Protein AF-0000000076066165 (afdb_homodimer)

Sequence (530 aa):
MFHPQRKTMDLLPLVCLCLLTWSAGTAADHSPPVIKLVVMEGSDAILPCSLGTSSIKEELFDWKRDRQEVFLYDKRDEYNNGRPGQDPQFKGRVFHFPEAVQSGNASIVIRNTQVSDSGTYTCDFPRHQPQRRSRIELLIDPILRNRYPGVKGAAPKPFITTRKTDDGLLLQCEVEGASPQPKVVLKDSAGNILPAKEPQVTERGGSYDVILQAPVTKTDTFTCVVTQEELNHQISADIYALNGEILPSSIFIFKYLLYVNIYSDMFHPQRKTMDLLPLVCLCLLTWSAGTAADHSPPVIKLVVMEGSDAILPCSLGTSSIKEELFDWKRDRQEVFLYDKRDEYNNGRPGQDPQFKGRVFHFPEAVQSGNASIVIRNTQVSDSGTYTCDFPRHQPQRRSRIELLIDPILRNRYPGVKGAAPKPFITTRKTDDGLLLQCEVEGASPQPKVVLKDSAGNILPAKEPQVTERGGSYDVILQAPVTKTDTFTCVVTQEELNHQISADIYALNGEILPSSIFIFKYLLYVNIYSD

Structure (mmCIF, N/CA/C/O backbone):
data_AF-0000000076066165-model_v1
#
loop_
_entity.id
_entity.type
_entity.pdbx_description
1 polymer 'Ig-like domain-containing protein'
#
loop_
_atom_site.group_PDB
_atom_site.id
_atom_site.type_symbol
_atom_site.label_atom_id
_atom_site.label_alt_id
_atom_site.label_comp_id
_atom_site.label_asym_id
_atom_site.label_entity_id
_atom_site.label_seq_id
_atom_site.pdbx_PDB_ins_code
_atom_site.Cartn_x
_atom_site.Cartn_y
_atom_site.Cartn_z
_atom_site.occupancy
_atom_site.B_iso_or_equiv
_atom_site.auth_seq_id
_atom_site.auth_comp_id
_atom_site.auth_asym_id
_atom_site.auth_atom_id
_atom_site.pdbx_PDB_model_num
ATOM 1 N N . MET A 1 1 ? -19 -57.406 6.078 1 30.08 1 MET A N 1
ATOM 2 C CA . MET A 1 1 ? -18.766 -57.375 4.641 1 30.08 1 MET A CA 1
ATOM 3 C C . MET A 1 1 ? -18.25 -56 4.211 1 30.08 1 MET A C 1
ATOM 5 O O . MET A 1 1 ? -18.969 -55 4.34 1 30.08 1 MET A O 1
ATOM 9 N N . PHE A 1 2 ? -16.875 -55.719 4.43 1 39.62 2 PHE A N 1
ATOM 10 C CA . PHE A 1 2 ? -16.031 -54.531 4.43 1 39.62 2 PHE A CA 1
ATOM 11 C C . PHE A 1 2 ? -15.906 -53.969 3.023 1 39.62 2 PHE A C 1
ATOM 13 O O . PHE A 1 2 ? -15.383 -54.625 2.125 1 39.62 2 PHE A O 1
ATOM 20 N N . HIS A 1 3 ? -16.953 -53.188 2.586 1 39.56 3 HIS A N 1
ATOM 21 C CA . HIS A 1 3 ? -16.938 -52.688 1.217 1 39.56 3 HIS A CA 1
ATOM 22 C C . HIS A 1 3 ? -15.773 -51.688 1.001 1 39.56 3 HIS A C 1
ATOM 24 O O . HIS A 1 3 ? -15.648 -50.719 1.724 1 39.56 3 HIS A O 1
ATOM 30 N N . PRO A 1 4 ? -14.617 -52.125 0.418 1 42.75 4 PRO A N 1
ATOM 31 C CA . PRO A 1 4 ? -13.445 -51.281 0.208 1 42.75 4 PRO A CA 1
ATOM 32 C C . PRO A 1 4 ? -13.75 -50.062 -0.645 1 42.75 4 PRO A C 1
ATOM 34 O O . PRO A 1 4 ? -14.484 -50.156 -1.63 1 42.75 4 PRO A O 1
ATOM 37 N N . GLN A 1 5 ? -13.875 -48.875 0.023 1 38.38 5 GLN A N 1
ATOM 38 C CA . GLN A 1 5 ? -14.094 -47.625 -0.654 1 38.38 5 GLN A CA 1
ATOM 39 C C . GLN A 1 5 ? -13.023 -47.375 -1.715 1 38.38 5 GLN A C 1
ATOM 41 O O . GLN A 1 5 ? -11.828 -47.438 -1.431 1 38.38 5 GLN A O 1
ATOM 46 N N . ARG A 1 6 ? -13.281 -47.594 -3.016 1 29.77 6 ARG A N 1
ATOM 47 C CA . ARG A 1 6 ? -12.398 -47.344 -4.148 1 29.77 6 ARG A CA 1
ATOM 48 C C . ARG A 1 6 ? -11.977 -45.875 -4.191 1 29.77 6 ARG A C 1
ATOM 50 O O . ARG A 1 6 ? -12.82 -44.969 -4.25 1 29.77 6 ARG A O 1
ATOM 57 N N . LYS A 1 7 ? -10.867 -45.531 -3.545 1 40.16 7 LYS A N 1
ATOM 58 C CA . LYS A 1 7 ? -10.195 -44.25 -3.668 1 40.16 7 LYS A CA 1
ATOM 59 C C . LYS A 1 7 ? -10.078 -43.844 -5.129 1 40.16 7 LYS A C 1
ATOM 61 O O . LYS A 1 7 ? -9.516 -44.562 -5.949 1 40.16 7 LYS A O 1
ATOM 66 N N . THR A 1 8 ? -11.047 -43.062 -5.648 1 37.41 8 THR A N 1
ATOM 67 C CA . THR A 1 8 ? -10.977 -42.469 -6.973 1 37.41 8 THR A CA 1
ATOM 68 C C . THR A 1 8 ? -9.586 -41.875 -7.215 1 37.41 8 THR A C 1
ATOM 70 O O . THR A 1 8 ? -9.078 -41.094 -6.387 1 37.41 8 THR A O 1
ATOM 73 N N . MET A 1 9 ? -8.625 -42.562 -7.789 1 35.06 9 MET A N 1
ATOM 74 C CA . MET A 1 9 ? -7.34 -42.094 -8.289 1 35.06 9 MET A CA 1
ATOM 75 C C . MET A 1 9 ? -7.516 -40.812 -9.109 1 35.06 9 MET A C 1
ATOM 77 O O . MET A 1 9 ? -8.289 -40.781 -10.062 1 35.06 9 MET A O 1
ATOM 81 N N . ASP A 1 10 ? -7.469 -39.656 -8.477 1 39.84 10 ASP A N 1
ATOM 82 C CA . ASP A 1 10 ? -7.34 -38.406 -9.203 1 39.84 10 ASP A CA 1
ATOM 83 C C . ASP A 1 10 ? -6.395 -38.562 -10.391 1 39.84 10 ASP A C 1
ATOM 85 O O . ASP A 1 10 ? -5.25 -38.969 -10.234 1 39.84 10 ASP A O 1
ATOM 89 N N . LEU A 1 11 ? -6.828 -38.75 -11.586 1 35.06 11 LEU A N 1
ATOM 90 C CA . LEU A 1 11 ? -6.141 -38.719 -12.875 1 35.06 11 LEU A CA 1
ATOM 91 C C . LEU A 1 11 ? -5.262 -37.469 -12.984 1 35.06 11 LEU A C 1
ATOM 93 O O . LEU A 1 11 ? -5.766 -36.344 -12.992 1 35.06 11 LEU A O 1
ATOM 97 N N . LEU A 1 12 ? -4.035 -37.5 -12.562 1 38.59 12 LEU A N 1
ATOM 98 C CA . LEU A 1 12 ? -3.037 -36.5 -12.875 1 38.59 12 LEU A CA 1
ATOM 99 C C . LEU A 1 12 ? -3.018 -36.188 -14.367 1 38.59 12 LEU A C 1
ATOM 101 O O . LEU A 1 12 ? -2.955 -37.094 -15.188 1 38.59 12 LEU A O 1
ATOM 105 N N . PRO A 1 13 ? -3.51 -35 -14.844 1 42.25 13 PRO A N 1
ATOM 106 C CA . PRO A 1 13 ? -3.381 -34.719 -16.266 1 42.25 13 PRO A CA 1
ATOM 107 C C . PRO A 1 13 ? -1.995 -35.031 -16.828 1 42.25 13 PRO A C 1
ATOM 109 O O . PRO A 1 13 ? -0.984 -34.625 -16.25 1 42.25 13 PRO A O 1
ATOM 112 N N . LEU A 1 14 ? -1.786 -36.094 -17.531 1 36.62 14 LEU A N 1
ATOM 113 C CA . LEU A 1 14 ? -0.644 -36.438 -18.375 1 36.62 14 LEU A CA 1
ATOM 114 C C . LEU A 1 14 ? -0.292 -35.281 -19.297 1 36.62 14 LEU A C 1
ATOM 116 O O . LEU A 1 14 ? -1.093 -34.906 -20.156 1 36.62 14 LEU A O 1
ATOM 120 N N . VAL A 1 15 ? 0.54 -34.312 -18.875 1 42.53 15 VAL A N 1
ATOM 121 C CA . VAL A 1 15 ? 1.121 -33.344 -19.781 1 42.53 15 VAL A CA 1
ATOM 122 C C . VAL A 1 15 ? 1.688 -34.031 -21.016 1 42.53 15 VAL A C 1
ATOM 124 O O . VAL A 1 15 ? 2.545 -34.938 -20.891 1 42.53 15 VAL A O 1
ATOM 127 N N . CYS A 1 16 ? 0.896 -34.031 -22.047 1 39.56 16 CYS A N 1
ATOM 128 C CA . CYS A 1 16 ? 1.319 -34.469 -23.375 1 39.56 16 CYS A CA 1
ATOM 129 C C . CYS A 1 16 ? 2.6 -33.75 -23.812 1 39.56 16 CYS A C 1
ATOM 131 O O . CYS A 1 16 ? 2.611 -32.531 -23.984 1 39.56 16 CYS A O 1
ATOM 133 N N . LEU A 1 17 ? 3.744 -34.344 -23.531 1 41.88 17 LEU A N 1
ATOM 134 C CA . LEU A 1 17 ? 5.02 -34 -24.172 1 41.88 17 LEU A CA 1
ATOM 135 C C . LEU A 1 17 ? 4.902 -34.031 -25.688 1 41.88 17 LEU A C 1
ATOM 137 O O . LEU A 1 17 ? 4.77 -35.125 -26.281 1 41.88 17 LEU A O 1
ATOM 141 N N . CYS A 1 18 ? 4.27 -33.031 -26.266 1 38.75 18 CYS A N 1
ATOM 142 C CA . CYS A 1 18 ? 4.438 -32.969 -27.719 1 38.75 18 CYS A CA 1
ATOM 143 C C . CYS A 1 18 ? 5.906 -32.812 -28.094 1 38.75 18 CYS A C 1
ATOM 145 O O . CYS A 1 18 ? 6.496 -31.75 -27.891 1 38.75 18 CYS A O 1
ATOM 147 N N . LEU A 1 19 ? 6.578 -33.938 -28.078 1 40.38 19 LEU A N 1
ATOM 148 C CA . LEU A 1 19 ? 7.879 -33.969 -28.734 1 40.38 19 LEU A CA 1
ATOM 149 C C . LEU A 1 19 ? 7.762 -33.625 -30.203 1 40.38 19 LEU A C 1
ATOM 151 O O . LEU A 1 19 ? 7.348 -34.438 -31.031 1 40.38 19 LEU A O 1
ATOM 155 N N . LEU A 1 20 ? 7.523 -32.375 -30.531 1 38.16 20 LEU A N 1
ATOM 156 C CA . LEU A 1 20 ? 7.691 -32.031 -31.938 1 38.16 20 LEU A CA 1
ATOM 157 C C . LEU A 1 20 ? 9.133 -32.25 -32.375 1 38.16 20 LEU A C 1
ATOM 159 O O . LEU A 1 20 ? 10.016 -31.469 -32.031 1 38.16 20 LEU A O 1
ATOM 163 N N . THR A 1 21 ? 9.492 -33.469 -32.625 1 39.16 21 THR A N 1
ATOM 164 C CA . THR A 1 21 ? 10.734 -33.75 -33.344 1 39.16 21 THR A CA 1
ATOM 165 C C . THR A 1 21 ? 10.664 -33.219 -34.781 1 39.16 21 THR A C 1
ATOM 167 O O . THR A 1 21 ? 9.867 -33.688 -35.562 1 39.16 21 THR A O 1
ATOM 170 N N . TRP A 1 22 ? 10.898 -31.875 -35.094 1 38.75 22 TRP A N 1
ATOM 171 C CA . TRP A 1 22 ? 11.172 -31.484 -36.469 1 38.75 22 TRP A CA 1
ATOM 172 C C . TRP A 1 22 ? 12.438 -32.156 -37 1 38.75 22 TRP A C 1
ATOM 174 O O . TRP A 1 22 ? 13.531 -31.953 -36.469 1 38.75 22 TRP A O 1
ATOM 184 N N . SER A 1 23 ? 12.336 -33.25 -37.719 1 36.28 23 SER A N 1
ATOM 185 C CA . SER A 1 23 ? 13.391 -33.938 -38.469 1 36.28 23 SER A CA 1
ATOM 186 C C . SER A 1 23 ? 13.914 -33.094 -39.625 1 36.28 23 SER A C 1
ATOM 188 O O . SER A 1 23 ? 13.289 -33.031 -40.688 1 36.28 23 SER A O 1
ATOM 190 N N . ALA A 1 24 ? 14.5 -31.891 -39.656 1 37.19 24 ALA A N 1
ATOM 191 C CA . ALA A 1 24 ? 15.156 -31.328 -40.844 1 37.19 24 ALA A CA 1
ATOM 192 C C . ALA A 1 24 ? 16.375 -32.125 -41.25 1 37.19 24 ALA A C 1
ATOM 194 O O . ALA A 1 24 ? 17.125 -32.625 -40.375 1 37.19 24 ALA A O 1
ATOM 195 N N . GLY A 1 25 ? 16.609 -32.688 -42.594 1 34.97 25 GLY A N 1
ATOM 196 C CA . GLY A 1 25 ? 17.578 -33.469 -43.312 1 34.97 25 GLY A CA 1
ATOM 197 C C . GLY A 1 25 ? 18.984 -32.906 -43.281 1 34.97 25 GLY A C 1
ATOM 198 O O . GLY A 1 25 ? 19.938 -33.562 -43.656 1 34.97 25 GLY A O 1
ATOM 199 N N . THR A 1 26 ? 19.297 -31.5 -43.438 1 39.31 26 THR A N 1
ATOM 200 C CA . THR A 1 26 ? 20.594 -31.188 -44.031 1 39.31 26 THR A CA 1
ATOM 201 C C . THR A 1 26 ? 21.734 -31.75 -43.188 1 39.31 26 THR A C 1
ATOM 203 O O . THR A 1 26 ? 21.547 -32.031 -42 1 39.31 26 THR A O 1
ATOM 206 N N . ALA A 1 27 ? 23.141 -32 -43.781 1 37.59 27 ALA A N 1
ATOM 207 C CA . ALA A 1 27 ? 24.453 -32.344 -43.25 1 37.59 27 ALA A CA 1
ATOM 208 C C . ALA A 1 27 ? 24.719 -31.578 -41.938 1 37.59 27 ALA A C 1
ATOM 210 O O . ALA A 1 27 ? 25.219 -30.453 -41.969 1 37.59 27 ALA A O 1
ATOM 211 N N . ALA A 1 28 ? 23.75 -31.172 -41.188 1 40.5 28 ALA A N 1
ATOM 212 C CA . ALA A 1 28 ? 23.75 -30.219 -40.094 1 40.5 28 ALA A CA 1
ATOM 213 C C . ALA A 1 28 ? 24.875 -30.516 -39.094 1 40.5 28 ALA A C 1
ATOM 215 O O . ALA A 1 28 ? 25.281 -31.672 -38.969 1 40.5 28 ALA A O 1
ATOM 216 N N . ASP A 1 29 ? 25.656 -29.625 -38.781 1 42.62 29 ASP A N 1
ATOM 217 C CA . ASP A 1 29 ? 26.484 -29.656 -37.594 1 42.62 29 ASP A CA 1
ATOM 218 C C . ASP A 1 29 ? 25.922 -30.641 -36.562 1 42.62 29 ASP A C 1
ATOM 220 O O . ASP A 1 29 ? 24.719 -30.656 -36.312 1 42.62 29 ASP A O 1
ATOM 224 N N . HIS A 1 30 ? 26.344 -31.922 -36.438 1 43.97 30 HIS A N 1
ATOM 225 C CA . HIS A 1 30 ? 26.016 -33.031 -35.562 1 43.97 30 HIS A CA 1
ATOM 226 C C . HIS A 1 30 ? 25.656 -32.562 -34.156 1 43.97 30 HIS A C 1
ATOM 228 O O . HIS A 1 30 ? 26.078 -33.156 -33.156 1 43.97 30 HIS A O 1
ATOM 234 N N . SER A 1 31 ? 25.516 -31.328 -33.875 1 54.41 31 SER A N 1
ATOM 235 C CA . SER A 1 31 ? 25.141 -31.031 -32.5 1 54.41 31 SER A CA 1
ATOM 236 C C . SER A 1 31 ? 23.875 -31.797 -32.094 1 54.41 31 SER A C 1
ATOM 238 O O . SER A 1 31 ? 22.969 -31.953 -32.906 1 54.41 31 SER A O 1
ATOM 240 N N . PRO A 1 32 ? 24.047 -32.781 -31.188 1 60.28 32 PRO A N 1
ATOM 241 C CA . PRO A 1 32 ? 22.891 -33.531 -30.719 1 60.28 32 PRO A CA 1
ATOM 242 C C . PRO A 1 32 ? 21.609 -32.719 -30.641 1 60.28 32 PRO A C 1
ATOM 244 O O . PRO A 1 32 ? 21.672 -31.5 -30.422 1 60.28 32 PRO A O 1
ATOM 247 N N . PRO A 1 33 ? 20.562 -33.188 -31.234 1 74.69 33 PRO A N 1
ATOM 248 C CA . PRO A 1 33 ? 19.266 -32.5 -31.234 1 74.69 33 PRO A CA 1
ATOM 249 C C . PRO A 1 33 ? 18.891 -31.938 -29.875 1 74.69 33 PRO A C 1
ATOM 251 O O . PRO A 1 33 ? 19.188 -32.562 -28.844 1 74.69 33 PRO A O 1
ATOM 254 N N . VAL A 1 34 ? 18.625 -30.656 -29.844 1 85.56 34 VAL A N 1
ATOM 255 C CA . VAL A 1 34 ? 18.188 -29.984 -28.625 1 85.56 34 VAL A CA 1
ATOM 256 C C . VAL A 1 34 ? 16.688 -30.172 -28.438 1 85.56 34 VAL A C 1
ATOM 258 O O . VAL A 1 34 ? 15.906 -29.922 -29.375 1 85.56 34 VAL A O 1
ATOM 261 N N . ILE A 1 35 ? 16.281 -30.875 -27.391 1 91.25 35 ILE A N 1
ATOM 262 C CA . ILE A 1 35 ? 14.867 -31.031 -27.047 1 91.25 35 ILE A CA 1
ATOM 263 C C . ILE A 1 35 ? 14.312 -29.719 -26.5 1 91.25 35 ILE A C 1
ATOM 265 O O . ILE A 1 35 ? 14.93 -29.078 -25.641 1 91.25 35 ILE A O 1
ATOM 269 N N . LYS A 1 36 ? 13.258 -29.281 -27.109 1 94.75 36 LYS A N 1
ATOM 270 C CA . LYS A 1 36 ? 12.57 -28.094 -26.594 1 94.75 36 LYS A CA 1
ATOM 271 C C . LYS A 1 36 ? 11.383 -28.484 -25.719 1 94.75 36 LYS A C 1
ATOM 273 O O . LYS A 1 36 ? 10.516 -29.25 -26.141 1 94.75 36 LYS A O 1
ATOM 278 N N . LEU A 1 37 ? 11.414 -28.031 -24.531 1 97 37 LEU A N 1
ATOM 279 C CA . LEU A 1 37 ? 10.359 -28.344 -23.562 1 97 37 LEU A CA 1
ATOM 280 C C . LEU A 1 37 ? 9.711 -27.078 -23.047 1 97 37 LEU A C 1
ATOM 282 O O . LEU A 1 37 ? 10.406 -26.125 -22.656 1 97 37 LEU A O 1
ATOM 286 N N . VAL A 1 38 ? 8.383 -26.984 -23.062 1 96.94 38 VAL A N 1
ATOM 287 C CA . VAL A 1 38 ? 7.621 -25.875 -22.484 1 96.94 38 VAL A CA 1
ATOM 288 C C . VAL A 1 38 ? 6.773 -26.406 -21.312 1 96.94 38 VAL A C 1
ATOM 290 O O . VAL A 1 38 ? 6.02 -27.359 -21.484 1 96.94 38 VAL A O 1
ATOM 293 N N . VAL A 1 39 ? 6.934 -25.828 -20.156 1 97.44 39 VAL A N 1
ATOM 294 C CA . VAL A 1 39 ? 6.219 -26.25 -18.953 1 97.44 39 VAL A CA 1
ATOM 295 C C . VAL A 1 39 ? 5.566 -25.031 -18.297 1 97.44 39 VAL A C 1
ATOM 297 O O . VAL A 1 39 ? 6.152 -23.953 -18.266 1 97.44 39 VAL A O 1
ATOM 300 N N . MET A 1 40 ? 4.352 -25.203 -17.766 1 96.75 40 MET A N 1
ATOM 301 C CA . MET A 1 40 ? 3.662 -24.125 -17.047 1 96.75 40 MET A CA 1
ATOM 302 C C . MET A 1 40 ? 4.309 -23.875 -15.688 1 96.75 40 MET A C 1
ATOM 304 O O . MET A 1 40 ? 4.66 -24.828 -14.977 1 96.75 40 MET A O 1
ATOM 308 N N . GLU A 1 41 ? 4.41 -22.578 -15.398 1 97.12 41 GLU A N 1
ATOM 309 C CA . GLU A 1 41 ? 4.941 -22.234 -14.086 1 97.12 41 GLU A CA 1
ATOM 310 C C . GLU A 1 41 ? 4.195 -22.969 -12.977 1 97.12 41 GLU A C 1
ATOM 312 O O . GLU A 1 41 ? 2.969 -23.078 -13.016 1 97.12 41 GLU A O 1
ATOM 317 N N . GLY A 1 42 ? 5.047 -23.422 -11.992 1 95.88 42 GLY A N 1
ATOM 318 C CA . GLY A 1 42 ? 4.469 -24.109 -10.844 1 95.88 42 GLY A CA 1
ATOM 319 C C . GLY A 1 42 ? 4.359 -25.609 -11.039 1 95.88 42 GLY A C 1
ATOM 320 O O . GLY A 1 42 ? 4.207 -26.359 -10.07 1 95.88 42 GLY A O 1
ATOM 321 N N . SER A 1 43 ? 4.398 -26.062 -12.242 1 96.38 43 SER A N 1
ATOM 322 C CA . SER A 1 43 ? 4.309 -27.484 -12.547 1 96.38 43 SER A CA 1
ATOM 323 C C . SER A 1 43 ? 5.668 -28.172 -12.438 1 96.38 43 SER A C 1
ATOM 325 O O . SER A 1 43 ? 6.699 -27.5 -12.352 1 96.38 43 SER A O 1
ATOM 327 N N . ASP A 1 44 ? 5.59 -29.484 -12.398 1 97.38 44 ASP A N 1
ATOM 328 C CA . ASP A 1 44 ? 6.816 -30.266 -12.438 1 97.38 44 ASP A CA 1
ATOM 329 C C . ASP A 1 44 ? 7.359 -30.359 -13.859 1 97.38 44 ASP A C 1
ATOM 331 O O . ASP A 1 44 ? 6.594 -30.531 -14.812 1 97.38 44 ASP A O 1
ATOM 335 N N . ALA A 1 45 ? 8.648 -30.203 -13.961 1 98.12 45 ALA A N 1
ATOM 336 C CA . ALA A 1 45 ? 9.289 -30.391 -15.258 1 98.12 45 ALA A CA 1
ATOM 337 C C . ALA A 1 45 ? 10.203 -31.609 -15.25 1 98.12 45 ALA A C 1
ATOM 339 O O . ALA A 1 45 ? 11.164 -31.672 -14.484 1 98.12 45 ALA A O 1
ATOM 340 N N . ILE A 1 46 ? 9.898 -32.531 -16.047 1 97.94 46 ILE A N 1
ATOM 341 C CA . ILE A 1 46 ? 10.766 -33.688 -16.188 1 97.94 46 ILE A CA 1
ATOM 342 C C . ILE A 1 46 ? 11.688 -33.5 -17.391 1 97.94 46 ILE A C 1
ATOM 344 O O . ILE A 1 46 ? 11.227 -33.312 -18.516 1 97.94 46 ILE A O 1
ATOM 348 N N . LEU A 1 47 ? 12.93 -33.469 -17.125 1 97.88 47 LEU A N 1
ATOM 349 C CA . LEU A 1 47 ? 13.93 -33.344 -18.188 1 97.88 47 LEU A CA 1
ATOM 350 C C . LEU A 1 47 ? 14.484 -34.719 -18.562 1 97.88 47 LEU A C 1
ATOM 352 O O . LEU A 1 47 ? 15.219 -35.312 -17.781 1 97.88 47 LEU A O 1
ATOM 356 N N . PRO A 1 48 ? 14.156 -35.156 -19.719 1 96.56 48 PRO A N 1
ATOM 357 C CA . PRO A 1 48 ? 14.523 -36.531 -20.078 1 96.56 48 PRO A CA 1
ATOM 358 C C . PRO A 1 48 ? 16 -36.656 -20.469 1 96.56 48 PRO A C 1
ATOM 360 O O . PRO A 1 48 ? 16.547 -35.781 -21.109 1 96.56 48 PRO A O 1
ATOM 363 N N . CYS A 1 49 ? 16.562 -37.656 -20.016 1 96.12 49 CYS A N 1
ATOM 364 C CA . CYS A 1 49 ? 17.938 -38.062 -20.344 1 96.12 49 CYS A CA 1
ATOM 365 C C . CYS A 1 49 ? 18.141 -39.562 -20.094 1 96.12 49 CYS A C 1
ATOM 367 O O . CYS A 1 49 ? 17.641 -40.094 -19.109 1 96.12 49 CYS A O 1
ATOM 369 N N . SER A 1 50 ? 18.797 -40.188 -21.062 1 94 50 SER A N 1
ATOM 370 C CA . SER A 1 50 ? 19.016 -41.625 -20.906 1 94 50 SER A CA 1
ATOM 371 C C . SER A 1 50 ? 20.297 -42.062 -21.609 1 94 50 SER A C 1
ATOM 373 O O . SER A 1 50 ? 20.734 -41.438 -22.578 1 94 50 SER A O 1
ATOM 375 N N . LEU A 1 51 ? 21 -43 -21.031 1 90.56 51 LEU A N 1
ATOM 376 C CA . LEU A 1 51 ? 22.141 -43.656 -21.672 1 90.56 51 LEU A CA 1
ATOM 377 C C . LEU A 1 51 ? 21.75 -44.969 -22.297 1 90.56 51 LEU A C 1
ATOM 379 O O . LEU A 1 51 ? 22.562 -45.875 -22.406 1 90.56 51 LEU A O 1
ATOM 383 N N . GLY A 1 52 ? 20.5 -45.031 -22.781 1 88.69 52 GLY A N 1
ATOM 384 C CA . GLY A 1 52 ? 20 -46.281 -23.375 1 88.69 52 GLY A CA 1
ATOM 385 C C . GLY A 1 52 ? 19.203 -47.125 -22.406 1 88.69 52 GLY A C 1
ATOM 386 O O . GLY A 1 52 ? 18.391 -46.594 -21.641 1 88.69 52 GLY A O 1
ATOM 387 N N . THR A 1 53 ? 19.406 -48.469 -22.516 1 88.5 53 THR A N 1
ATOM 388 C CA . THR A 1 53 ? 18.609 -49.375 -21.688 1 88.5 53 THR A CA 1
ATOM 389 C C . THR A 1 53 ? 19.469 -50.031 -20.625 1 88.5 53 THR A C 1
ATOM 391 O O . THR A 1 53 ? 18.969 -50.75 -19.766 1 88.5 53 THR A O 1
ATOM 394 N N . SER A 1 54 ? 20.719 -49.719 -20.625 1 89.25 54 SER A N 1
ATOM 395 C CA . SER A 1 54 ? 21.609 -50.344 -19.656 1 89.25 54 SER A CA 1
ATOM 396 C C . SER A 1 54 ? 21.578 -49.594 -18.328 1 89.25 54 SER A C 1
ATOM 398 O O . SER A 1 54 ? 21.297 -48.406 -18.281 1 89.25 54 SER A O 1
ATOM 400 N N . SER A 1 55 ? 21.906 -50.375 -17.312 1 92.12 55 SER A N 1
ATOM 401 C CA . SER A 1 55 ? 21.938 -49.812 -15.977 1 92.12 55 SER A CA 1
ATOM 402 C C . SER A 1 55 ? 23 -48.719 -15.875 1 92.12 55 SER A C 1
ATOM 404 O O . SER A 1 55 ? 24.125 -48.875 -16.375 1 92.12 55 SER A O 1
ATOM 406 N N . ILE A 1 56 ? 22.562 -47.625 -15.211 1 92 56 ILE A N 1
ATOM 407 C CA . ILE A 1 56 ? 23.531 -46.562 -15.016 1 92 56 ILE A CA 1
ATOM 408 C C . ILE A 1 56 ? 23.812 -46.375 -13.523 1 92 56 ILE A C 1
ATOM 410 O O . ILE A 1 56 ? 24.219 -45.281 -13.094 1 92 56 ILE A O 1
ATOM 414 N N . LYS A 1 57 ? 23.562 -47.375 -12.781 1 88.88 57 LYS A N 1
ATOM 415 C CA . LYS A 1 57 ? 23.766 -47.344 -11.336 1 88.88 57 LYS A CA 1
ATOM 416 C C . LYS A 1 57 ? 25.219 -47 -10.992 1 88.88 57 LYS A C 1
ATOM 418 O O . LYS A 1 57 ? 25.484 -46.344 -9.984 1 88.88 57 LYS A O 1
ATOM 423 N N . GLU A 1 58 ? 26.062 -47.5 -11.883 1 87.44 58 GLU A N 1
ATOM 424 C CA . GLU A 1 58 ? 27.484 -47.312 -11.617 1 87.44 58 GLU A CA 1
ATOM 425 C C . GLU A 1 58 ? 28.031 -46.094 -12.383 1 87.44 58 GLU A C 1
ATOM 427 O O . GLU A 1 58 ? 29.203 -45.781 -12.273 1 87.44 58 GLU A O 1
ATOM 432 N N . GLU A 1 59 ? 27.156 -45.469 -13.125 1 89.94 59 GLU A N 1
ATOM 433 C CA . GLU A 1 59 ? 27.594 -44.312 -13.914 1 89.94 59 GLU A CA 1
ATOM 434 C C . GLU A 1 59 ? 27.484 -43.031 -13.117 1 89.94 59 GLU A C 1
ATOM 436 O O . GLU A 1 59 ? 26.781 -42.969 -12.102 1 89.94 59 GLU A O 1
ATOM 441 N N . LEU A 1 60 ? 28.281 -42.094 -13.516 1 91.88 60 LEU A N 1
ATOM 442 C CA . LEU A 1 60 ? 28.125 -40.719 -13.086 1 91.88 60 LEU A CA 1
ATOM 443 C C . LEU A 1 60 ? 27.391 -39.875 -14.148 1 91.88 60 LEU A C 1
ATOM 445 O O . LEU A 1 60 ? 27.703 -39.969 -15.336 1 91.88 60 LEU A O 1
ATOM 449 N N . PHE A 1 61 ? 26.344 -39.312 -13.664 1 93.44 61 PHE A N 1
ATOM 450 C CA . PHE A 1 61 ? 25.75 -38.344 -14.578 1 93.44 61 PHE A CA 1
ATOM 451 C C . PHE A 1 61 ? 25.438 -37.031 -13.859 1 93.44 61 PHE A C 1
ATOM 453 O O . PHE A 1 61 ? 25.25 -37.031 -12.641 1 93.44 61 PHE A O 1
ATOM 460 N N . ASP A 1 62 ? 25.406 -35.969 -14.633 1 93.62 62 ASP A N 1
ATOM 461 C CA . ASP A 1 62 ? 25.109 -34.688 -14.023 1 93.62 62 ASP A CA 1
ATOM 462 C C . ASP A 1 62 ? 24.25 -33.812 -14.953 1 93.62 62 ASP A C 1
ATOM 464 O O . ASP A 1 62 ? 24.141 -34.094 -16.141 1 93.62 62 ASP A O 1
ATOM 468 N N . TRP A 1 63 ? 23.594 -32.969 -14.352 1 96.06 63 TRP A N 1
ATOM 469 C CA . TRP A 1 63 ? 22.797 -31.938 -15.031 1 96.06 63 TRP A CA 1
ATOM 470 C C . TRP A 1 63 ? 23.344 -30.547 -14.727 1 96.06 63 TRP A C 1
ATOM 472 O O . TRP A 1 63 ? 23.609 -30.219 -13.57 1 96.06 63 TRP A O 1
ATOM 482 N N . LYS A 1 64 ? 23.531 -29.781 -15.797 1 96.44 64 LYS A N 1
ATOM 483 C CA . LYS A 1 64 ? 23.984 -28.406 -15.633 1 96.44 64 LYS A CA 1
ATOM 484 C C . LYS A 1 64 ? 23.156 -27.438 -16.484 1 96.44 64 LYS A C 1
ATOM 486 O O . LYS A 1 64 ? 22.625 -27.828 -17.531 1 96.44 64 LYS A O 1
ATOM 491 N N . ARG A 1 65 ? 22.984 -26.312 -16.047 1 96.88 65 ARG A N 1
ATOM 492 C CA . ARG A 1 65 ? 22.5 -25.172 -16.812 1 96.88 65 ARG A CA 1
ATOM 493 C C . ARG A 1 65 ? 23.547 -24.062 -16.891 1 96.88 65 ARG A C 1
ATOM 495 O O . ARG A 1 65 ? 23.797 -23.359 -15.906 1 96.88 65 ARG A O 1
ATOM 502 N N . ASP A 1 66 ? 24.062 -24.016 -18.062 1 88.94 66 ASP A N 1
ATOM 503 C CA . ASP A 1 66 ? 25.25 -23.156 -18.203 1 88.94 66 ASP A CA 1
ATOM 504 C C . ASP A 1 66 ? 26.297 -23.5 -17.156 1 88.94 66 ASP A C 1
ATOM 506 O O . ASP A 1 66 ? 26.875 -24.594 -17.172 1 88.94 66 ASP A O 1
ATOM 510 N N . ARG A 1 67 ? 26.609 -22.688 -16.125 1 89.56 67 ARG A N 1
ATOM 511 C CA . ARG A 1 67 ? 27.672 -22.922 -15.141 1 89.56 67 ARG A CA 1
ATOM 512 C C . ARG A 1 67 ? 27.078 -23.359 -13.797 1 89.56 67 ARG A C 1
ATOM 514 O O . ARG A 1 67 ? 27.828 -23.688 -12.867 1 89.56 67 ARG A O 1
ATOM 521 N N . GLN A 1 68 ? 25.812 -23.516 -13.852 1 95.25 68 GLN A N 1
ATOM 522 C CA . GLN A 1 68 ? 25.156 -23.859 -12.602 1 95.25 68 GLN A CA 1
ATOM 523 C C . GLN A 1 68 ? 25 -25.375 -12.469 1 95.25 68 GLN A C 1
ATOM 525 O O . GLN A 1 68 ? 24.641 -26.062 -13.43 1 95.25 68 GLN A O 1
ATOM 530 N N . GLU A 1 69 ? 25.266 -25.844 -11.281 1 94.38 69 GLU A N 1
ATOM 531 C CA . GLU A 1 69 ? 25.094 -27.25 -10.977 1 94.38 69 GLU A CA 1
ATOM 532 C C . GLU A 1 69 ? 23.641 -27.562 -10.617 1 94.38 69 GLU A C 1
ATOM 534 O O . GLU A 1 69 ? 23.172 -27.188 -9.547 1 94.38 69 GLU A O 1
ATOM 539 N N . VAL A 1 70 ? 23.062 -28.266 -11.43 1 95.81 70 VAL A N 1
ATOM 540 C CA . VAL A 1 70 ? 21.641 -28.562 -11.242 1 95.81 70 VAL A CA 1
ATOM 541 C C . VAL A 1 70 ? 21.469 -29.844 -10.438 1 95.81 70 VAL A C 1
ATOM 543 O O . VAL A 1 70 ? 20.734 -29.875 -9.445 1 95.81 70 VAL A O 1
ATOM 546 N N . PHE A 1 71 ? 22.125 -30.844 -10.859 1 94.19 71 PHE A N 1
ATOM 547 C CA . PHE A 1 71 ? 22.016 -32.156 -10.227 1 94.19 71 PHE A CA 1
ATOM 548 C C . PHE A 1 71 ? 23.234 -33.031 -10.555 1 94.19 71 PHE A C 1
ATOM 550 O O . PHE A 1 71 ? 23.797 -32.906 -11.648 1 94.19 71 PHE A O 1
ATOM 557 N N . LEU A 1 72 ? 23.609 -33.781 -9.594 1 93.25 72 LEU A N 1
ATOM 558 C CA . LEU A 1 72 ? 24.719 -34.719 -9.789 1 93.25 72 LEU A CA 1
ATOM 559 C C . LEU A 1 72 ? 24.406 -36.062 -9.133 1 93.25 72 LEU A C 1
ATOM 561 O O . LEU A 1 72 ? 23.984 -36.125 -7.973 1 93.25 72 LEU A O 1
ATOM 565 N N . TYR A 1 73 ? 24.438 -37.094 -9.93 1 91.81 73 TYR A N 1
ATOM 566 C CA . TYR A 1 73 ? 24.344 -38.469 -9.422 1 91.81 73 TYR A CA 1
ATOM 567 C C . TYR A 1 73 ? 25.688 -39.188 -9.508 1 91.81 73 TYR A C 1
ATOM 569 O O . TYR A 1 73 ? 26.328 -39.188 -10.562 1 91.81 73 TYR A O 1
ATOM 577 N N . ASP A 1 74 ? 26 -39.594 -8.359 1 86.31 74 ASP A N 1
ATOM 578 C CA . ASP A 1 74 ? 27.156 -40.5 -8.281 1 86.31 74 ASP A CA 1
ATOM 579 C C . ASP A 1 74 ? 26.906 -41.656 -7.336 1 86.31 74 ASP A C 1
ATOM 581 O O . ASP A 1 74 ? 26.281 -41.469 -6.277 1 86.31 74 ASP A O 1
ATOM 585 N N . LYS A 1 75 ? 26.922 -42.906 -7.863 1 73.31 75 LYS A N 1
ATOM 586 C CA . LYS A 1 75 ? 26.578 -44.125 -7.113 1 73.31 75 LYS A CA 1
ATOM 587 C C . LYS A 1 75 ? 26.391 -43.812 -5.629 1 73.31 75 LYS A C 1
ATOM 589 O O . LYS A 1 75 ? 25.438 -44.25 -5.008 1 73.31 75 LYS A O 1
ATOM 594 N N . ARG A 1 76 ? 27.375 -43.469 -4.727 1 60.62 76 ARG A N 1
ATOM 595 C CA . ARG A 1 76 ? 27.281 -43.406 -3.271 1 60.62 76 ARG A CA 1
ATOM 596 C C . ARG A 1 76 ? 26.938 -42 -2.805 1 60.62 76 ARG A C 1
ATOM 598 O O . ARG A 1 76 ? 26.688 -41.781 -1.617 1 60.62 76 ARG A O 1
ATOM 605 N N . ASP A 1 77 ? 26.828 -40.969 -3.689 1 64.06 77 ASP A N 1
ATOM 606 C CA . ASP A 1 77 ? 26.75 -39.625 -3.156 1 64.06 77 ASP A CA 1
ATOM 607 C C . ASP A 1 77 ? 25.828 -38.75 -3.998 1 64.06 77 ASP A C 1
ATOM 609 O O . ASP A 1 77 ? 26.125 -38.438 -5.156 1 64.06 77 ASP A O 1
ATOM 613 N N . GLU A 1 78 ? 24.562 -38.969 -3.867 1 60.5 78 GLU A N 1
ATOM 614 C CA . GLU A 1 78 ? 23.688 -38.125 -4.695 1 60.5 78 GLU A CA 1
ATOM 615 C C . GLU A 1 78 ? 23.422 -36.781 -4.031 1 60.5 78 GLU A C 1
ATOM 617 O O . GLU A 1 78 ? 23.5 -36.656 -2.807 1 60.5 78 GLU A O 1
ATOM 622 N N . TYR A 1 79 ? 23.188 -35.719 -4.805 1 60.59 79 TYR A N 1
ATOM 623 C CA . TYR A 1 79 ? 22.719 -34.438 -4.258 1 60.59 79 TYR A CA 1
ATOM 624 C C . TYR A 1 79 ? 21.375 -34.625 -3.568 1 60.59 79 TYR A C 1
ATOM 626 O O . TYR A 1 79 ? 20.625 -35.531 -3.875 1 60.59 79 TYR A O 1
ATOM 634 N N . ASN A 1 80 ? 21.062 -33.844 -2.594 1 58.91 80 ASN A N 1
ATOM 635 C CA . ASN A 1 80 ? 19.922 -33.875 -1.694 1 58.91 80 ASN A CA 1
ATOM 636 C C . ASN A 1 80 ? 20.078 -34.938 -0.607 1 58.91 80 ASN A C 1
ATOM 638 O O . ASN A 1 80 ? 19.156 -35.156 0.169 1 58.91 80 ASN A O 1
ATOM 642 N N . ASN A 1 81 ? 21.219 -35.594 -0.9 1 59.25 81 ASN A N 1
ATOM 643 C CA . ASN A 1 81 ? 21.609 -36.5 0.181 1 59.25 81 ASN A CA 1
ATOM 644 C C . ASN A 1 81 ? 22.938 -36.062 0.813 1 59.25 81 ASN A C 1
ATOM 646 O O . ASN A 1 81 ? 23.844 -36.875 0.978 1 59.25 81 ASN A O 1
ATOM 650 N N . GLY A 1 82 ? 22.984 -34.875 1.064 1 62.12 82 GLY A N 1
ATOM 651 C CA . GLY A 1 82 ? 24.094 -34.438 1.879 1 62.12 82 GLY A CA 1
ATOM 652 C C . GLY A 1 82 ? 25.266 -33.906 1.058 1 62.12 82 GLY A C 1
ATOM 653 O O . GLY A 1 82 ? 26.172 -33.281 1.595 1 62.12 82 GLY A O 1
ATOM 654 N N . ARG A 1 83 ? 25.328 -34.219 -0.272 1 67.75 83 ARG A N 1
ATOM 655 C CA . ARG A 1 83 ? 26.469 -33.75 -1.056 1 67.75 83 ARG A CA 1
ATOM 656 C C . ARG A 1 83 ? 26.391 -32.25 -1.303 1 67.75 83 ARG A C 1
ATOM 658 O O . ARG A 1 83 ? 25.359 -31.75 -1.721 1 67.75 83 ARG A O 1
ATOM 665 N N . PRO A 1 84 ? 27.484 -31.594 -1.003 1 75.94 84 PRO A N 1
ATOM 666 C CA . PRO A 1 84 ? 27.5 -30.156 -1.236 1 75.94 84 PRO A CA 1
ATOM 667 C C . PRO A 1 84 ? 27.75 -29.797 -2.699 1 75.94 84 PRO A C 1
ATOM 669 O O . PRO A 1 84 ? 28.109 -30.656 -3.5 1 75.94 84 PRO A O 1
ATOM 672 N N . GLY A 1 85 ? 27.375 -28.562 -3.135 1 84 85 GLY A N 1
ATOM 673 C CA . GLY A 1 85 ? 27.812 -28.047 -4.426 1 84 85 GLY A CA 1
ATOM 674 C C . GLY A 1 85 ? 26.656 -27.672 -5.328 1 84 85 GLY A C 1
ATOM 675 O O . GLY A 1 85 ? 26.844 -26.953 -6.316 1 84 85 GLY A O 1
ATOM 676 N N . GLN A 1 86 ? 25.562 -28.172 -4.949 1 90.19 86 GLN A N 1
ATOM 677 C CA . GLN A 1 86 ? 24.406 -27.781 -5.75 1 90.19 86 GLN A CA 1
ATOM 678 C C . GLN A 1 86 ? 24.094 -26.297 -5.602 1 90.19 86 GLN A C 1
ATOM 680 O O . GLN A 1 86 ? 24.172 -25.75 -4.504 1 90.19 86 GLN A O 1
ATOM 685 N N . ASP A 1 87 ? 23.797 -25.75 -6.754 1 93.12 87 ASP A N 1
ATOM 686 C CA . ASP A 1 87 ? 23.406 -24.344 -6.68 1 93.12 87 ASP A CA 1
ATOM 687 C C . ASP A 1 87 ? 22.141 -24.172 -5.855 1 93.12 87 ASP A C 1
ATOM 689 O O . ASP A 1 87 ? 21.203 -24.969 -5.961 1 93.12 87 ASP A O 1
ATOM 693 N N . PRO A 1 88 ? 22.062 -23.109 -5.062 1 92.56 88 PRO A N 1
ATOM 694 C CA . PRO A 1 88 ? 21 -22.906 -4.07 1 92.56 88 PRO A CA 1
ATOM 695 C C . PRO A 1 88 ? 19.609 -22.922 -4.695 1 92.56 88 PRO A C 1
ATOM 697 O O . PRO A 1 88 ? 18.656 -23.375 -4.066 1 92.56 88 PRO A O 1
ATOM 700 N N . GLN A 1 89 ? 19.453 -22.453 -5.859 1 93 89 GLN A N 1
ATOM 701 C CA . GLN A 1 89 ? 18.125 -22.312 -6.449 1 93 89 GLN A CA 1
ATOM 702 C C . GLN A 1 89 ? 17.531 -23.672 -6.789 1 93 89 GLN A C 1
ATOM 704 O O . GLN A 1 89 ? 16.328 -23.781 -7.039 1 93 89 GLN A O 1
ATOM 709 N N . PHE A 1 90 ? 18.344 -24.688 -6.746 1 94.5 90 PHE A N 1
ATOM 710 C CA . PHE A 1 90 ? 17.859 -26 -7.129 1 94.5 90 PHE A CA 1
ATOM 711 C C . PHE A 1 90 ? 17.75 -26.906 -5.91 1 94.5 90 PHE A C 1
ATOM 713 O O . PHE A 1 90 ? 17.172 -28 -5.984 1 94.5 90 PHE A O 1
ATOM 720 N N . LYS A 1 91 ? 18.328 -26.5 -4.832 1 91.5 91 LYS A N 1
ATOM 721 C CA . LYS A 1 91 ? 18.359 -27.328 -3.637 1 91.5 91 LYS A CA 1
ATOM 722 C C . LYS A 1 91 ? 16.938 -27.656 -3.158 1 91.5 91 LYS A C 1
ATOM 724 O O . LYS A 1 91 ? 16.094 -26.766 -3.072 1 91.5 91 LYS A O 1
ATOM 729 N N . GLY A 1 92 ? 16.75 -28.984 -2.941 1 90.94 92 GLY A N 1
ATOM 730 C CA . GLY A 1 92 ? 15.5 -29.422 -2.334 1 90.94 92 GLY A CA 1
ATOM 731 C C . GLY A 1 92 ? 14.359 -29.547 -3.328 1 90.94 92 GLY A C 1
ATOM 732 O O . GLY A 1 92 ? 13.242 -29.906 -2.957 1 90.94 92 GLY A O 1
ATOM 733 N N . ARG A 1 93 ? 14.68 -29.266 -4.609 1 94.94 93 ARG A N 1
ATOM 734 C CA . ARG A 1 93 ? 13.547 -29.281 -5.531 1 94.94 93 ARG A CA 1
ATOM 735 C C . ARG A 1 93 ? 13.875 -30.078 -6.785 1 94.94 93 ARG A C 1
ATOM 737 O O . ARG A 1 93 ? 13.039 -30.219 -7.68 1 94.94 93 ARG A O 1
ATOM 744 N N . VAL A 1 94 ? 15.078 -30.516 -6.93 1 95.5 94 VAL A N 1
ATOM 745 C CA . VAL A 1 94 ? 15.469 -31.297 -8.094 1 95.5 94 VAL A CA 1
ATOM 746 C C . VAL A 1 94 ? 15.781 -32.75 -7.676 1 95.5 94 VAL A C 1
ATOM 748 O O . VAL A 1 94 ? 16.578 -32.969 -6.762 1 95.5 94 VAL A O 1
ATOM 751 N N . PHE A 1 95 ? 15.141 -33.719 -8.438 1 93.38 95 PHE A N 1
ATOM 752 C CA . PHE A 1 95 ? 15.281 -35.125 -8.086 1 93.38 95 PHE A CA 1
ATOM 753 C C . PHE A 1 95 ? 15.469 -35.969 -9.336 1 93.38 95 PHE A C 1
ATOM 755 O O . PHE A 1 95 ? 15.023 -35.594 -10.422 1 93.38 95 PHE A O 1
ATOM 762 N N . HIS A 1 96 ? 16.188 -37.031 -9.109 1 93.81 96 HIS A N 1
ATOM 763 C CA . HIS A 1 96 ? 16.219 -38.062 -10.156 1 93.81 96 HIS A CA 1
ATOM 764 C C . HIS A 1 96 ? 15.195 -39.156 -9.883 1 93.81 96 HIS A C 1
ATOM 766 O O . HIS A 1 96 ? 14.281 -38.969 -9.078 1 93.81 96 HIS A O 1
ATOM 772 N N . PHE A 1 97 ? 15.25 -40.156 -10.703 1 92.69 97 PHE A N 1
ATOM 773 C CA . PHE A 1 97 ? 14.359 -41.312 -10.555 1 92.69 97 PHE A CA 1
ATOM 774 C C . PHE A 1 97 ? 15.141 -42.562 -10.156 1 92.69 97 PHE A C 1
ATOM 776 O O . PHE A 1 97 ? 15.602 -43.312 -11.008 1 92.69 97 PHE A O 1
ATOM 783 N N . PRO A 1 98 ? 15.156 -42.781 -8.82 1 90.31 98 PRO A N 1
ATOM 784 C CA . PRO A 1 98 ? 16.031 -43.844 -8.312 1 90.31 98 PRO A CA 1
ATOM 785 C C . PRO A 1 98 ? 15.664 -45.219 -8.875 1 90.31 98 PRO A C 1
ATOM 787 O O . PRO A 1 98 ? 16.547 -46.031 -9.148 1 90.31 98 PRO A O 1
ATOM 790 N N . GLU A 1 99 ? 14.43 -45.469 -9.023 1 89.69 99 GLU A N 1
ATOM 791 C CA . GLU A 1 99 ? 13.984 -46.781 -9.461 1 89.69 99 GLU A CA 1
ATOM 792 C C . GLU A 1 99 ? 14.258 -47 -10.953 1 89.69 99 GLU A C 1
ATOM 794 O O . GLU A 1 99 ? 14.25 -48.125 -11.438 1 89.69 99 GLU A O 1
ATOM 799 N N . ALA A 1 100 ? 14.586 -45.906 -11.602 1 92.62 100 ALA A N 1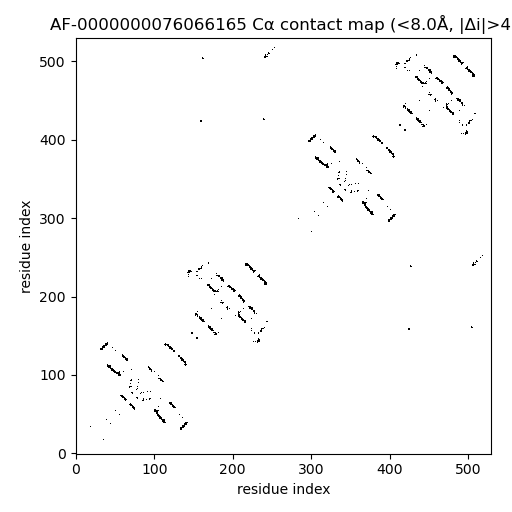
ATOM 800 C CA . ALA A 1 100 ? 14.711 -46 -13.055 1 92.62 100 ALA A CA 1
ATOM 801 C C . ALA A 1 100 ? 16.172 -45.969 -13.484 1 92.62 100 ALA A C 1
ATOM 803 O O . ALA A 1 100 ? 16.484 -46.094 -14.672 1 92.62 100 ALA A O 1
ATOM 804 N N . VAL A 1 101 ? 17.031 -45.938 -12.555 1 91.94 101 VAL A N 1
ATOM 805 C CA . VAL A 1 101 ? 18.469 -45.875 -12.867 1 91.94 101 VAL A CA 1
ATOM 806 C C . VAL A 1 101 ? 18.906 -47.188 -13.484 1 91.94 101 VAL A C 1
ATOM 808 O O . VAL A 1 101 ? 19.797 -47.219 -14.336 1 91.94 101 VAL A O 1
ATOM 811 N N . GLN A 1 102 ? 18.266 -48.281 -13.109 1 91.94 102 GLN A N 1
ATOM 812 C CA . GLN A 1 102 ? 18.609 -49.625 -13.602 1 91.94 102 GLN A CA 1
ATOM 813 C C . GLN A 1 102 ? 18.281 -49.75 -15.086 1 91.94 102 GLN A C 1
ATOM 815 O O . GLN A 1 102 ? 18.812 -50.656 -15.766 1 91.94 102 GLN A O 1
ATOM 820 N N . SER A 1 103 ? 17.422 -48.938 -15.547 1 93.69 103 SER A N 1
ATOM 821 C CA . SER A 1 103 ? 17.016 -49 -16.938 1 93.69 103 SER A CA 1
ATOM 822 C C . SER A 1 103 ? 17.609 -47.875 -17.766 1 93.69 103 SER A C 1
ATOM 824 O O . SER A 1 103 ? 17.078 -47.5 -18.812 1 93.69 103 SER A O 1
ATOM 826 N N . GLY A 1 104 ? 18.625 -47.25 -17.219 1 93.88 104 GLY A N 1
ATOM 827 C CA . GLY A 1 104 ? 19.406 -46.25 -17.969 1 93.88 104 GLY A CA 1
ATOM 828 C C . GLY A 1 104 ? 18.828 -44.875 -17.906 1 93.88 104 GLY A C 1
ATOM 829 O O . GLY A 1 104 ? 19.25 -43.969 -18.656 1 93.88 104 GLY A O 1
ATOM 830 N N . ASN A 1 105 ? 17.859 -44.656 -17 1 94.75 105 ASN A N 1
ATOM 831 C CA . ASN A 1 105 ? 17.172 -43.375 -16.906 1 94.75 105 ASN A CA 1
ATOM 832 C C . ASN A 1 105 ? 17.969 -42.375 -16.047 1 94.75 105 ASN A C 1
ATOM 834 O O . ASN A 1 105 ? 18.219 -42.625 -14.875 1 94.75 105 ASN A O 1
ATOM 838 N N . ALA A 1 106 ? 18.375 -41.281 -16.672 1 95.31 106 ALA A N 1
ATOM 839 C CA . ALA A 1 106 ? 19.094 -40.219 -15.977 1 95.31 106 ALA A CA 1
ATOM 840 C C . ALA A 1 106 ? 18.281 -38.906 -15.977 1 95.31 106 ALA A C 1
ATOM 842 O O . ALA A 1 106 ? 18.859 -37.812 -15.883 1 95.31 106 ALA A O 1
ATOM 843 N N . SER A 1 107 ? 16.969 -39.094 -16.109 1 96 107 SER A N 1
ATOM 844 C CA . SER A 1 107 ? 16.094 -37.938 -16.094 1 96 107 SER A CA 1
ATOM 845 C C . SER A 1 107 ? 16.016 -37.312 -14.703 1 96 107 SER A C 1
ATOM 847 O O . SER A 1 107 ? 16.297 -37.969 -13.703 1 96 107 SER A O 1
ATOM 849 N N . ILE A 1 108 ? 15.695 -36.062 -14.688 1 96.75 108 ILE A N 1
ATOM 850 C CA . ILE A 1 108 ? 15.438 -35.375 -13.422 1 96.75 108 ILE A CA 1
ATOM 851 C C . ILE A 1 108 ? 14.07 -34.688 -13.469 1 96.75 108 ILE A C 1
ATOM 853 O O . ILE A 1 108 ? 13.508 -34.5 -14.547 1 96.75 108 ILE A O 1
ATOM 857 N N . VAL A 1 109 ? 13.578 -34.469 -12.312 1 97.69 109 VAL A N 1
ATOM 858 C CA . VAL A 1 109 ? 12.352 -33.688 -12.164 1 97.69 109 VAL A CA 1
ATOM 859 C C . VAL A 1 109 ? 12.641 -32.406 -11.367 1 97.69 109 VAL A C 1
ATOM 861 O O . VAL A 1 109 ? 13.281 -32.469 -10.312 1 97.69 109 VAL A O 1
ATOM 864 N N . ILE A 1 110 ? 12.344 -31.281 -11.953 1 97.62 110 ILE A N 1
ATOM 865 C CA . ILE A 1 110 ? 12.367 -30.016 -11.227 1 97.62 110 ILE A CA 1
ATOM 866 C C . ILE A 1 110 ? 10.969 -29.688 -10.719 1 97.62 110 ILE A C 1
ATOM 868 O O . ILE A 1 110 ? 10.039 -29.516 -11.508 1 97.62 110 ILE A O 1
ATOM 872 N N . ARG A 1 111 ? 10.852 -29.641 -9.438 1 97.56 111 ARG A N 1
ATOM 873 C CA . ARG A 1 111 ? 9.547 -29.391 -8.836 1 97.56 111 ARG A CA 1
ATOM 874 C C . ARG A 1 111 ? 9.289 -27.891 -8.688 1 97.56 111 ARG A C 1
ATOM 876 O O . ARG A 1 111 ? 10.234 -27.109 -8.531 1 97.56 111 ARG A O 1
ATOM 883 N N . ASN A 1 112 ? 7.984 -27.484 -8.758 1 96.69 112 ASN A N 1
ATOM 884 C CA . ASN A 1 112 ? 7.566 -26.109 -8.531 1 96.69 112 ASN A CA 1
ATOM 885 C C . ASN A 1 112 ? 8.383 -25.125 -9.367 1 96.69 112 ASN A C 1
ATOM 887 O O . ASN A 1 112 ? 8.984 -24.188 -8.836 1 96.69 112 ASN A O 1
ATOM 891 N N . THR A 1 113 ? 8.281 -25.344 -10.648 1 97.44 113 THR A N 1
ATOM 892 C CA . THR A 1 113 ? 9.117 -24.578 -11.578 1 97.44 113 THR A CA 1
ATOM 893 C C . THR A 1 113 ? 8.805 -23.094 -11.492 1 97.44 113 THR A C 1
ATOM 895 O O . THR A 1 113 ? 7.645 -22.703 -11.305 1 97.44 113 THR A O 1
ATOM 898 N N . GLN A 1 114 ? 9.805 -22.328 -11.633 1 96.19 114 GLN A N 1
ATOM 899 C CA . GLN A 1 114 ? 9.75 -20.875 -11.672 1 96.19 114 GLN A CA 1
ATOM 900 C C . GLN A 1 114 ? 10.188 -20.344 -13.031 1 96.19 114 GLN A C 1
ATOM 902 O O . GLN A 1 114 ? 10.93 -21.016 -13.758 1 96.19 114 GLN A O 1
ATOM 907 N N . VAL A 1 115 ? 9.719 -19.156 -13.305 1 95.19 115 VAL A N 1
ATOM 908 C CA . VAL A 1 115 ? 10.07 -18.562 -14.586 1 95.19 115 VAL A CA 1
ATOM 909 C C . VAL A 1 115 ? 11.594 -18.516 -14.727 1 95.19 115 VAL A C 1
ATOM 911 O O . VAL A 1 115 ? 12.125 -18.703 -15.82 1 95.19 115 VAL A O 1
ATOM 914 N N . SER A 1 116 ? 12.25 -18.344 -13.648 1 94.44 116 SER A N 1
ATOM 915 C CA . SER A 1 116 ? 13.703 -18.219 -13.641 1 94.44 116 SER A CA 1
ATOM 916 C C . SER A 1 116 ? 14.375 -19.547 -13.969 1 94.44 116 SER A C 1
ATOM 918 O O . SER A 1 116 ? 15.57 -19.594 -14.242 1 94.44 116 SER A O 1
ATOM 920 N N . ASP A 1 117 ? 13.688 -20.594 -13.953 1 97.12 117 ASP A N 1
ATOM 921 C CA . ASP A 1 117 ? 14.25 -21.906 -14.266 1 97.12 117 ASP A CA 1
ATOM 922 C C . ASP A 1 117 ? 14.438 -22.078 -15.766 1 97.12 117 ASP A C 1
ATOM 924 O O . ASP A 1 117 ? 15.078 -23.031 -16.219 1 97.12 117 ASP A O 1
ATOM 928 N N . SER A 1 118 ? 13.898 -21.219 -16.547 1 97.31 118 SER A N 1
ATOM 929 C CA . SER A 1 118 ? 14.086 -21.312 -18 1 97.31 118 SER A CA 1
ATOM 930 C C . SER A 1 118 ? 15.562 -21.266 -18.375 1 97.31 118 SER A C 1
ATOM 932 O O . SER A 1 118 ? 16.359 -20.578 -17.719 1 97.31 118 SER A O 1
ATOM 934 N N . GLY A 1 119 ? 15.875 -22.031 -19.453 1 97 119 GLY A N 1
ATOM 935 C CA . GLY A 1 119 ? 17.25 -22.062 -19.906 1 97 119 GLY A CA 1
ATOM 936 C C . GLY A 1 119 ? 17.625 -23.375 -20.594 1 97 119 GLY A C 1
ATOM 937 O O . GLY A 1 119 ? 16.75 -24.188 -20.891 1 97 119 GLY A O 1
ATOM 938 N N . THR A 1 120 ? 18.844 -23.453 -20.875 1 96.94 120 THR A N 1
ATOM 939 C CA . THR A 1 120 ? 19.375 -24.656 -21.531 1 96.94 120 THR A CA 1
ATOM 940 C C . THR A 1 120 ? 20.047 -25.562 -20.516 1 96.94 120 THR A C 1
ATOM 942 O O . THR A 1 120 ? 20.969 -25.141 -19.828 1 96.94 120 THR A O 1
ATOM 945 N N . TYR A 1 121 ? 19.531 -26.719 -20.5 1 97.75 121 TYR A N 1
ATOM 946 C CA . TYR A 1 121 ? 20.062 -27.719 -19.578 1 97.75 121 TYR A CA 1
ATOM 947 C C . TYR A 1 121 ? 20.828 -28.797 -20.344 1 97.75 121 TYR A C 1
ATOM 949 O O . TYR A 1 121 ? 20.438 -29.203 -21.438 1 97.75 121 TYR A O 1
ATOM 957 N N . THR A 1 122 ? 21.906 -29.281 -19.719 1 96.88 122 THR A N 1
ATOM 958 C CA . THR A 1 122 ? 22.734 -30.297 -20.359 1 96.88 122 THR A CA 1
ATOM 959 C C . THR A 1 122 ? 22.875 -31.5 -19.438 1 96.88 122 THR A C 1
ATOM 961 O O . THR A 1 122 ? 23.25 -31.359 -18.266 1 96.88 122 THR A O 1
ATOM 964 N N . CYS A 1 123 ? 22.469 -32.594 -19.906 1 96.69 123 CYS A N 1
ATOM 965 C CA . CYS A 1 123 ? 22.734 -33.875 -19.266 1 96.69 123 CYS A CA 1
ATOM 966 C C . CYS A 1 123 ? 24.016 -34.531 -19.797 1 96.69 123 CYS A C 1
ATOM 968 O O . CYS A 1 123 ? 24.172 -34.656 -21 1 96.69 123 CYS A O 1
ATOM 970 N N . ASP A 1 124 ? 24.906 -34.875 -18.844 1 95.25 124 ASP A N 1
ATOM 971 C CA . ASP A 1 124 ? 26.203 -35.375 -19.266 1 95.25 124 ASP A CA 1
ATOM 972 C C . ASP A 1 124 ? 26.594 -36.625 -18.531 1 95.25 124 ASP A C 1
ATOM 974 O O . ASP A 1 124 ? 26.312 -36.781 -17.344 1 95.25 124 ASP A O 1
ATOM 978 N N . PHE A 1 125 ? 27.234 -37.594 -19.297 1 93.88 125 PHE A N 1
ATOM 979 C CA . PHE A 1 125 ? 27.875 -38.781 -18.75 1 93.88 125 PHE A CA 1
ATOM 980 C C . PHE A 1 125 ? 29.391 -38.688 -18.938 1 93.88 125 PHE A C 1
ATOM 982 O O . PHE A 1 125 ? 29.938 -39.312 -19.875 1 93.88 125 PHE A O 1
ATOM 989 N N . PRO A 1 126 ? 29.984 -38.094 -18 1 91.25 126 PRO A N 1
ATOM 990 C CA . PRO A 1 126 ? 31.391 -37.75 -18.219 1 91.25 126 PRO A CA 1
ATOM 991 C C . PRO A 1 126 ? 32.312 -38.969 -18.266 1 91.25 126 PRO A C 1
ATOM 993 O O . PRO A 1 126 ? 33.375 -38.906 -18.859 1 91.25 126 PRO A O 1
ATOM 996 N N . ARG A 1 127 ? 31.984 -40.031 -17.625 1 90.19 127 ARG A N 1
ATOM 997 C CA . ARG A 1 127 ? 32.875 -41.188 -17.547 1 90.19 127 ARG A CA 1
ATOM 998 C C . ARG A 1 127 ? 32.531 -42.188 -18.625 1 90.19 127 ARG A C 1
ATOM 1000 O O . ARG A 1 127 ? 33.219 -43.219 -18.766 1 90.19 127 ARG A O 1
ATOM 1007 N N . HIS A 1 128 ? 31.516 -41.969 -19.344 1 88.19 128 HIS A N 1
ATOM 1008 C CA . HIS A 1 128 ? 31.109 -42.906 -20.391 1 88.19 128 HIS A CA 1
ATOM 1009 C C . HIS A 1 128 ? 31.922 -42.656 -21.672 1 88.19 128 HIS A C 1
ATOM 1011 O O . HIS A 1 128 ? 32.25 -41.531 -22 1 88.19 128 HIS A O 1
ATOM 1017 N N . GLN A 1 129 ? 32.156 -43.812 -22.406 1 88.38 129 GLN A N 1
ATOM 1018 C CA . GLN A 1 129 ? 32.875 -43.719 -23.672 1 88.38 129 GLN A CA 1
ATOM 1019 C C . GLN A 1 129 ? 32.062 -44.344 -24.812 1 88.38 129 GLN A C 1
ATOM 1021 O O . GLN A 1 129 ? 31.688 -45.5 -24.75 1 88.38 129 GLN A O 1
ATOM 1026 N N . PRO A 1 130 ? 31.844 -43.562 -25.859 1 89.06 130 PRO A N 1
ATOM 1027 C CA . PRO A 1 130 ? 32.125 -42.156 -26.031 1 89.06 130 PRO A CA 1
ATOM 1028 C C . PRO A 1 130 ? 31.281 -41.25 -25.141 1 89.06 130 PRO A C 1
ATOM 1030 O O . PRO A 1 130 ? 30.203 -41.688 -24.688 1 89.06 130 PRO A O 1
ATOM 1033 N N . GLN A 1 131 ? 31.797 -40.156 -24.938 1 88.94 131 GLN A N 1
ATOM 1034 C CA . GLN A 1 131 ? 31.047 -39.219 -24.109 1 88.94 131 GLN A CA 1
ATOM 1035 C C . GLN A 1 131 ? 29.641 -39 -24.656 1 88.94 131 GLN A C 1
ATOM 1037 O O . GLN A 1 131 ? 29.453 -38.906 -25.875 1 88.94 131 GLN A O 1
ATOM 1042 N N . ARG A 1 132 ? 28.688 -39.094 -23.812 1 91.38 132 ARG A N 1
ATOM 1043 C CA . ARG A 1 132 ? 27.281 -38.906 -24.172 1 91.38 132 ARG A CA 1
ATOM 1044 C C . ARG A 1 132 ? 26.734 -37.656 -23.5 1 91.38 132 ARG A C 1
ATOM 1046 O O . ARG A 1 132 ? 26.969 -37.406 -22.312 1 91.38 132 ARG A O 1
ATOM 1053 N N . ARG A 1 133 ? 26.125 -36.75 -24.312 1 93.12 133 ARG A N 1
ATOM 1054 C CA . ARG A 1 133 ? 25.5 -35.531 -23.812 1 93.12 133 ARG A CA 1
ATOM 1055 C C . ARG A 1 133 ? 24.172 -35.25 -24.5 1 93.12 133 ARG A C 1
ATOM 1057 O O . ARG A 1 133 ? 24 -35.562 -25.688 1 93.12 133 ARG A O 1
ATOM 1064 N N . SER A 1 134 ? 23.25 -34.781 -23.75 1 93 134 SER A N 1
ATOM 1065 C CA . SER A 1 134 ? 22 -34.312 -24.328 1 93 134 SER A CA 1
ATOM 1066 C C . SER A 1 134 ? 21.656 -32.906 -23.828 1 93 134 SER A C 1
ATOM 1068 O O . SER A 1 134 ? 22.094 -32.5 -22.75 1 93 134 SER A O 1
ATOM 1070 N N . ARG A 1 135 ? 21 -32.125 -24.641 1 95.81 135 ARG A N 1
ATOM 1071 C CA . ARG A 1 135 ? 20.641 -30.766 -24.297 1 95.81 135 ARG A CA 1
ATOM 1072 C C . ARG A 1 135 ? 19.125 -30.562 -24.391 1 95.81 135 ARG A C 1
ATOM 1074 O O . ARG A 1 135 ? 18.484 -31.062 -25.312 1 95.81 135 ARG A O 1
ATOM 1081 N N . ILE A 1 136 ? 18.625 -29.859 -23.406 1 96.69 136 ILE A N 1
ATOM 1082 C CA . ILE A 1 136 ? 17.203 -29.531 -23.375 1 96.69 136 ILE A CA 1
ATOM 1083 C C . ILE A 1 136 ? 17.031 -28.016 -23.203 1 96.69 136 ILE A C 1
ATOM 1085 O O . ILE A 1 136 ? 17.672 -27.406 -22.344 1 96.69 136 ILE A O 1
ATOM 1089 N N . GLU A 1 137 ? 16.297 -27.438 -24.016 1 97.38 137 GLU A N 1
ATOM 1090 C CA . GLU A 1 137 ? 15.867 -26.047 -23.812 1 97.38 137 GLU A CA 1
ATOM 1091 C C . GLU A 1 137 ? 14.531 -26 -23.078 1 97.38 137 GLU A C 1
ATOM 1093 O O . GLU A 1 137 ? 13.484 -26.328 -23.641 1 97.38 137 GLU A O 1
ATOM 1098 N N . LEU A 1 138 ? 14.602 -25.594 -21.906 1 98 138 LEU A N 1
ATOM 1099 C CA . LEU A 1 138 ? 13.406 -25.516 -21.062 1 98 138 LEU A CA 1
ATOM 1100 C C . LEU A 1 138 ? 12.852 -24.094 -21.031 1 98 138 LEU A C 1
ATOM 1102 O O . LEU A 1 138 ? 13.578 -23.141 -20.766 1 98 138 LEU A O 1
ATOM 1106 N N . LEU A 1 139 ? 11.586 -23.969 -21.359 1 97.75 139 LEU A N 1
ATOM 1107 C CA . LEU A 1 139 ? 10.883 -22.703 -21.266 1 97.75 139 LEU A CA 1
ATOM 1108 C C . LEU A 1 139 ? 9.719 -22.797 -20.281 1 97.75 139 LEU A C 1
ATOM 1110 O O . LEU A 1 139 ? 8.836 -23.641 -20.438 1 97.75 139 LEU A O 1
ATOM 1114 N N . ILE A 1 140 ? 9.742 -21.969 -19.266 1 97.5 140 ILE A N 1
ATOM 1115 C CA . ILE A 1 140 ? 8.648 -21.938 -18.297 1 97.5 140 ILE A CA 1
ATOM 1116 C C . ILE A 1 140 ? 7.625 -20.875 -18.719 1 97.5 140 ILE A C 1
ATOM 1118 O O . ILE A 1 140 ? 7.961 -19.703 -18.891 1 97.5 140 ILE A O 1
ATOM 1122 N N . ASP A 1 141 ? 6.398 -21.312 -18.969 1 95.94 141 ASP A N 1
ATOM 1123 C CA . ASP A 1 141 ? 5.297 -20.422 -19.297 1 95.94 141 ASP A CA 1
ATOM 1124 C C . ASP A 1 141 ? 4.68 -19.812 -18.031 1 95.94 141 ASP A C 1
ATOM 1126 O O . ASP A 1 141 ? 4.062 -20.516 -17.234 1 95.94 141 ASP A O 1
ATOM 1130 N N . PRO A 1 142 ? 4.844 -18.516 -17.859 1 96 142 PRO A N 1
ATOM 1131 C CA . PRO A 1 142 ? 4.348 -17.891 -16.641 1 96 142 PRO A CA 1
ATOM 1132 C C . PRO A 1 142 ? 2.826 -17.938 -16.516 1 96 142 PRO A C 1
ATOM 1134 O O . PRO A 1 142 ? 2.123 -17.906 -17.531 1 96 142 PRO A O 1
ATOM 1137 N N . ILE A 1 143 ? 2.363 -18.031 -15.305 1 96.06 143 ILE A N 1
ATOM 1138 C CA . ILE A 1 143 ? 0.936 -17.953 -15.008 1 96.06 143 ILE A CA 1
ATOM 1139 C C . ILE A 1 143 ? 0.614 -16.594 -14.367 1 96.06 143 ILE A C 1
ATOM 1141 O O . ILE A 1 143 ? 1.516 -15.891 -13.914 1 96.06 143 ILE A O 1
ATOM 1145 N N . LEU A 1 144 ? -0.711 -16.281 -14.398 1 96.12 144 LEU A N 1
ATOM 1146 C CA . LEU A 1 144 ? -1.139 -15.117 -13.641 1 96.12 144 LEU A CA 1
ATOM 1147 C C . LEU A 1 144 ? -1.136 -15.406 -12.141 1 96.12 144 LEU A C 1
ATOM 1149 O O . LEU A 1 144 ? -1.735 -16.391 -11.695 1 96.12 144 LEU A O 1
ATOM 1153 N N . ARG A 1 145 ? -0.465 -14.609 -11.422 1 96.56 145 ARG A N 1
ATOM 1154 C CA . ARG A 1 145 ? -0.44 -14.734 -9.969 1 96.56 145 ARG A CA 1
ATOM 1155 C C . ARG A 1 145 ? -0.029 -13.422 -9.312 1 96.56 145 ARG A C 1
ATOM 1157 O O . ARG A 1 145 ? 0.28 -12.445 -10 1 96.56 145 ARG A O 1
ATOM 1164 N N . ASN A 1 146 ? -0.159 -13.414 -8.031 1 97.81 146 ASN A N 1
ATOM 1165 C CA . ASN A 1 146 ? 0.266 -12.211 -7.32 1 97.81 146 ASN A CA 1
ATOM 1166 C C . ASN A 1 146 ? 1.782 -12.047 -7.352 1 97.81 146 ASN A C 1
ATOM 1168 O O . ASN A 1 146 ? 2.516 -12.906 -6.852 1 97.81 146 ASN A O 1
ATOM 1172 N N . ARG A 1 147 ? 2.277 -11.055 -7.906 1 97.38 147 ARG A N 1
ATOM 1173 C CA . ARG A 1 147 ? 3.713 -10.82 -8.008 1 97.38 147 ARG A CA 1
ATOM 1174 C C . ARG A 1 147 ? 4.109 -9.531 -7.305 1 97.38 147 ARG A C 1
ATOM 1176 O O . ARG A 1 147 ? 5.246 -9.07 -7.434 1 97.38 147 ARG A O 1
ATOM 1183 N N . TYR A 1 148 ? 3.039 -8.922 -6.531 1 96.62 148 TYR A N 1
ATOM 1184 C CA . TYR A 1 148 ? 3.32 -7.777 -5.676 1 96.62 148 TYR A CA 1
ATOM 1185 C C . TYR A 1 148 ? 3.846 -8.227 -4.316 1 96.62 148 TYR A C 1
ATOM 1187 O O . TYR A 1 148 ? 3.354 -9.203 -3.746 1 96.62 148 TYR A O 1
ATOM 1195 N N . PRO A 1 149 ? 4.809 -7.57 -3.824 1 93.81 149 PRO A N 1
ATOM 1196 C CA . PRO A 1 149 ? 5.547 -6.418 -4.355 1 93.81 149 PRO A CA 1
ATOM 1197 C C . PRO A 1 149 ? 6.797 -6.824 -5.129 1 93.81 149 PRO A C 1
ATOM 1199 O O . PRO A 1 149 ? 7.621 -5.973 -5.469 1 93.81 149 PRO A O 1
ATOM 1202 N N . GLY A 1 150 ? 7.055 -8.008 -5.449 1 94.12 150 GLY A N 1
ATOM 1203 C CA . GLY A 1 150 ? 8.289 -8.547 -5.996 1 94.12 150 GLY A CA 1
ATOM 1204 C C . GLY A 1 150 ? 8.617 -8.008 -7.375 1 94.12 150 GLY A C 1
ATOM 1205 O O . GLY A 1 150 ? 9.781 -7.93 -7.758 1 94.12 150 GLY A O 1
ATOM 1206 N N . VAL A 1 151 ? 7.605 -7.734 -8.109 1 95.5 151 VAL A N 1
ATOM 1207 C CA . VAL A 1 151 ? 7.809 -7.195 -9.453 1 95.5 151 VAL A CA 1
ATOM 1208 C C . VAL A 1 151 ? 7.453 -5.711 -9.469 1 95.5 151 VAL A C 1
ATOM 1210 O O . VAL A 1 151 ? 6.352 -5.324 -9.07 1 95.5 151 VAL A O 1
ATOM 1213 N N . LYS A 1 152 ? 8.391 -4.941 -9.961 1 96.06 152 LYS A N 1
ATOM 1214 C CA . LYS A 1 152 ? 8.188 -3.496 -10.016 1 96.06 152 LYS A CA 1
ATOM 1215 C C . LYS A 1 152 ? 6.965 -3.141 -10.859 1 96.06 152 LYS A C 1
ATOM 1217 O O . LYS A 1 152 ? 6.797 -3.654 -11.961 1 96.06 152 LYS A O 1
ATOM 1222 N N . GLY A 1 153 ? 6.121 -2.271 -10.336 1 97.56 153 GLY A N 1
ATOM 1223 C CA . GLY A 1 153 ? 4.961 -1.789 -11.07 1 97.56 153 GLY A CA 1
ATOM 1224 C C . GLY A 1 153 ? 3.723 -2.641 -10.859 1 97.56 153 GLY A C 1
ATOM 1225 O O . GLY A 1 153 ? 2.613 -2.232 -11.203 1 97.56 153 GLY A O 1
ATOM 1226 N N . ALA A 1 154 ? 3.945 -3.859 -10.328 1 98.44 154 ALA A N 1
ATOM 1227 C CA . ALA A 1 154 ? 2.805 -4.73 -10.062 1 98.44 154 ALA A CA 1
ATOM 1228 C C . ALA A 1 154 ? 1.805 -4.055 -9.133 1 98.44 154 ALA A C 1
ATOM 1230 O O . ALA A 1 154 ? 2.197 -3.393 -8.164 1 98.44 154 ALA A O 1
ATOM 1231 N N . ALA A 1 155 ? 0.569 -4.188 -9.43 1 98.56 155 ALA A N 1
ATOM 1232 C CA . ALA A 1 155 ? -0.49 -3.547 -8.656 1 98.56 155 ALA A CA 1
ATOM 1233 C C . ALA A 1 155 ? -0.566 -4.125 -7.242 1 98.56 155 ALA A C 1
ATOM 1235 O O . ALA A 1 155 ? -0.484 -5.344 -7.062 1 98.56 155 ALA A O 1
ATOM 1236 N N . PRO A 1 156 ? -0.645 -3.207 -6.238 1 97.88 156 PRO A N 1
ATOM 1237 C CA . PRO A 1 156 ? -0.931 -3.709 -4.891 1 97.88 156 PRO A CA 1
ATOM 1238 C C . PRO A 1 156 ? -2.371 -4.191 -4.734 1 97.88 156 PRO A C 1
ATOM 1240 O O . PRO A 1 156 ? -3.174 -4.062 -5.66 1 97.88 156 PRO A O 1
ATOM 1243 N N . LYS A 1 157 ? -2.578 -4.797 -3.594 1 98.31 157 LYS A N 1
ATOM 1244 C CA . LYS A 1 157 ? -3.943 -5.207 -3.268 1 98.31 157 LYS A CA 1
ATOM 1245 C C . LYS A 1 157 ? -4.914 -4.039 -3.412 1 98.31 157 LYS A C 1
ATOM 1247 O O . LYS A 1 157 ? -4.652 -2.941 -2.912 1 98.31 157 LYS A O 1
ATOM 1252 N N . PRO A 1 158 ? -5.988 -4.223 -4.172 1 98.69 158 PRO A N 1
ATOM 1253 C CA . PRO A 1 158 ? -6.945 -3.127 -4.348 1 98.69 158 PRO A CA 1
ATOM 1254 C C . PRO A 1 158 ? -7.785 -2.871 -3.098 1 98.69 158 PRO A C 1
ATOM 1256 O O . PRO A 1 158 ? -7.934 -3.762 -2.256 1 98.69 158 PRO A O 1
ATOM 1259 N N . PHE A 1 159 ? -8.266 -1.637 -2.979 1 98.5 159 PHE A N 1
ATOM 1260 C CA . PHE A 1 159 ? -9.266 -1.289 -1.974 1 98.5 159 PHE A CA 1
ATOM 1261 C C . PHE A 1 159 ? -10.68 -1.514 -2.512 1 98.5 159 PHE A C 1
ATOM 1263 O O . PHE A 1 159 ? -11.062 -0.914 -3.516 1 98.5 159 PHE A O 1
ATOM 1270 N N . ILE A 1 160 ? -11.359 -2.42 -1.955 1 98.44 160 ILE A N 1
ATOM 1271 C CA . ILE A 1 160 ? -12.75 -2.627 -2.355 1 98.44 160 ILE A CA 1
ATOM 1272 C C . ILE A 1 160 ? -13.68 -2.225 -1.215 1 98.44 160 ILE A C 1
ATOM 1274 O O . ILE A 1 160 ? -13.516 -2.678 -0.08 1 98.44 160 ILE A O 1
ATOM 1278 N N . THR A 1 161 ? -14.57 -1.279 -1.505 1 97.44 161 THR A N 1
ATOM 1279 C CA . THR A 1 161 ? -15.484 -0.749 -0.494 1 97.44 161 THR A CA 1
ATOM 1280 C C . THR A 1 161 ? -16.859 -0.474 -1.094 1 97.44 161 THR A C 1
ATOM 1282 O O . THR A 1 161 ? -17.062 -0.659 -2.295 1 97.44 161 THR A O 1
ATOM 1285 N N . THR A 1 162 ? -17.812 -0.156 -0.226 1 96.5 162 THR A N 1
ATOM 1286 C CA . THR A 1 162 ? -19.125 0.281 -0.67 1 96.5 162 THR A CA 1
ATOM 1287 C C . THR A 1 162 ? -19.391 1.722 -0.24 1 96.5 162 THR A C 1
ATOM 1289 O O . THR A 1 162 ? -18.906 2.164 0.801 1 96.5 162 THR A O 1
ATOM 1292 N N . ARG A 1 163 ? -20.125 2.354 -1.087 1 94.94 163 ARG A N 1
ATOM 1293 C CA . ARG A 1 163 ? -20.516 3.734 -0.827 1 94.94 163 ARG A CA 1
ATOM 1294 C C . ARG A 1 163 ? -22 3.943 -1.079 1 94.94 163 ARG A C 1
ATOM 1296 O O . ARG A 1 163 ? -22.562 3.398 -2.035 1 94.94 163 ARG A O 1
ATOM 1303 N N . LYS A 1 164 ? -22.609 4.754 -0.238 1 92.25 164 LYS A N 1
ATOM 1304 C CA . LYS A 1 164 ? -24.016 5.121 -0.455 1 92.25 164 LYS A CA 1
ATOM 1305 C C . LYS A 1 164 ? -24.125 6.273 -1.446 1 92.25 164 LYS A C 1
ATOM 1307 O O . LYS A 1 164 ? -23.391 7.254 -1.354 1 92.25 164 LYS A O 1
ATOM 1312 N N . THR A 1 165 ? -25.016 6.121 -2.385 1 90.25 165 THR A N 1
ATOM 1313 C CA . THR A 1 165 ? -25.359 7.203 -3.305 1 90.25 165 THR A CA 1
ATOM 1314 C C . THR A 1 165 ? -26.859 7.426 -3.355 1 90.25 165 THR A C 1
ATOM 1316 O O . THR A 1 165 ? -27.625 6.699 -2.713 1 90.25 165 THR A O 1
ATOM 1319 N N . ASP A 1 166 ? -27.281 8.43 -4.07 1 89.62 166 ASP A N 1
ATOM 1320 C CA . ASP A 1 166 ? -28.703 8.695 -4.258 1 89.62 166 ASP A CA 1
ATOM 1321 C C . ASP A 1 166 ? -29.391 7.543 -4.992 1 89.62 166 ASP A C 1
ATOM 1323 O O . ASP A 1 166 ? -30.562 7.273 -4.77 1 89.62 166 ASP A O 1
ATOM 1327 N N . ASP A 1 167 ? -28.688 6.863 -5.848 1 86.5 167 ASP A N 1
ATOM 1328 C CA . ASP A 1 167 ? -29.25 5.82 -6.703 1 86.5 167 ASP A CA 1
ATOM 1329 C C . ASP A 1 167 ? -29.141 4.449 -6.039 1 86.5 167 ASP A C 1
ATOM 1331 O O . ASP A 1 167 ? -29.625 3.453 -6.57 1 86.5 167 ASP A O 1
ATOM 1335 N N . GLY A 1 168 ? -28.453 4.41 -4.926 1 88.38 168 GLY A N 1
ATOM 1336 C CA . GLY A 1 168 ? -28.297 3.139 -4.242 1 88.38 168 GLY A CA 1
ATOM 1337 C C . GLY A 1 168 ? -26.875 2.902 -3.74 1 88.38 168 GLY A C 1
ATOM 1338 O O . GLY A 1 168 ? -26.156 3.854 -3.461 1 88.38 168 GLY A O 1
ATOM 1339 N N . LEU A 1 169 ? -26.656 1.617 -3.5 1 92 169 LEU A N 1
ATOM 1340 C CA . LEU A 1 169 ? -25.344 1.223 -2.996 1 92 169 LEU A CA 1
ATOM 1341 C C . LEU A 1 169 ? -24.359 1.003 -4.145 1 92 169 LEU A C 1
ATOM 1343 O O . LEU A 1 169 ? -24.688 0.333 -5.125 1 92 169 LEU A O 1
ATOM 1347 N N . LEU A 1 170 ? -23.219 1.602 -4.027 1 95.31 170 LEU A N 1
ATOM 1348 C CA . LEU A 1 170 ? -22.203 1.497 -5.059 1 95.31 170 LEU A CA 1
ATOM 1349 C C . LEU A 1 170 ? -21 0.715 -4.543 1 95.31 170 LEU A C 1
ATOM 1351 O O . LEU A 1 170 ? -20.547 0.93 -3.414 1 95.31 170 LEU A O 1
ATOM 1355 N N . LEU A 1 171 ? -20.594 -0.212 -5.375 1 96.56 171 LEU A N 1
ATOM 1356 C CA . LEU A 1 171 ? -19.328 -0.903 -5.152 1 96.56 171 LEU A CA 1
ATOM 1357 C C . LEU A 1 171 ? -18.172 -0.153 -5.816 1 96.56 171 LEU A C 1
ATOM 1359 O O . LEU A 1 171 ? -18.281 0.26 -6.973 1 96.56 171 LEU A O 1
ATOM 1363 N N . GLN A 1 172 ? -17.125 0.051 -5.047 1 98 172 GLN A N 1
ATOM 1364 C CA . GLN A 1 172 ? -15.977 0.783 -5.586 1 98 172 GLN A CA 1
ATOM 1365 C C . GLN A 1 172 ? -14.68 -0.003 -5.398 1 98 172 GLN A C 1
ATOM 1367 O O . GLN A 1 172 ? -14.383 -0.471 -4.297 1 98 172 GLN A O 1
ATOM 1372 N N . CYS A 1 173 ? -13.93 -0.162 -6.41 1 98.62 173 CYS A N 1
ATOM 1373 C CA . CYS A 1 173 ? -12.617 -0.785 -6.434 1 98.62 173 CYS A CA 1
ATOM 1374 C C . CYS A 1 173 ? -11.539 0.221 -6.832 1 98.62 173 CYS A C 1
ATOM 1376 O O . CYS A 1 173 ? -11.648 0.869 -7.875 1 98.62 173 CYS A O 1
ATOM 1378 N N . GLU A 1 174 ? -10.523 0.314 -5.938 1 98.56 174 GLU A N 1
ATOM 1379 C CA . GLU A 1 174 ? -9.469 1.293 -6.18 1 98.56 174 GLU A CA 1
ATOM 1380 C C . GLU A 1 174 ? -8.094 0.629 -6.207 1 98.56 174 GLU A C 1
ATOM 1382 O O . GLU A 1 174 ? -7.742 -0.121 -5.293 1 98.56 174 GLU A O 1
ATOM 1387 N N . VAL A 1 175 ? -7.359 0.898 -7.223 1 98.19 175 VAL A N 1
ATOM 1388 C CA . VAL A 1 175 ? -5.984 0.435 -7.379 1 98.19 175 VAL A CA 1
ATOM 1389 C C . VAL A 1 175 ? -5.047 1.633 -7.484 1 98.19 175 VAL A C 1
ATOM 1391 O O . VAL A 1 175 ? -5.316 2.58 -8.227 1 98.19 175 VAL A O 1
ATOM 1394 N N . GLU A 1 176 ? -3.945 1.543 -6.734 1 96.88 176 GLU A N 1
ATOM 1395 C CA . GLU A 1 176 ? -3.064 2.707 -6.719 1 96.88 176 GLU A CA 1
ATOM 1396 C C . GLU A 1 176 ? -1.653 2.338 -7.168 1 96.88 176 GLU A C 1
ATOM 1398 O O . GLU A 1 176 ? -1.128 1.291 -6.785 1 96.88 176 GLU A O 1
ATOM 1403 N N . GLY A 1 177 ? -1.109 3.186 -8.047 1 96.75 177 GLY A N 1
ATOM 1404 C CA . GLY A 1 177 ? 0.319 3.18 -8.32 1 96.75 177 GLY A CA 1
ATOM 1405 C C . GLY A 1 177 ? 0.763 1.997 -9.164 1 96.75 177 GLY A C 1
ATOM 1406 O O . GLY A 1 177 ? 1.855 1.463 -8.961 1 96.75 177 GLY A O 1
ATOM 1407 N N . ALA A 1 178 ? -0.048 1.536 -10.023 1 98.12 178 ALA A N 1
ATOM 1408 C CA . ALA A 1 178 ? 0.292 0.363 -10.828 1 98.12 178 ALA A CA 1
ATOM 1409 C C . ALA A 1 178 ? 0.845 0.771 -12.188 1 98.12 178 ALA A C 1
ATOM 1411 O O . ALA A 1 178 ? 0.443 1.795 -12.75 1 98.12 178 ALA A O 1
ATOM 1412 N N . SER A 1 179 ? 1.739 0.032 -12.742 1 98.31 179 SER A N 1
ATOM 1413 C CA . SER A 1 179 ? 2.254 0.225 -14.094 1 98.31 179 SER A CA 1
ATOM 1414 C C . SER A 1 179 ? 2.732 -1.092 -14.695 1 98.31 179 SER A C 1
ATOM 1416 O O . SER A 1 179 ? 3.484 -1.834 -14.062 1 98.31 179 SER A O 1
ATOM 1418 N N . PRO A 1 180 ? 2.379 -1.448 -15.875 1 97.62 180 PRO A N 1
ATOM 1419 C CA . PRO A 1 180 ? 1.496 -0.687 -16.766 1 97.62 180 PRO A CA 1
ATOM 1420 C C . PRO A 1 180 ? 0.058 -0.628 -16.25 1 97.62 180 PRO A C 1
ATOM 1422 O O . PRO A 1 180 ? -0.254 -1.197 -15.203 1 97.62 180 PRO A O 1
ATOM 1425 N N . GLN A 1 181 ? -0.77 0.114 -16.844 1 98.19 181 GLN A N 1
ATOM 1426 C CA . GLN A 1 181 ? -2.152 0.281 -16.406 1 98.19 181 GLN A CA 1
ATOM 1427 C C . GLN A 1 181 ? -2.854 -1.067 -16.281 1 98.19 181 GLN A C 1
ATOM 1429 O O . GLN A 1 181 ? -2.922 -1.836 -17.234 1 98.19 181 GLN A O 1
ATOM 1434 N N . PRO A 1 182 ? -3.398 -1.316 -15.18 1 98.56 182 PRO A N 1
ATOM 1435 C CA . PRO A 1 182 ? -4.035 -2.623 -14.992 1 98.56 182 PRO A CA 1
ATOM 1436 C C . PRO A 1 182 ? -5.453 -2.672 -15.555 1 98.56 182 PRO A C 1
ATOM 1438 O O . PRO A 1 182 ? -6.113 -1.635 -15.672 1 98.56 182 PRO A O 1
ATOM 1441 N N . LYS A 1 183 ? -5.809 -3.861 -15.945 1 98.31 183 LYS A N 1
ATOM 1442 C CA . LYS A 1 183 ? -7.219 -4.152 -16.188 1 98.31 183 LYS A CA 1
ATOM 1443 C C . LYS A 1 183 ? -7.938 -4.496 -14.883 1 98.31 183 LYS A C 1
ATOM 1445 O O . LYS A 1 183 ? -7.516 -5.395 -14.156 1 98.31 183 LYS A O 1
ATOM 1450 N N . VAL A 1 184 ? -9.008 -3.75 -14.562 1 98.75 184 VAL A N 1
ATOM 1451 C CA . VAL A 1 184 ? -9.75 -3.949 -13.328 1 98.75 184 VAL A CA 1
ATOM 1452 C C . VAL A 1 184 ? -11.172 -4.426 -13.648 1 98.75 184 VAL A C 1
ATOM 1454 O O . VAL A 1 184 ? -11.852 -3.834 -14.484 1 98.75 184 VAL A O 1
ATOM 1457 N N . VAL A 1 185 ? -11.555 -5.531 -12.992 1 98.56 185 VAL A N 1
ATOM 1458 C CA . VAL A 1 185 ? -12.898 -6.062 -13.203 1 98.56 185 VAL A CA 1
ATOM 1459 C C . VAL A 1 185 ? -13.547 -6.383 -11.859 1 98.56 185 VAL A C 1
ATOM 1461 O O . VAL A 1 185 ? -12.867 -6.785 -10.914 1 98.56 185 VAL A O 1
ATOM 1464 N N . LEU A 1 186 ? -14.82 -6.16 -11.758 1 98.62 186 LEU A N 1
ATOM 1465 C CA . LEU A 1 186 ? -15.617 -6.57 -10.609 1 98.62 186 LEU A CA 1
ATOM 1466 C C . LEU A 1 186 ? -16.469 -7.793 -10.945 1 98.62 186 LEU A C 1
ATOM 1468 O O . LEU A 1 186 ? -17.125 -7.828 -11.984 1 98.62 186 LEU A O 1
ATOM 1472 N N . LYS A 1 187 ? -16.375 -8.758 -10.039 1 98.5 187 LYS A N 1
ATOM 1473 C CA . LYS A 1 187 ? -17.094 -10 -10.273 1 98.5 187 LYS A CA 1
ATOM 1474 C C . LYS A 1 187 ? -17.984 -10.352 -9.086 1 98.5 187 LYS A C 1
ATOM 1476 O O . LYS A 1 187 ? -17.703 -9.961 -7.953 1 98.5 187 LYS A O 1
ATOM 1481 N N . ASP A 1 188 ? -19.047 -11.078 -9.375 1 97.38 188 ASP A N 1
ATOM 1482 C CA . ASP A 1 188 ? -19.844 -11.633 -8.289 1 97.38 188 ASP A CA 1
ATOM 1483 C C . ASP A 1 188 ? -19.328 -13.008 -7.867 1 97.38 188 ASP A C 1
ATOM 1485 O O . ASP A 1 188 ? -18.266 -13.445 -8.336 1 97.38 188 ASP A O 1
ATOM 1489 N N . SER A 1 189 ? -20.031 -13.648 -6.906 1 96.88 189 SER A N 1
ATOM 1490 C CA . SER A 1 189 ? -19.547 -14.898 -6.328 1 96.88 189 SER A CA 1
ATOM 1491 C C . SER A 1 189 ? -19.562 -16.016 -7.359 1 96.88 189 SER A C 1
ATOM 1493 O O . SER A 1 189 ? -18.844 -17.016 -7.211 1 96.88 189 SER A O 1
ATOM 1495 N N . ALA A 1 190 ? -20.344 -15.867 -8.422 1 97 190 ALA A N 1
ATOM 1496 C CA . ALA A 1 190 ? -20.422 -16.875 -9.484 1 97 190 ALA A CA 1
ATOM 1497 C C . ALA A 1 190 ? -19.344 -16.625 -10.539 1 97 190 ALA A C 1
ATOM 1499 O O . ALA A 1 190 ? -19.188 -17.422 -11.469 1 97 190 ALA A O 1
ATOM 1500 N N . GLY A 1 191 ? -18.688 -15.586 -10.438 1 96.75 191 GLY A N 1
ATOM 1501 C CA . GLY A 1 191 ? -17.609 -15.289 -11.383 1 96.75 191 GLY A CA 1
ATOM 1502 C C . GLY A 1 191 ? -18.062 -14.391 -12.516 1 96.75 191 GLY A C 1
ATOM 1503 O O . GLY A 1 191 ? -17.266 -14.07 -13.406 1 96.75 191 GLY A O 1
ATOM 1504 N N . ASN A 1 192 ? -19.297 -13.977 -12.469 1 97.19 192 ASN A N 1
ATOM 1505 C CA . ASN A 1 192 ? -19.797 -13.094 -13.516 1 97.19 192 ASN A CA 1
ATOM 1506 C C . ASN A 1 192 ? -19.281 -11.664 -13.352 1 97.19 192 ASN A C 1
ATOM 1508 O O . ASN A 1 192 ? -19.203 -11.156 -12.234 1 97.19 192 ASN A O 1
ATOM 1512 N N . ILE A 1 193 ? -18.969 -11.094 -14.508 1 97.81 193 ILE A N 1
ATOM 1513 C CA . ILE A 1 193 ? -18.5 -9.711 -14.492 1 97.81 193 ILE A CA 1
ATOM 1514 C C . ILE A 1 193 ? -19.672 -8.766 -14.305 1 97.81 193 ILE A C 1
ATOM 1516 O O . ILE A 1 193 ? -20.703 -8.898 -14.977 1 97.81 193 ILE A O 1
ATOM 1520 N N . LEU A 1 194 ? -19.5 -7.84 -13.453 1 97.5 194 LEU A N 1
ATOM 1521 C CA . LEU A 1 194 ? -20.562 -6.875 -13.172 1 97.5 194 LEU A CA 1
ATOM 1522 C C . LEU A 1 194 ? -20.562 -5.75 -14.203 1 97.5 194 LEU A C 1
ATOM 1524 O O . LEU A 1 194 ? -19.5 -5.371 -14.703 1 97.5 194 LEU A O 1
ATOM 1528 N N . PRO A 1 195 ? -21.812 -5.309 -14.523 1 96.38 195 PRO A N 1
ATOM 1529 C CA . PRO A 1 195 ? -21.844 -4.105 -15.359 1 96.38 195 PRO A CA 1
ATOM 1530 C C . PRO A 1 195 ? -21.344 -2.863 -14.633 1 96.38 195 PRO A C 1
ATOM 1532 O O . PRO A 1 195 ? -22.078 -2.234 -13.875 1 96.38 195 PRO A O 1
ATOM 1535 N N . ALA A 1 196 ? -20.109 -2.51 -14.836 1 96.44 196 ALA A N 1
ATOM 1536 C CA . ALA A 1 196 ? -19.484 -1.393 -14.133 1 96.44 196 ALA A CA 1
ATOM 1537 C C . ALA A 1 196 ? -19.484 -0.136 -15 1 96.44 196 ALA A C 1
ATOM 1539 O O . ALA A 1 196 ? -19.656 -0.212 -16.219 1 96.44 196 ALA A O 1
ATOM 1540 N N . LYS A 1 197 ? -19.375 1.007 -14.305 1 95 197 LYS A N 1
ATOM 1541 C CA . LYS A 1 197 ? -19.141 2.266 -15.008 1 95 197 LYS A CA 1
ATOM 1542 C C . LYS A 1 197 ? -17.766 2.281 -15.648 1 95 197 LYS A C 1
ATOM 1544 O O . LYS A 1 197 ? -16.938 1.392 -15.406 1 95 197 LYS A O 1
ATOM 1549 N N . GLU A 1 198 ? -17.594 3.273 -16.484 1 96.75 198 GLU A N 1
ATOM 1550 C CA . GLU A 1 198 ? -16.25 3.428 -17.047 1 96.75 198 GLU A CA 1
ATOM 1551 C C . GLU A 1 198 ? -15.211 3.699 -15.961 1 96.75 198 GLU A C 1
ATOM 1553 O O . GLU A 1 198 ? -15.445 4.516 -15.07 1 96.75 198 GLU A O 1
ATOM 1558 N N . PRO A 1 199 ? -14.102 3.025 -16.062 1 97.62 199 PRO A N 1
ATOM 1559 C CA . PRO A 1 199 ? -13.07 3.25 -15.055 1 97.62 199 PRO A CA 1
ATOM 1560 C C . PRO A 1 199 ? -12.5 4.664 -15.094 1 97.62 199 PRO A C 1
ATOM 1562 O O . PRO A 1 199 ? -12.328 5.234 -16.172 1 97.62 199 PRO A O 1
ATOM 1565 N N . GLN A 1 200 ? -12.289 5.25 -13.969 1 98.06 200 GLN A N 1
ATOM 1566 C CA . GLN A 1 200 ? -11.555 6.5 -13.836 1 98.06 200 GLN A CA 1
ATOM 1567 C C . GLN A 1 200 ? -10.055 6.246 -13.695 1 98.06 200 GLN A C 1
ATOM 1569 O O . GLN A 1 200 ? -9.617 5.648 -12.711 1 98.06 200 GLN A O 1
ATOM 1574 N N . VAL A 1 201 ? -9.25 6.773 -14.625 1 97.88 201 VAL A N 1
ATOM 1575 C CA . VAL A 1 201 ? -7.82 6.492 -14.633 1 97.88 201 VAL A CA 1
ATOM 1576 C C . VAL A 1 201 ? -7.035 7.793 -14.461 1 97.88 201 VAL A C 1
ATOM 1578 O O . VAL A 1 201 ? -7.293 8.773 -15.164 1 97.88 201 VAL A O 1
ATOM 1581 N N . THR A 1 202 ? -6.203 7.812 -13.523 1 97.81 202 THR A N 1
ATOM 1582 C CA . THR A 1 202 ? -5.297 8.938 -13.32 1 97.81 202 THR A CA 1
ATOM 1583 C C . THR A 1 202 ? -3.842 8.484 -13.438 1 97.81 202 THR A C 1
ATOM 1585 O O . THR A 1 202 ? -3.443 7.488 -12.836 1 97.81 202 THR A O 1
ATOM 1588 N N . GLU A 1 203 ? -3.066 9.172 -14.156 1 95.62 203 GLU A N 1
ATOM 1589 C CA . GLU A 1 203 ? -1.651 8.859 -14.32 1 95.62 203 GLU A CA 1
ATOM 1590 C C . GLU A 1 203 ? -0.772 9.859 -13.578 1 95.62 203 GLU A C 1
ATOM 1592 O O . GLU A 1 203 ? -0.983 11.07 -13.672 1 95.62 203 GLU A O 1
ATOM 1597 N N . ARG A 1 204 ? 0.077 9.336 -12.773 1 91.56 204 ARG A N 1
ATOM 1598 C CA . ARG A 1 204 ? 1.058 10.164 -12.078 1 91.56 204 ARG A CA 1
ATOM 1599 C C . ARG A 1 204 ? 2.445 9.539 -12.141 1 91.56 204 ARG A C 1
ATOM 1601 O O . ARG A 1 204 ? 2.662 8.438 -11.617 1 91.56 204 ARG A O 1
ATOM 1608 N N . GLY A 1 205 ? 3.504 10.156 -12.766 1 93.31 205 GLY A N 1
ATOM 1609 C CA . GLY A 1 205 ? 4.871 9.664 -12.828 1 93.31 205 GLY A CA 1
ATOM 1610 C C . GLY A 1 205 ? 4.984 8.305 -13.492 1 93.31 205 GLY A C 1
ATOM 1611 O O . GLY A 1 205 ? 5.746 7.449 -13.047 1 93.31 205 GLY A O 1
ATOM 1612 N N . GLY A 1 206 ? 4.176 7.988 -14.367 1 94.62 206 GLY A N 1
ATOM 1613 C CA . GLY A 1 206 ? 4.246 6.723 -15.086 1 94.62 206 GLY A CA 1
ATOM 1614 C C . GLY A 1 206 ? 3.441 5.621 -14.43 1 94.62 206 GLY A C 1
ATOM 1615 O O . GLY A 1 206 ? 3.406 4.492 -14.922 1 94.62 206 GLY A O 1
ATOM 1616 N N . SER A 1 207 ? 2.93 5.855 -13.289 1 97.31 207 SER A N 1
ATOM 1617 C CA . SER A 1 207 ? 2.072 4.895 -12.602 1 97.31 207 SER A CA 1
ATOM 1618 C C . SER A 1 207 ? 0.601 5.277 -12.734 1 97.31 207 SER A C 1
ATOM 1620 O O . SER A 1 207 ? 0.275 6.43 -13.016 1 97.31 207 SER A O 1
ATOM 1622 N N . TYR A 1 208 ? -0.236 4.34 -12.539 1 98.44 208 TYR A N 1
ATOM 1623 C CA . TYR A 1 208 ? -1.657 4.562 -12.789 1 98.44 208 TYR A CA 1
ATOM 1624 C C . TYR A 1 208 ? -2.479 4.27 -11.539 1 98.44 208 TYR A C 1
ATOM 1626 O O . TYR A 1 208 ? -2.227 3.287 -10.836 1 98.44 208 TYR A O 1
ATOM 1634 N N . ASP A 1 209 ? -3.357 5.16 -11.273 1 98.44 209 ASP A N 1
ATOM 1635 C CA . ASP A 1 209 ? -4.441 4.914 -10.328 1 98.44 209 ASP A CA 1
ATOM 1636 C C . ASP A 1 209 ? -5.754 4.645 -11.055 1 98.44 209 ASP A C 1
ATOM 1638 O O . ASP A 1 209 ? -6.129 5.383 -11.969 1 98.44 209 ASP A O 1
ATOM 1642 N N . VAL A 1 210 ? -6.43 3.6 -10.672 1 98.62 210 VAL A N 1
ATOM 1643 C CA . VAL A 1 210 ? -7.668 3.232 -11.352 1 98.62 210 VAL A CA 1
ATOM 1644 C C . VAL A 1 210 ? -8.789 3.086 -10.32 1 98.62 210 VAL A C 1
ATOM 1646 O O . VAL A 1 210 ? -8.609 2.465 -9.273 1 98.62 210 VAL A O 1
ATOM 1649 N N . ILE A 1 211 ? -9.945 3.717 -10.617 1 98.62 211 ILE A N 1
ATOM 1650 C CA . ILE A 1 211 ? -11.141 3.555 -9.797 1 98.62 211 ILE A CA 1
ATOM 1651 C C . ILE A 1 211 ? -12.273 2.99 -10.656 1 98.62 211 ILE A C 1
ATOM 1653 O O . ILE A 1 211 ? -12.617 3.553 -11.695 1 98.62 211 ILE A O 1
ATOM 1657 N N . LEU A 1 212 ? -12.781 1.852 -10.305 1 98.62 212 LEU A N 1
ATOM 1658 C CA . LEU A 1 212 ? -13.914 1.229 -10.977 1 98.62 212 LEU A CA 1
ATOM 1659 C C . LEU A 1 212 ? -15.109 1.115 -10.031 1 98.62 212 LEU A C 1
ATOM 1661 O O . LEU A 1 212 ? -14.953 0.707 -8.875 1 98.62 212 LEU A O 1
ATOM 1665 N N . GLN A 1 213 ? -16.266 1.506 -10.531 1 98.12 213 GLN A N 1
ATOM 1666 C CA . GLN A 1 213 ? -17.484 1.477 -9.711 1 98.12 213 GLN A CA 1
ATOM 1667 C C . GLN A 1 213 ? -18.594 0.688 -10.391 1 98.12 213 GLN A C 1
ATOM 1669 O O . GLN A 1 213 ? -18.719 0.724 -11.617 1 98.12 213 GLN A O 1
ATOM 1674 N N . ALA A 1 214 ? -19.359 -0.015 -9.648 1 97.56 214 ALA A N 1
ATOM 1675 C CA . ALA A 1 214 ? -20.531 -0.76 -10.125 1 97.56 214 ALA A CA 1
ATOM 1676 C C . ALA A 1 214 ? -21.656 -0.738 -9.102 1 97.56 214 ALA A C 1
ATOM 1678 O O . ALA A 1 214 ? -21.406 -0.737 -7.895 1 97.56 214 ALA A O 1
ATOM 1679 N N . PRO A 1 215 ? -22.875 -0.7 -9.562 1 95.62 215 PRO A N 1
ATOM 1680 C CA . PRO A 1 215 ? -23.984 -0.769 -8.609 1 95.62 215 PRO A CA 1
ATOM 1681 C C . PRO A 1 215 ? -24.109 -2.139 -7.949 1 95.62 215 PRO A C 1
ATOM 1683 O O . PRO A 1 215 ? -23.859 -3.164 -8.594 1 95.62 215 PRO A O 1
ATOM 1686 N N . VAL A 1 216 ? -24.438 -2.104 -6.66 1 93.81 216 VAL A N 1
ATOM 1687 C CA . VAL A 1 216 ? -24.75 -3.342 -5.961 1 93.81 216 VAL A CA 1
ATOM 1688 C C . VAL A 1 216 ? -26.219 -3.701 -6.191 1 93.81 216 VAL A C 1
ATOM 1690 O O . VAL A 1 216 ? -27.125 -3.039 -5.672 1 93.81 216 VAL A O 1
ATOM 1693 N N . THR A 1 217 ? -26.453 -4.801 -6.895 1 91.12 217 THR A N 1
ATOM 1694 C CA . THR A 1 217 ? -27.828 -5.113 -7.289 1 91.12 217 THR A CA 1
ATOM 1695 C C . THR A 1 217 ? -28.328 -6.367 -6.574 1 91.12 217 THR A C 1
ATOM 1697 O O . THR A 1 217 ? -29.484 -6.75 -6.723 1 91.12 217 THR A O 1
ATOM 1700 N N . LYS A 1 218 ? -27.5 -7.023 -5.879 1 91.62 218 LYS A N 1
ATOM 1701 C CA . LYS A 1 218 ? -27.859 -8.203 -5.098 1 91.62 218 LYS A CA 1
ATOM 1702 C C . LYS A 1 218 ? -26.922 -8.375 -3.904 1 91.62 218 LYS A C 1
ATOM 1704 O O . LYS A 1 218 ? -25.844 -7.77 -3.857 1 91.62 218 LYS A O 1
ATOM 1709 N N . THR A 1 219 ? -27.484 -9.125 -2.961 1 91.69 219 THR A N 1
ATOM 1710 C CA . THR A 1 219 ? -26.625 -9.523 -1.848 1 91.69 219 THR A CA 1
ATOM 1711 C C . THR A 1 219 ? -25.656 -10.617 -2.279 1 91.69 219 THR A C 1
ATOM 1713 O O . THR A 1 219 ? -26.078 -11.68 -2.752 1 91.69 219 THR A O 1
ATOM 1716 N N . ASP A 1 220 ? -24.406 -10.328 -2.148 1 94.62 220 ASP A N 1
ATOM 1717 C CA . ASP A 1 220 ? -23.422 -11.281 -2.646 1 94.62 220 ASP A CA 1
ATOM 1718 C C . ASP A 1 220 ? -22.016 -10.922 -2.174 1 94.62 220 ASP A C 1
ATOM 1720 O O . ASP A 1 220 ? -21.812 -9.883 -1.553 1 94.62 220 ASP A O 1
ATOM 1724 N N . THR A 1 221 ? -21.156 -11.898 -2.346 1 96.56 221 THR A N 1
ATOM 1725 C CA . THR A 1 221 ? -19.734 -11.594 -2.271 1 96.56 221 THR A CA 1
ATOM 1726 C C . THR A 1 221 ? -19.219 -11.109 -3.621 1 96.56 221 THR A C 1
ATOM 1728 O O . THR A 1 221 ? -19.484 -11.734 -4.652 1 96.56 221 THR A O 1
ATOM 1731 N N . PHE A 1 222 ? -18.547 -10 -3.537 1 98.06 222 PHE A N 1
ATOM 1732 C CA . PHE A 1 222 ? -17.984 -9.445 -4.766 1 98.06 222 PHE A CA 1
ATOM 1733 C C . PHE A 1 222 ? -16.469 -9.445 -4.719 1 98.06 222 PHE A C 1
ATOM 1735 O O . PHE A 1 222 ? -15.867 -9.367 -3.641 1 98.06 222 PHE A O 1
ATOM 1742 N N . THR A 1 223 ? -15.867 -9.586 -5.863 1 98.56 223 THR A N 1
ATOM 1743 C CA . THR A 1 223 ? -14.414 -9.648 -5.965 1 98.56 223 THR A CA 1
ATOM 1744 C C . THR A 1 223 ? -13.898 -8.617 -6.965 1 98.56 223 THR A C 1
ATOM 1746 O O . THR A 1 223 ? -14.43 -8.508 -8.078 1 98.56 223 THR A O 1
ATOM 1749 N N . CYS A 1 224 ? -12.961 -7.84 -6.539 1 98.81 224 CYS A N 1
ATOM 1750 C CA . CYS A 1 224 ? -12.227 -6.953 -7.43 1 98.81 224 CYS A CA 1
ATOM 1751 C C . CYS A 1 224 ? -10.961 -7.621 -7.945 1 98.81 224 CYS A C 1
ATOM 1753 O O . CYS A 1 224 ? -10.055 -7.93 -7.168 1 98.81 224 CYS A O 1
ATOM 1755 N N . VAL A 1 225 ? -10.883 -7.832 -9.188 1 98.81 225 VAL A N 1
ATOM 1756 C CA . VAL A 1 225 ? -9.75 -8.539 -9.781 1 98.81 225 VAL A CA 1
ATOM 1757 C C . VAL A 1 225 ? -8.898 -7.559 -10.594 1 98.81 225 VAL A C 1
ATOM 1759 O O . VAL A 1 225 ? -9.414 -6.871 -11.484 1 98.81 225 VAL A O 1
ATOM 1762 N N . VAL A 1 226 ? -7.645 -7.527 -10.305 1 98.88 226 VAL A N 1
ATOM 1763 C CA . VAL A 1 226 ? -6.695 -6.637 -10.961 1 98.88 226 VAL A CA 1
ATOM 1764 C C . VAL A 1 226 ? -5.676 -7.453 -11.75 1 98.88 226 VAL A C 1
ATOM 1766 O O . VAL A 1 226 ? -4.992 -8.312 -11.188 1 98.88 226 VAL A O 1
ATOM 1769 N N . THR A 1 227 ? -5.562 -7.148 -13.062 1 98.75 227 THR A N 1
ATOM 1770 C CA . THR A 1 227 ? -4.695 -7.961 -13.914 1 98.75 227 THR A CA 1
ATOM 1771 C C . THR A 1 227 ? -3.748 -7.082 -14.719 1 98.75 227 THR A C 1
ATOM 1773 O O . THR A 1 227 ? -4.168 -6.074 -15.297 1 98.75 227 THR A O 1
ATOM 1776 N N . GLN A 1 228 ? -2.539 -7.426 -14.656 1 98.62 228 GLN A N 1
ATOM 1777 C CA . GLN A 1 228 ? -1.516 -6.898 -15.555 1 98.62 228 GLN A CA 1
ATOM 1778 C C . GLN A 1 228 ? -0.841 -8.016 -16.344 1 98.62 228 GLN A C 1
ATOM 1780 O O . GLN A 1 228 ? 0.141 -8.602 -15.875 1 98.62 228 GLN A O 1
ATOM 1785 N N . GLU A 1 229 ? -1.28 -8.211 -17.547 1 97.69 229 GLU A N 1
ATOM 1786 C CA . GLU A 1 229 ? -0.854 -9.344 -18.359 1 97.69 229 GLU A CA 1
ATOM 1787 C C . GLU A 1 229 ? 0.637 -9.273 -18.672 1 97.69 229 GLU A C 1
ATOM 1789 O O . GLU A 1 229 ? 1.33 -10.289 -18.656 1 97.69 229 GLU A O 1
ATOM 1794 N N . GLU A 1 230 ? 1.137 -8.094 -18.906 1 97.06 230 GLU A N 1
ATOM 1795 C CA . GLU A 1 230 ? 2.539 -7.902 -19.266 1 97.06 230 GLU A CA 1
ATOM 1796 C C . GLU A 1 230 ? 3.463 -8.375 -18.141 1 97.06 230 GLU A C 1
ATOM 1798 O O . GLU A 1 230 ? 4.598 -8.781 -18.391 1 97.06 230 GLU A O 1
ATOM 1803 N N . LEU A 1 231 ? 2.945 -8.359 -16.938 1 97.25 231 LEU A N 1
ATOM 1804 C CA . LEU A 1 231 ? 3.74 -8.742 -15.781 1 97.25 231 LEU A CA 1
ATOM 1805 C C . LEU A 1 231 ? 3.328 -10.117 -15.273 1 97.25 231 LEU A C 1
ATOM 1807 O O . LEU A 1 231 ? 3.854 -10.602 -14.266 1 97.25 231 LEU A O 1
ATOM 1811 N N . ASN A 1 232 ? 2.346 -10.734 -15.969 1 97.25 232 ASN A N 1
ATOM 1812 C CA . ASN A 1 232 ? 1.754 -11.977 -15.484 1 97.25 232 ASN A CA 1
ATOM 1813 C C . ASN A 1 232 ? 1.333 -11.859 -14.023 1 97.25 232 ASN A C 1
ATOM 1815 O O . ASN A 1 232 ? 1.623 -12.742 -13.219 1 97.25 232 ASN A O 1
ATOM 1819 N N . HIS A 1 233 ? 0.792 -10.719 -13.719 1 98.25 233 HIS A N 1
ATOM 1820 C CA . HIS A 1 233 ? 0.391 -10.383 -12.352 1 98.25 233 HIS A CA 1
ATOM 1821 C C . HIS A 1 233 ? -1.127 -10.305 -12.227 1 98.25 233 HIS A C 1
ATOM 1823 O O . HIS A 1 233 ? -1.796 -9.734 -13.094 1 98.25 233 HIS A O 1
ATOM 1829 N N . GLN A 1 234 ? -1.606 -10.953 -11.156 1 98.62 234 GLN A N 1
ATOM 1830 C CA . GLN A 1 234 ? -3.02 -10.844 -10.812 1 98.62 234 GLN A CA 1
ATOM 1831 C C . GLN A 1 234 ? -3.215 -10.836 -9.297 1 98.62 234 GLN A C 1
ATOM 1833 O O . GLN A 1 234 ? -2.6 -11.625 -8.578 1 98.62 234 GLN A O 1
ATOM 1838 N N . ILE A 1 235 ? -4.004 -9.922 -8.828 1 98.69 235 ILE A N 1
ATOM 1839 C CA . ILE A 1 235 ? -4.316 -9.82 -7.406 1 98.69 235 ILE A CA 1
ATOM 1840 C C . ILE A 1 235 ? -5.77 -9.398 -7.227 1 98.69 235 ILE A C 1
ATOM 1842 O O . ILE A 1 235 ? -6.367 -8.797 -8.125 1 98.69 235 ILE A O 1
ATOM 1846 N N . SER A 1 236 ? -6.375 -9.805 -6.148 1 98.62 236 SER A N 1
ATOM 1847 C CA . SER A 1 236 ? -7.797 -9.523 -5.965 1 98.62 236 SER A CA 1
ATOM 1848 C C . SER A 1 236 ? -8.117 -9.234 -4.504 1 98.62 236 SER A C 1
ATOM 1850 O O . SER A 1 236 ? -7.285 -9.453 -3.621 1 98.62 236 SER A O 1
ATOM 1852 N N . ALA A 1 237 ? -9.195 -8.633 -4.203 1 98.5 237 ALA A N 1
ATOM 1853 C CA . ALA A 1 237 ? -9.773 -8.422 -2.879 1 98.5 237 ALA A CA 1
ATOM 1854 C C . ALA A 1 237 ? -11.281 -8.656 -2.9 1 98.5 237 ALA A C 1
ATOM 1856 O O . ALA A 1 237 ? -11.953 -8.352 -3.889 1 98.5 237 ALA A O 1
ATOM 1857 N N . ASP A 1 238 ? -11.82 -9.172 -1.812 1 98.06 238 ASP A N 1
ATOM 1858 C CA . ASP A 1 238 ? -13.242 -9.516 -1.741 1 98.06 238 ASP A CA 1
ATOM 1859 C C . ASP A 1 238 ? -13.977 -8.625 -0.747 1 98.06 238 ASP A C 1
ATOM 1861 O O . ASP A 1 238 ? -13.367 -8.086 0.181 1 98.06 238 ASP A O 1
ATOM 1865 N N . ILE A 1 239 ? -15.273 -8.523 -0.941 1 98.06 239 ILE A N 1
ATOM 1866 C CA . ILE A 1 239 ? -16.172 -7.832 -0.015 1 98.06 239 ILE A CA 1
ATOM 1867 C C . ILE A 1 239 ? -17.562 -8.461 -0.071 1 98.06 239 ILE A C 1
ATOM 1869 O O . ILE A 1 239 ? -18 -8.922 -1.129 1 98.06 239 ILE A O 1
ATOM 1873 N N . TYR A 1 240 ? -18.234 -8.609 1.022 1 96.12 240 TYR A N 1
ATOM 1874 C CA . TYR A 1 240 ? -19.641 -9.016 1.076 1 96.12 240 TYR A CA 1
ATOM 1875 C C . TYR A 1 240 ? -20.562 -7.809 1.195 1 96.12 240 TYR A C 1
ATOM 1877 O O . TYR A 1 240 ? -20.375 -6.965 2.076 1 96.12 240 TYR A O 1
ATOM 1885 N N . ALA A 1 241 ? -21.453 -7.625 0.332 1 93.5 241 ALA A N 1
ATOM 1886 C CA . ALA A 1 241 ? -22.359 -6.473 0.358 1 93.5 241 ALA A CA 1
ATOM 1887 C C . ALA A 1 241 ? -23.812 -6.914 0.33 1 93.5 241 ALA A C 1
ATOM 1889 O O . ALA A 1 241 ? -24.188 -7.828 -0.414 1 93.5 241 ALA A O 1
ATOM 1890 N N . LEU A 1 242 ? -24.594 -6.234 1.156 1 88.56 242 LEU A N 1
ATOM 1891 C CA . LEU A 1 242 ? -26.031 -6.469 1.187 1 88.56 242 LEU A CA 1
ATOM 1892 C C . LEU A 1 242 ? -26.766 -5.508 0.25 1 88.56 242 LEU A C 1
ATOM 1894 O O . LEU A 1 242 ? -26.359 -4.355 0.104 1 88.56 242 LEU A O 1
ATOM 1898 N N . ASN A 1 243 ? -27.672 -6.023 -0.555 1 80.25 243 ASN A N 1
ATOM 1899 C CA . ASN A 1 243 ? -28.5 -5.148 -1.378 1 80.25 243 ASN A CA 1
ATOM 1900 C C . ASN A 1 243 ? -29.719 -4.633 -0.604 1 80.25 243 ASN A C 1
ATOM 1902 O O . ASN A 1 243 ? -30.328 -5.383 0.15 1 80.25 243 ASN A O 1
ATOM 1906 N N . GLY A 1 244 ? -29.781 -3.42 -0.168 1 64.19 244 GLY A N 1
ATOM 1907 C CA . GLY A 1 244 ? -30.875 -2.826 0.588 1 64.19 244 GLY A CA 1
ATOM 1908 C C . GLY A 1 244 ? -32.25 -3.207 0.057 1 64.19 244 GLY A C 1
ATOM 1909 O O . GLY A 1 244 ? -33.25 -2.705 0.537 1 64.19 244 GLY A O 1
ATOM 1910 N N . GLU A 1 245 ? -32.406 -3.625 -1.205 1 53.31 245 GLU A N 1
ATOM 1911 C CA . GLU A 1 245 ? -33.812 -3.857 -1.545 1 53.31 245 GLU A CA 1
ATOM 1912 C C . GLU A 1 245 ? -34.5 -4.711 -0.486 1 53.31 245 GLU A C 1
ATOM 1914 O O . GLU A 1 245 ? -34.156 -5.883 -0.304 1 53.31 245 GLU A O 1
ATOM 1919 N N . ILE A 1 246 ? -34.469 -4.129 0.608 1 45.16 246 ILE A N 1
ATOM 1920 C CA . ILE A 1 246 ? -35.438 -4.633 1.587 1 45.16 246 ILE A CA 1
ATOM 1921 C C . ILE A 1 246 ? -36.625 -5.27 0.868 1 45.16 246 ILE A C 1
ATOM 1923 O O . ILE A 1 246 ? -37.125 -4.719 -0.114 1 45.16 246 ILE A O 1
ATOM 1927 N N . LEU A 1 247 ? -36.781 -6.523 1.02 1 41.47 247 LEU A N 1
ATOM 1928 C CA . LEU A 1 247 ? -38 -7.141 0.549 1 41.47 247 LEU A CA 1
ATOM 1929 C C . LEU A 1 247 ? -39.156 -6.121 0.5 1 41.47 247 LEU A C 1
ATOM 1931 O O . LEU A 1 247 ? -39.25 -5.262 1.377 1 41.47 247 LEU A O 1
ATOM 1935 N N . PRO A 1 248 ? -39.594 -5.75 -0.643 1 38.47 248 PRO A N 1
ATOM 1936 C CA . PRO A 1 248 ? -40.875 -5.055 -0.642 1 38.47 248 PRO A CA 1
ATOM 1937 C C . PRO A 1 248 ? -41.781 -5.457 0.536 1 38.47 248 PRO A C 1
ATOM 1939 O O . PRO A 1 248 ? -41.812 -6.629 0.912 1 38.47 248 PRO A O 1
ATOM 1942 N N . SER A 1 249 ? -41.719 -4.664 1.607 1 36.78 249 SER A N 1
ATOM 1943 C CA . SER A 1 249 ? -42.906 -4.902 2.396 1 36.78 249 SER A CA 1
ATOM 1944 C C . SER A 1 249 ? -44.094 -5.219 1.503 1 36.78 249 SER A C 1
ATOM 1946 O O . SER A 1 249 ? -44.812 -4.309 1.037 1 36.78 249 SER A O 1
ATOM 1948 N N . SER A 1 250 ? -43.875 -5.855 0.438 1 35.19 250 SER A N 1
ATOM 1949 C CA . SER A 1 250 ? -45.094 -6.266 -0.225 1 35.19 250 SER A CA 1
ATOM 1950 C C . SER A 1 250 ? -46.156 -6.715 0.787 1 35.19 250 SER A C 1
ATOM 1952 O O . SER A 1 250 ? -46.875 -7.688 0.552 1 35.19 250 SER A O 1
ATOM 1954 N N . ILE A 1 251 ? -45.75 -6.605 2.078 1 35.94 251 ILE A N 1
ATOM 1955 C CA . ILE A 1 251 ? -46.969 -6.922 2.805 1 35.94 251 ILE A CA 1
ATOM 1956 C C . ILE A 1 251 ? -48.031 -5.852 2.531 1 35.94 251 ILE A C 1
ATOM 1958 O O . ILE A 1 251 ? -47.969 -4.75 3.084 1 35.94 251 ILE A O 1
ATOM 1962 N N . PHE A 1 252 ? -48.219 -5.641 1.242 1 31.48 252 PHE A N 1
ATOM 1963 C CA . PHE A 1 252 ? -49.531 -5.023 1.019 1 31.48 252 PHE A CA 1
ATOM 1964 C C . PHE A 1 252 ? -50.594 -5.621 1.946 1 31.48 252 PHE A C 1
ATOM 1966 O O . PHE A 1 252 ? -50.906 -6.809 1.852 1 31.48 252 PHE A O 1
ATOM 1973 N N . ILE A 1 253 ? -50.5 -5.211 3.166 1 33.38 253 ILE A N 1
ATOM 1974 C CA . ILE A 1 253 ? -51.719 -5.445 3.951 1 33.38 253 ILE A CA 1
ATOM 1975 C C . ILE A 1 253 ? -52.938 -5.074 3.129 1 33.38 253 ILE A C 1
ATOM 1977 O O . ILE A 1 253 ? -53.125 -3.908 2.777 1 33.38 253 ILE A O 1
ATOM 1981 N N . PHE A 1 254 ? -53.219 -5.93 2.104 1 30 254 PHE A N 1
ATOM 1982 C CA . PHE A 1 254 ? -54.594 -5.816 1.621 1 30 254 PHE A CA 1
ATOM 1983 C C . PHE A 1 254 ? -55.562 -5.637 2.783 1 30 254 PHE A C 1
ATOM 1985 O O . PHE A 1 254 ? -55.781 -6.562 3.572 1 30 254 PHE A O 1
ATOM 1992 N N . LYS A 1 255 ? -55.562 -4.465 3.439 1 32.16 255 LYS A N 1
ATOM 1993 C CA . LYS A 1 255 ? -56.719 -4.02 4.219 1 32.16 255 LYS A CA 1
ATOM 1994 C C . LYS A 1 255 ? -58.031 -4.348 3.498 1 32.16 255 LYS A C 1
ATOM 1996 O O . LYS A 1 255 ? -58.906 -3.502 3.412 1 32.16 255 LYS A O 1
ATOM 2001 N N . TYR A 1 256 ? -58.062 -5.48 2.674 1 29.36 256 TYR A N 1
ATOM 2002 C CA . TYR A 1 256 ? -59.406 -5.688 2.145 1 29.36 256 TYR A CA 1
ATOM 2003 C C . TYR A 1 256 ? -60.438 -5.535 3.242 1 29.36 256 TYR A C 1
ATOM 2005 O O . TYR A 1 256 ? -60.25 -5.992 4.371 1 29.36 256 TYR A O 1
ATOM 2013 N N . LEU A 1 257 ? -61.25 -4.453 3.193 1 31.73 257 LEU A N 1
ATOM 2014 C CA . LEU A 1 257 ? -62.562 -3.982 3.559 1 31.73 257 LEU A CA 1
ATOM 2015 C C . LEU A 1 257 ? -63.531 -5.152 3.729 1 31.73 257 LEU A C 1
ATOM 2017 O O . LEU A 1 257 ? -63.906 -5.793 2.748 1 31.73 257 LEU A O 1
ATOM 2021 N N . LEU A 1 258 ? -63.25 -6.133 4.66 1 28.97 258 LEU A N 1
ATOM 2022 C CA . LEU A 1 258 ? -64.375 -6.98 5.043 1 28.97 258 LEU A CA 1
ATOM 2023 C C . LEU A 1 258 ? -65.562 -6.141 5.379 1 28.97 258 LEU A C 1
ATOM 2025 O O . LEU A 1 258 ? -65.688 -5.535 6.453 1 28.97 258 LEU A O 1
ATOM 2029 N N . TYR A 1 259 ? -65.938 -5.09 4.582 1 30.03 259 TYR A N 1
ATOM 2030 C CA . TYR A 1 259 ? -67.25 -4.559 4.719 1 30.03 259 TYR A CA 1
ATOM 2031 C C . TYR A 1 259 ? -68.312 -5.676 4.672 1 30.03 259 TYR A C 1
ATOM 2033 O O . TYR A 1 259 ? -68.562 -6.254 3.613 1 30.03 259 TYR A O 1
ATOM 2041 N N . VAL A 1 260 ? -68.125 -6.742 5.574 1 29.2 260 VAL A N 1
ATOM 2042 C CA . VAL A 1 260 ? -69.25 -7.609 5.707 1 29.2 260 VAL A CA 1
ATOM 2043 C C . VAL A 1 260 ? -70.562 -6.758 5.883 1 29.2 260 VAL A C 1
ATOM 2045 O O . VAL A 1 260 ? -70.562 -5.891 6.758 1 29.2 260 VAL A O 1
ATOM 2048 N N . ASN A 1 261 ? -71.312 -6.422 4.824 1 30.94 261 ASN A N 1
ATOM 2049 C CA . ASN A 1 261 ? -72.688 -5.988 4.664 1 30.94 261 ASN A CA 1
ATOM 2050 C C . ASN A 1 261 ? -73.625 -6.691 5.648 1 30.94 261 ASN A C 1
ATOM 2052 O O . ASN A 1 261 ? -73.875 -7.887 5.52 1 30.94 261 ASN A O 1
ATOM 2056 N N . ILE A 1 262 ? -73.562 -6.488 6.992 1 29.83 262 ILE A N 1
ATOM 2057 C CA . ILE A 1 262 ? -74.688 -6.812 7.914 1 29.83 262 ILE A CA 1
ATOM 2058 C C . ILE A 1 262 ? -75.938 -6.156 7.441 1 29.83 262 ILE A C 1
ATOM 2060 O O . ILE A 1 262 ? -76.438 -5.184 8.039 1 29.83 262 ILE A O 1
ATOM 2064 N N . TYR A 1 263 ? -76.25 -5.68 6.195 1 24.16 263 TYR A N 1
ATOM 2065 C CA . TYR A 1 263 ? -77.562 -5.098 5.898 1 24.16 263 TYR A CA 1
ATOM 2066 C C . TYR A 1 263 ? -78.688 -6.078 6.227 1 24.16 263 TYR A C 1
ATOM 2068 O O . TYR A 1 263 ? -79.688 -5.715 6.891 1 24.16 263 TYR A O 1
ATOM 2076 N N . SER A 1 264 ? -79.062 -7.055 5.32 1 26.27 264 SER A N 1
ATOM 2077 C CA . SER A 1 264 ? -80.375 -7.023 4.672 1 26.27 264 SER A CA 1
ATOM 2078 C C . SER A 1 264 ? -81.438 -7.707 5.527 1 26.27 264 SER A C 1
ATOM 2080 O O . SER A 1 264 ? -82.625 -7.82 5.117 1 26.27 264 SER A O 1
ATOM 2082 N N . ASP A 1 265 ? -81.312 -8.281 6.703 1 27.14 265 ASP A N 1
ATOM 2083 C CA . ASP A 1 265 ? -82.625 -8.281 7.285 1 27.14 265 ASP A CA 1
ATOM 2084 C C . ASP A 1 265 ? -82.938 -6.914 7.887 1 27.14 265 ASP A C 1
ATOM 2086 O O . ASP A 1 265 ? -82.125 -6.266 8.484 1 27.14 265 ASP A O 1
ATOM 2090 N N . MET B 1 1 ? -35.156 47.625 -0.698 1 29.36 1 MET B N 1
ATOM 2091 C CA . MET B 1 1 ? -34.562 47.75 0.617 1 29.36 1 MET B CA 1
ATOM 2092 C C . MET B 1 1 ? -33.562 46.594 0.858 1 29.36 1 MET B C 1
ATOM 2094 O O . MET B 1 1 ? -33.969 45.438 0.856 1 29.36 1 MET B O 1
ATOM 2098 N N . PHE B 1 2 ? -32.281 46.75 0.317 1 39.69 2 PHE B N 1
ATOM 2099 C CA . PHE B 1 2 ? -31.109 45.906 0.151 1 39.69 2 PHE B CA 1
ATOM 2100 C C . PHE B 1 2 ? -30.531 45.5 1.504 1 39.69 2 PHE B C 1
ATOM 2102 O O . PHE B 1 2 ? -30.062 46.344 2.262 1 39.69 2 PHE B O 1
ATOM 2109 N N . HIS B 1 3 ? -31.188 44.5 2.158 1 39.75 3 HIS B N 1
ATOM 2110 C CA . HIS B 1 3 ? -30.734 44.062 3.479 1 39.75 3 HIS B CA 1
ATOM 2111 C C . HIS B 1 3 ? -29.312 43.5 3.416 1 39.75 3 HIS B C 1
ATOM 2113 O O . HIS B 1 3 ? -29.062 42.562 2.66 1 39.75 3 HIS B O 1
ATOM 2119 N N . PRO B 1 4 ? -28.266 44.312 3.771 1 42.56 4 PRO B N 1
ATOM 2120 C CA . PRO B 1 4 ? -26.875 43.844 3.719 1 42.56 4 PRO B CA 1
ATOM 2121 C C . PRO B 1 4 ? -26.625 42.625 4.602 1 42.56 4 PRO B C 1
ATOM 2123 O O . PRO B 1 4 ? -27.172 42.531 5.703 1 42.56 4 PRO B O 1
ATOM 2126 N N . GLN B 1 5 ? -26.5 41.438 3.961 1 37.59 5 GLN B N 1
ATOM 2127 C CA . GLN B 1 5 ? -26.156 40.188 4.629 1 37.59 5 GLN B CA 1
ATOM 2128 C C . GLN B 1 5 ? -24.891 40.312 5.465 1 37.59 5 GLN B C 1
ATOM 2130 O O . GLN B 1 5 ? -23.859 40.75 4.965 1 37.59 5 GLN B O 1
ATOM 2135 N N . ARG B 1 6 ? -24.969 40.531 6.801 1 29.3 6 ARG B N 1
ATOM 2136 C CA . ARG B 1 6 ? -23.844 40.594 7.723 1 29.3 6 ARG B CA 1
ATOM 2137 C C . ARG B 1 6 ? -23.016 39.312 7.672 1 29.3 6 ARG B C 1
ATOM 2139 O O . ARG B 1 6 ? -23.547 38.219 7.902 1 29.3 6 ARG B O 1
ATOM 2146 N N . LYS B 1 7 ? -22.016 39.312 6.812 1 40.44 7 LYS B N 1
ATOM 2147 C CA . LYS B 1 7 ? -21 38.281 6.789 1 40.44 7 LYS B CA 1
ATOM 2148 C C . LYS B 1 7 ? -20.469 38 8.195 1 40.44 7 LYS B C 1
ATOM 2150 O O . LYS B 1 7 ? -20 38.906 8.883 1 40.44 7 LYS B O 1
ATOM 2155 N N . THR B 1 8 ? -21.031 37 8.891 1 37.91 8 THR B N 1
ATOM 2156 C CA . THR B 1 8 ? -20.5 36.5 10.156 1 37.91 8 THR B CA 1
ATOM 2157 C C . THR B 1 8 ? -18.984 36.375 10.102 1 37.91 8 THR B C 1
ATOM 2159 O O . THR B 1 8 ? -18.453 35.75 9.18 1 37.91 8 THR B O 1
ATOM 2162 N N . MET B 1 9 ? -18.203 37.312 10.516 1 34.91 9 MET B N 1
ATOM 2163 C CA . MET B 1 9 ? -16.766 37.281 10.734 1 34.91 9 MET B CA 1
ATOM 2164 C C . MET B 1 9 ? -16.375 36.062 11.555 1 34.91 9 MET B C 1
ATOM 2166 O O . MET B 1 9 ? -16.891 35.844 12.656 1 34.91 9 MET B O 1
ATOM 2170 N N . ASP B 1 10 ? -16.109 34.938 10.914 1 40.62 10 ASP B N 1
ATOM 2171 C CA . ASP B 1 10 ? -15.445 33.844 11.57 1 40.62 10 ASP B CA 1
ATOM 2172 C C . ASP B 1 10 ? -14.352 34.312 12.516 1 40.62 10 ASP B C 1
ATOM 2174 O O . ASP B 1 10 ? -13.445 35.031 12.109 1 40.62 10 ASP B O 1
ATOM 2178 N N . LEU B 1 11 ? -14.578 34.469 13.766 1 35.5 11 LEU B N 1
ATOM 2179 C CA . LEU B 1 11 ? -13.641 34.688 14.859 1 35.5 11 LEU B CA 1
ATOM 2180 C C . LEU B 1 11 ? -12.445 33.75 14.75 1 35.5 11 LEU B C 1
ATOM 2182 O O . LEU B 1 11 ? -12.594 32.531 14.883 1 35.5 11 LEU B O 1
ATOM 2186 N N . LEU B 1 12 ? -11.422 34.125 14.07 1 38.88 12 LEU B N 1
ATOM 2187 C CA . LEU B 1 12 ? -10.125 33.438 14.125 1 38.88 12 LEU B CA 1
ATOM 2188 C C . LEU B 1 12 ? -9.672 33.25 15.562 1 38.88 12 LEU B C 1
ATOM 2190 O O . LEU B 1 12 ? -9.688 34.188 16.359 1 38.88 12 LEU B O 1
ATOM 2194 N N . PRO B 1 13 ? -9.68 32 16.141 1 42.5 13 PRO B N 1
ATOM 2195 C CA . PRO B 1 13 ? -9.133 31.828 17.484 1 42.5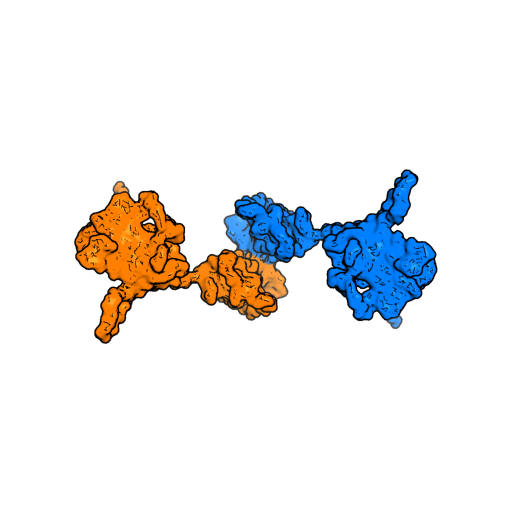 13 PRO B CA 1
ATOM 2196 C C . PRO B 1 13 ? -7.812 32.562 17.688 1 42.5 13 PRO B C 1
ATOM 2198 O O . PRO B 1 13 ? -6.887 32.406 16.891 1 42.5 13 PRO B O 1
ATOM 2201 N N . LEU B 1 14 ? -7.773 33.688 18.344 1 36.75 14 LEU B N 1
ATOM 2202 C CA . LEU B 1 14 ? -6.605 34.375 18.891 1 36.75 14 LEU B CA 1
ATOM 2203 C C . LEU B 1 14 ? -5.73 33.406 19.688 1 36.75 14 LEU B C 1
ATOM 2205 O O . LEU B 1 14 ? -6.168 32.875 20.719 1 36.75 14 LEU B O 1
ATOM 2209 N N . VAL B 1 15 ? -4.77 32.688 19.078 1 42.97 15 VAL B N 1
ATOM 2210 C CA . VAL B 1 15 ? -3.734 31.984 19.812 1 42.97 15 VAL B CA 1
ATOM 2211 C C . VAL B 1 15 ? -3.139 32.906 20.875 1 42.97 15 VAL B C 1
ATOM 2213 O O . VAL B 1 15 ? -2.617 33.969 20.562 1 42.97 15 VAL B O 1
ATOM 2216 N N . CYS B 1 16 ? -3.629 32.688 22.078 1 39.53 16 CYS B N 1
ATOM 2217 C CA . CYS B 1 16 ? -3.057 33.312 23.266 1 39.53 16 CYS B CA 1
ATOM 2218 C C . CYS B 1 16 ? -1.563 33.031 23.375 1 39.53 16 CYS B C 1
ATOM 2220 O O . CYS B 1 16 ? -1.156 31.891 23.531 1 39.53 16 CYS B O 1
ATOM 2222 N N . LEU B 1 17 ? -0.74 33.906 22.844 1 42.03 17 LEU B N 1
ATOM 2223 C CA . LEU B 1 17 ? 0.685 34 23.141 1 42.03 17 LEU B CA 1
ATOM 2224 C C . LEU B 1 17 ? 0.92 34.062 24.641 1 42.03 17 LEU B C 1
ATOM 2226 O O . LEU B 1 17 ? 0.622 35.094 25.266 1 42.03 17 LEU B O 1
ATOM 2230 N N . CYS B 1 18 ? 0.766 32.906 25.312 1 39.16 18 CYS B N 1
ATOM 2231 C CA . CYS B 1 18 ? 1.287 32.969 26.672 1 39.16 18 CYS B CA 1
ATOM 2232 C C . CYS B 1 18 ? 2.781 33.281 26.672 1 39.16 18 CYS B C 1
ATOM 2234 O O . CYS B 1 18 ? 3.592 32.438 26.297 1 39.16 18 CYS B O 1
ATOM 2236 N N . LEU B 1 19 ? 3.061 34.562 26.547 1 41.09 19 LEU B N 1
ATOM 2237 C CA . LEU B 1 19 ? 4.406 35 26.875 1 41.09 19 LEU B CA 1
ATOM 2238 C C . LEU B 1 19 ? 4.758 34.656 28.312 1 41.09 19 LEU B C 1
ATOM 2240 O O . LEU B 1 19 ? 4.344 35.375 29.25 1 41.09 19 LEU B O 1
ATOM 2244 N N . LEU B 1 20 ? 4.965 33.438 28.625 1 38.34 20 LEU B N 1
ATOM 2245 C CA . LEU B 1 20 ? 5.559 33.188 29.938 1 38.34 20 LEU B CA 1
ATOM 2246 C C . LEU B 1 20 ? 6.941 33.812 30.031 1 38.34 20 LEU B C 1
ATOM 2248 O O . LEU B 1 20 ? 7.906 33.312 29.453 1 38.34 20 LEU B O 1
ATOM 2252 N N . THR B 1 21 ? 6.988 35.094 30.234 1 39.19 21 THR B N 1
ATOM 2253 C CA . THR B 1 21 ? 8.234 35.719 30.656 1 39.19 21 THR B CA 1
ATOM 2254 C C . THR B 1 21 ? 8.672 35.219 32.031 1 39.19 21 THR B C 1
ATOM 2256 O O . THR B 1 21 ? 8.008 35.5 33.031 1 39.19 21 THR B O 1
ATOM 2259 N N . TRP B 1 22 ? 9.32 34.031 32.188 1 38.38 22 TRP B N 1
ATOM 2260 C CA . TRP B 1 22 ? 10.008 33.75 33.438 1 38.38 22 TRP B CA 1
ATOM 2261 C C . TRP B 1 22 ? 11.109 34.781 33.719 1 38.38 22 TRP B C 1
ATOM 2263 O O . TRP B 1 22 ? 12.055 34.875 32.938 1 38.38 22 TRP B O 1
ATOM 2273 N N . SER B 1 23 ? 10.914 35.812 34.5 1 36 23 SER B N 1
ATOM 2274 C CA . SER B 1 23 ? 11.891 36.75 35.031 1 36 23 SER B CA 1
ATOM 2275 C C . SER B 1 23 ? 12.875 36.062 35.969 1 36 23 SER B C 1
ATOM 2277 O O . SER B 1 23 ? 12.578 35.844 37.125 1 36 23 SER B O 1
ATOM 2279 N N . ALA B 1 24 ? 13.758 35.062 35.781 1 36.44 24 ALA B N 1
ATOM 2280 C CA . ALA B 1 24 ? 14.773 34.656 36.75 1 36.44 24 ALA B CA 1
ATOM 2281 C C . ALA B 1 24 ? 15.75 35.781 37.031 1 36.44 24 ALA B C 1
ATOM 2283 O O . ALA B 1 24 ? 15.922 36.688 36.188 1 36.44 24 ALA B O 1
ATOM 2284 N N . GLY B 1 25 ? 16.562 35.875 38.281 1 35.09 25 GLY B N 1
ATOM 2285 C CA . GLY B 1 25 ? 17.328 36.75 39.156 1 35.09 25 GLY B CA 1
ATOM 2286 C C . GLY B 1 25 ? 18.609 37.25 38.531 1 35.09 25 GLY B C 1
ATOM 2287 O O . GLY B 1 25 ? 18.938 38.438 38.656 1 35.09 25 GLY B O 1
ATOM 2288 N N . THR B 1 26 ? 19.812 36.344 38.406 1 40.97 26 THR B N 1
ATOM 2289 C CA . THR B 1 26 ? 21.219 36.594 38.656 1 40.97 26 THR B CA 1
ATOM 2290 C C . THR B 1 26 ? 21.812 37.5 37.562 1 40.97 26 THR B C 1
ATOM 2292 O O . THR B 1 26 ? 21.219 37.656 36.5 1 40.97 26 THR B O 1
ATOM 2295 N N . ALA B 1 27 ? 23.219 38.031 37.719 1 41.62 27 ALA B N 1
ATOM 2296 C CA . ALA B 1 27 ? 24.141 38.875 36.938 1 41.62 27 ALA B CA 1
ATOM 2297 C C . ALA B 1 27 ? 24.281 38.344 35.5 1 41.62 27 ALA B C 1
ATOM 2299 O O . ALA B 1 27 ? 25.141 37.5 35.25 1 41.62 27 ALA B O 1
ATOM 2300 N N . ALA B 1 28 ? 23.422 37.688 34.844 1 40.47 28 ALA B N 1
ATOM 2301 C CA . ALA B 1 28 ? 23.391 36.938 33.594 1 40.47 28 ALA B CA 1
ATOM 2302 C C . ALA B 1 28 ? 24.094 37.719 32.469 1 40.47 28 ALA B C 1
ATOM 2304 O O . ALA B 1 28 ? 24.031 38.938 32.438 1 40.47 28 ALA B O 1
ATOM 2305 N N . ASP B 1 29 ? 25.016 37.094 31.75 1 41.41 29 ASP B N 1
ATOM 2306 C CA . ASP B 1 29 ? 25.406 37.375 30.375 1 41.41 29 ASP B CA 1
ATOM 2307 C C . ASP B 1 29 ? 24.25 37.969 29.578 1 41.41 29 ASP B C 1
ATOM 2309 O O . ASP B 1 29 ? 23.125 37.469 29.609 1 41.41 29 ASP B O 1
ATOM 2313 N N . HIS B 1 30 ? 24.062 39.312 29.422 1 43.22 30 HIS B N 1
ATOM 2314 C CA . HIS B 1 30 ? 23.094 40.188 28.766 1 43.22 30 HIS B CA 1
ATOM 2315 C C . HIS B 1 30 ? 22.578 39.562 27.469 1 43.22 30 HIS B C 1
ATOM 2317 O O . HIS B 1 30 ? 22.719 40.125 26.391 1 43.22 30 HIS B O 1
ATOM 2323 N N . SER B 1 31 ? 22.766 38.312 27.141 1 53.56 31 SER B N 1
ATOM 2324 C CA . SER B 1 31 ? 22.156 37.844 25.891 1 53.56 31 SER B CA 1
ATOM 2325 C C . SER B 1 31 ? 20.656 38.156 25.891 1 53.56 31 SER B C 1
ATOM 2327 O O . SER B 1 31 ? 19.984 38 26.922 1 53.56 31 SER B O 1
ATOM 2329 N N . PRO B 1 32 ? 20.25 39.094 25.047 1 60.31 32 PRO B N 1
ATOM 2330 C CA . PRO B 1 32 ? 18.828 39.438 24.953 1 60.31 32 PRO B CA 1
ATOM 2331 C C . PRO B 1 32 ? 17.906 38.25 25.156 1 60.31 32 PRO B C 1
ATOM 2333 O O . PRO B 1 32 ? 18.297 37.125 24.859 1 60.31 32 PRO B O 1
ATOM 2336 N N . PRO B 1 33 ? 16.953 38.344 26.047 1 73.69 33 PRO B N 1
ATOM 2337 C CA . PRO B 1 33 ? 15.992 37.281 26.359 1 73.69 33 PRO B CA 1
ATOM 2338 C C . PRO B 1 33 ? 15.469 36.594 25.109 1 73.69 33 PRO B C 1
ATOM 2340 O O . PRO B 1 33 ? 15.273 37.219 24.078 1 73.69 33 PRO B O 1
ATOM 2343 N N . VAL B 1 34 ? 15.633 35.281 25.094 1 85.25 34 VAL B N 1
ATOM 2344 C CA . VAL B 1 34 ? 15.133 34.469 24 1 85.25 34 VAL B CA 1
ATOM 2345 C C . VAL B 1 34 ? 13.648 34.188 24.203 1 85.25 34 VAL B C 1
ATOM 2347 O O . VAL B 1 34 ? 13.242 33.75 25.281 1 85.25 34 VAL B O 1
ATOM 2350 N N . ILE B 1 35 ? 12.797 34.688 23.312 1 91.06 35 ILE B N 1
ATOM 2351 C CA . ILE B 1 35 ? 11.367 34.406 23.328 1 91.06 35 ILE B CA 1
ATOM 2352 C C . ILE B 1 35 ? 11.125 32.969 22.891 1 91.06 35 ILE B C 1
ATOM 2354 O O . ILE B 1 35 ? 11.664 32.5 21.875 1 91.06 35 ILE B O 1
ATOM 2358 N N . LYS B 1 36 ? 10.43 32.25 23.734 1 94.5 36 LYS B N 1
ATOM 2359 C CA . LYS B 1 36 ? 10.023 30.891 23.359 1 94.5 36 LYS B CA 1
ATOM 2360 C C . LYS B 1 36 ? 8.586 30.875 22.828 1 94.5 36 LYS B C 1
ATOM 2362 O O . LYS B 1 36 ? 7.672 31.359 23.484 1 94.5 36 LYS B O 1
ATOM 2367 N N . LEU B 1 37 ? 8.453 30.391 21.641 1 97 37 LEU B N 1
ATOM 2368 C CA . LEU B 1 37 ? 7.152 30.328 20.984 1 97 37 LEU B CA 1
ATOM 2369 C C . LEU B 1 37 ? 6.805 28.906 20.594 1 97 37 LEU B C 1
ATOM 2371 O O . LEU B 1 37 ? 7.633 28.188 20.016 1 97 37 LEU B O 1
ATOM 2375 N N . VAL B 1 38 ? 5.621 28.422 20.938 1 96.88 38 VAL B N 1
ATOM 2376 C CA . VAL B 1 38 ? 5.105 27.125 20.516 1 96.88 38 VAL B CA 1
ATOM 2377 C C . VAL B 1 38 ? 3.875 27.312 19.641 1 96.88 38 VAL B C 1
ATOM 2379 O O . VAL B 1 38 ? 2.932 28.016 20.031 1 96.88 38 VAL B O 1
ATOM 2382 N N . VAL B 1 39 ? 3.91 26.766 18.438 1 97.38 39 VAL B N 1
ATOM 2383 C CA . VAL B 1 39 ? 2.822 26.906 17.484 1 97.38 39 VAL B CA 1
ATOM 2384 C C . VAL B 1 39 ? 2.422 25.516 16.953 1 97.38 39 VAL B C 1
ATOM 2386 O O . VAL B 1 39 ? 3.279 24.656 16.734 1 97.38 39 VAL B O 1
ATOM 2389 N N . MET B 1 40 ? 1.119 25.312 16.75 1 96.75 40 MET B N 1
ATOM 2390 C CA . MET B 1 40 ? 0.631 24.047 16.188 1 96.75 40 MET B CA 1
ATOM 2391 C C . MET B 1 40 ? 0.96 23.953 14.703 1 96.75 40 MET B C 1
ATOM 2393 O O . MET B 1 40 ? 0.821 24.938 13.961 1 96.75 40 MET 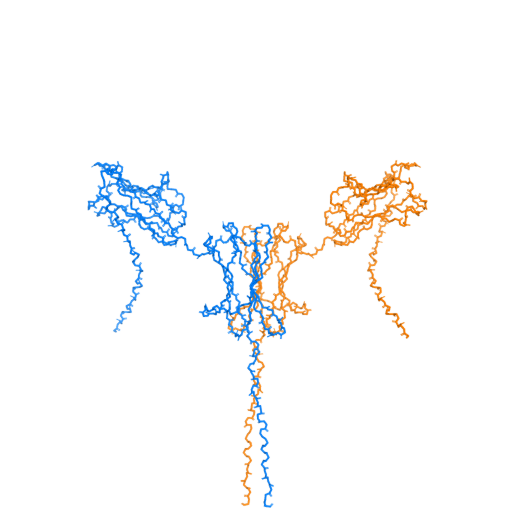B O 1
ATOM 2397 N N . GLU B 1 41 ? 1.374 22.734 14.344 1 97.06 41 GLU B N 1
ATOM 2398 C CA . GLU B 1 41 ? 1.642 22.5 12.922 1 97.06 41 GLU B CA 1
ATOM 2399 C C . GLU B 1 41 ? 0.458 22.938 12.062 1 97.06 41 GLU B C 1
ATOM 2401 O O . GLU B 1 41 ? -0.697 22.688 12.414 1 97.06 41 GLU B O 1
ATOM 2406 N N . GLY B 1 42 ? 0.854 23.594 10.93 1 95.81 42 GLY B N 1
ATOM 2407 C CA . GLY B 1 42 ? -0.169 24.031 9.992 1 95.81 42 GLY B CA 1
ATOM 2408 C C . GLY B 1 42 ? -0.675 25.438 10.266 1 95.81 42 GLY B C 1
ATOM 2409 O O . GLY B 1 42 ? -1.281 26.062 9.398 1 95.81 42 GLY B O 1
ATOM 2410 N N . SER B 1 43 ? -0.477 25.922 11.438 1 96.31 43 SER B N 1
ATOM 2411 C CA . SER B 1 43 ? -0.917 27.266 11.812 1 96.31 43 SER B CA 1
ATOM 2412 C C . SER B 1 43 ? 0.1 28.328 11.391 1 96.31 43 SER B C 1
ATOM 2414 O O . SER B 1 43 ? 1.233 28 11.039 1 96.31 43 SER B O 1
ATOM 2416 N N . ASP B 1 44 ? -0.384 29.531 11.422 1 97.25 44 ASP B N 1
ATOM 2417 C CA . ASP B 1 44 ? 0.516 30.656 11.188 1 97.25 44 ASP B CA 1
ATOM 2418 C C . ASP B 1 44 ? 1.343 30.969 12.438 1 97.25 44 ASP B C 1
ATOM 2420 O O . ASP B 1 44 ? 0.828 30.938 13.555 1 97.25 44 ASP B O 1
ATOM 2424 N N . ALA B 1 45 ? 2.598 31.234 12.195 1 98.12 45 ALA B N 1
ATOM 2425 C CA . ALA B 1 45 ? 3.461 31.656 13.297 1 98.12 45 ALA B CA 1
ATOM 2426 C C . ALA B 1 45 ? 3.928 33.094 13.117 1 98.12 45 ALA B C 1
ATOM 2428 O O . ALA B 1 45 ? 4.598 33.406 12.133 1 98.12 45 ALA B O 1
ATOM 2429 N N . ILE B 1 46 ? 3.582 33.906 14 1 97.94 46 ILE B N 1
ATOM 2430 C CA . ILE B 1 46 ? 4.062 35.281 13.977 1 97.94 46 ILE B CA 1
ATOM 2431 C C . ILE B 1 46 ? 5.273 35.438 14.898 1 97.94 46 ILE B C 1
ATOM 2433 O O . ILE B 1 46 ? 5.184 35.156 16.094 1 97.94 46 ILE B O 1
ATOM 2437 N N . LEU B 1 47 ? 6.371 35.75 14.328 1 97.88 47 LEU B N 1
ATOM 2438 C CA . LEU B 1 47 ? 7.59 35.969 15.102 1 97.88 47 LEU B CA 1
ATOM 2439 C C . LEU B 1 47 ? 7.789 37.469 15.375 1 97.88 47 LEU B C 1
ATOM 2441 O O . LEU B 1 47 ? 8.086 38.219 14.453 1 97.88 47 LEU B O 1
ATOM 2445 N N . PRO B 1 48 ? 7.633 37.844 16.594 1 96.56 48 PRO B N 1
ATOM 2446 C CA . PRO B 1 48 ? 7.652 39.281 16.906 1 96.56 48 PRO B CA 1
ATOM 2447 C C . PRO B 1 48 ? 9.062 39.844 16.906 1 96.56 48 PRO B C 1
ATOM 2449 O O . PRO B 1 48 ? 10.008 39.188 17.359 1 96.56 48 PRO B O 1
ATOM 2452 N N . CYS B 1 49 ? 9.18 40.969 16.375 1 96.12 49 CYS B N 1
ATOM 2453 C CA . CYS B 1 49 ? 10.398 41.75 16.375 1 96.12 49 CYS B CA 1
ATOM 2454 C C . CYS B 1 49 ? 10.078 43.25 16.141 1 96.12 49 CYS B C 1
ATOM 2456 O O . CYS B 1 49 ? 9.211 43.562 15.328 1 96.12 49 CYS B O 1
ATOM 2458 N N . SER B 1 50 ? 10.734 44.094 16.922 1 94 50 SER B N 1
ATOM 2459 C CA . SER B 1 50 ? 10.477 45.531 16.781 1 94 50 SER B CA 1
ATOM 2460 C C . SER B 1 50 ? 11.703 46.344 17.141 1 94 50 SER B C 1
ATOM 2462 O O . SER B 1 50 ? 12.523 45.906 17.953 1 94 50 SER B O 1
ATOM 2464 N N . LEU B 1 51 ? 11.922 47.438 16.469 1 90.5 51 LEU B N 1
ATOM 2465 C CA . LEU B 1 51 ? 12.945 48.406 16.812 1 90.5 51 LEU B CA 1
ATOM 2466 C C . LEU B 1 51 ? 12.336 49.562 17.594 1 90.5 51 LEU B C 1
ATOM 2468 O O . LEU B 1 51 ? 12.859 50.688 17.547 1 90.5 51 LEU B O 1
ATOM 2472 N N . GLY B 1 52 ? 11.273 49.281 18.359 1 88.62 52 GLY B N 1
ATOM 2473 C CA . GLY B 1 52 ? 10.594 50.344 19.109 1 88.62 52 GLY B CA 1
ATOM 2474 C C . GLY B 1 52 ? 9.352 50.875 18.406 1 88.62 52 GLY B C 1
ATOM 2475 O O . GLY B 1 52 ? 8.562 50.094 17.875 1 88.62 52 GLY B O 1
ATOM 2476 N N . THR B 1 53 ? 9.172 52.188 18.516 1 88.25 53 THR B N 1
ATOM 2477 C CA . THR B 1 53 ? 7.957 52.781 17.953 1 88.25 53 THR B CA 1
ATOM 2478 C C . THR B 1 53 ? 8.273 53.625 16.734 1 88.25 53 THR B C 1
ATOM 2480 O O . THR B 1 53 ? 7.371 54.156 16.078 1 88.25 53 THR B O 1
ATOM 2483 N N . SER B 1 54 ? 9.523 53.719 16.422 1 89.19 54 SER B N 1
ATOM 2484 C CA . SER B 1 54 ? 9.906 54.562 15.281 1 89.19 54 SER B CA 1
ATOM 2485 C C . SER B 1 54 ? 9.758 53.781 13.969 1 89.19 54 SER B C 1
ATOM 2487 O O . SER B 1 54 ? 9.844 52.562 13.953 1 89.19 54 SER B O 1
ATOM 2489 N N . SER B 1 55 ? 9.578 54.594 12.945 1 92 55 SER B N 1
ATOM 2490 C CA . SER B 1 55 ? 9.453 54 11.617 1 92 55 SER B CA 1
ATOM 2491 C C . SER B 1 55 ? 10.734 53.25 11.211 1 92 55 SER B C 1
ATOM 2493 O O . SER B 1 55 ? 11.836 53.781 11.422 1 92 55 SER B O 1
ATOM 2495 N N . ILE B 1 56 ? 10.492 52.094 10.625 1 92.06 56 ILE B N 1
ATOM 2496 C CA . ILE B 1 56 ? 11.648 51.344 10.156 1 92.06 56 ILE B CA 1
ATOM 2497 C C . ILE B 1 56 ? 11.594 51.188 8.633 1 92.06 56 ILE B C 1
ATOM 2499 O O . ILE B 1 56 ? 12.195 50.281 8.07 1 92.06 56 ILE B O 1
ATOM 2503 N N . LYS B 1 57 ? 10.891 52.062 8.016 1 88.75 57 LYS B N 1
ATOM 2504 C CA . LYS B 1 57 ? 10.734 52.031 6.562 1 88.75 57 LYS B CA 1
ATOM 2505 C C . LYS B 1 57 ? 12.086 52.125 5.859 1 88.75 57 LYS B C 1
ATOM 2507 O O . LYS B 1 57 ? 12.281 51.531 4.785 1 88.75 57 LYS B O 1
ATOM 2512 N N . GLU B 1 58 ? 12.922 52.875 6.543 1 87.31 58 GLU B N 1
ATOM 2513 C CA . GLU B 1 58 ? 14.219 53.094 5.922 1 87.31 58 GLU B CA 1
ATOM 2514 C C . GLU B 1 58 ? 15.281 52.156 6.477 1 87.31 58 GLU B C 1
ATOM 2516 O O . GLU B 1 58 ? 16.438 52.219 6.066 1 87.31 58 GLU B O 1
ATOM 2521 N N . GLU B 1 59 ? 14.859 51.312 7.383 1 89.88 59 GLU B N 1
ATOM 2522 C CA . GLU B 1 59 ? 15.797 50.375 8 1 89.88 59 GLU B CA 1
ATOM 2523 C C . GLU B 1 59 ? 15.891 49.094 7.195 1 89.88 59 GLU B C 1
ATOM 2525 O O . GLU B 1 59 ? 15.016 48.812 6.375 1 89.88 59 GLU B O 1
ATOM 2530 N N . LEU B 1 60 ? 17 48.438 7.344 1 91.88 60 LEU B N 1
ATOM 2531 C CA . LEU B 1 60 ? 17.156 47.062 6.91 1 91.88 60 LEU B CA 1
ATOM 2532 C C . LEU B 1 60 ? 16.984 46.094 8.078 1 91.88 60 LEU B C 1
ATOM 2534 O O . LEU B 1 60 ? 17.562 46.312 9.156 1 91.88 60 LEU B O 1
ATOM 2538 N N . PHE B 1 61 ? 16.078 45.219 7.848 1 93.38 61 PHE B N 1
ATOM 2539 C CA . PHE B 1 61 ? 16.047 44.156 8.836 1 93.38 61 PHE B CA 1
ATOM 2540 C C . PHE B 1 61 ? 15.977 42.781 8.164 1 93.38 61 PHE B C 1
ATOM 2542 O O . PHE B 1 61 ? 15.492 42.688 7.035 1 93.38 61 PHE B O 1
ATOM 2549 N N . ASP B 1 62 ? 16.453 41.781 8.875 1 93.62 62 ASP B N 1
ATOM 2550 C CA . ASP B 1 62 ? 16.422 40.438 8.305 1 93.62 62 ASP B CA 1
ATOM 2551 C C . ASP B 1 62 ? 16.125 39.406 9.383 1 93.62 62 ASP B C 1
ATOM 2553 O O . ASP B 1 62 ? 16.25 39.688 10.578 1 93.62 62 ASP B O 1
ATOM 2557 N N . TRP B 1 63 ? 15.625 38.375 8.945 1 96.06 63 TRP B N 1
ATOM 2558 C CA . TRP B 1 63 ? 15.375 37.188 9.758 1 96.06 63 TRP B CA 1
ATOM 2559 C C . TRP B 1 63 ? 16.203 36 9.266 1 96.06 63 TRP B C 1
ATOM 2561 O O . TRP B 1 63 ? 16.25 35.719 8.07 1 96.06 63 TRP B O 1
ATOM 2571 N N . LYS B 1 64 ? 16.891 35.375 10.219 1 96.5 64 LYS B N 1
ATOM 2572 C CA . LYS B 1 64 ? 17.672 34.188 9.883 1 96.5 64 LYS B CA 1
ATOM 2573 C C . LYS B 1 64 ? 17.422 33.062 10.875 1 96.5 64 LYS B C 1
ATOM 2575 O O . LYS B 1 64 ? 17.078 33.312 12.031 1 96.5 64 LYS B O 1
ATOM 2580 N N . ARG B 1 65 ? 17.5 31.922 10.461 1 96.88 65 ARG B N 1
ATOM 2581 C CA . ARG B 1 65 ? 17.578 30.719 11.273 1 96.88 65 ARG B CA 1
ATOM 2582 C C . ARG B 1 65 ? 18.906 29.984 11.047 1 96.88 65 ARG B C 1
ATOM 2584 O O . ARG B 1 65 ? 19.094 29.359 10 1 96.88 65 ARG B O 1
ATOM 2591 N N . ASP B 1 66 ? 19.688 30.141 12.039 1 89.12 66 ASP B N 1
ATOM 2592 C CA . ASP B 1 66 ? 21.078 29.703 11.859 1 89.12 66 ASP B CA 1
ATOM 2593 C C . ASP B 1 66 ? 21.672 30.312 10.594 1 89.12 66 ASP B C 1
ATOM 2595 O O . ASP B 1 66 ? 21.875 31.531 10.516 1 89.12 66 ASP B O 1
ATOM 2599 N N . ARG B 1 67 ? 21.953 29.578 9.484 1 89.94 67 ARG B N 1
ATOM 2600 C CA . ARG B 1 67 ? 22.609 30.109 8.281 1 89.94 67 ARG B CA 1
ATOM 2601 C C . ARG B 1 67 ? 21.594 30.297 7.152 1 89.94 67 ARG B C 1
ATOM 2603 O O . ARG B 1 67 ? 21.938 30.797 6.082 1 89.94 67 ARG B O 1
ATOM 2610 N N . GLN B 1 68 ? 20.391 30.031 7.508 1 95.31 68 GLN B N 1
ATOM 2611 C CA . GLN B 1 68 ? 19.359 30.125 6.473 1 95.31 68 GLN B CA 1
ATOM 2612 C C . GLN B 1 68 ? 18.734 31.516 6.445 1 95.31 68 GLN B C 1
ATOM 2614 O O . GLN B 1 68 ? 18.438 32.094 7.496 1 95.31 68 GLN B O 1
ATOM 2619 N N . GLU B 1 69 ? 18.531 32 5.25 1 94.38 69 GLU B N 1
ATOM 2620 C CA . GLU B 1 69 ? 17.875 33.281 5.051 1 94.38 69 GLU B CA 1
ATOM 2621 C C . GLU B 1 69 ? 16.359 33.125 5.086 1 94.38 69 GLU B C 1
ATOM 2623 O O . GLU B 1 69 ? 15.758 32.594 4.152 1 94.38 69 GLU B O 1
ATOM 2628 N N . VAL B 1 70 ? 15.797 33.656 6.047 1 95.88 70 VAL B N 1
ATOM 2629 C CA . VAL B 1 70 ? 14.359 33.5 6.238 1 95.88 70 VAL B CA 1
ATOM 2630 C C . VAL B 1 70 ? 13.617 34.62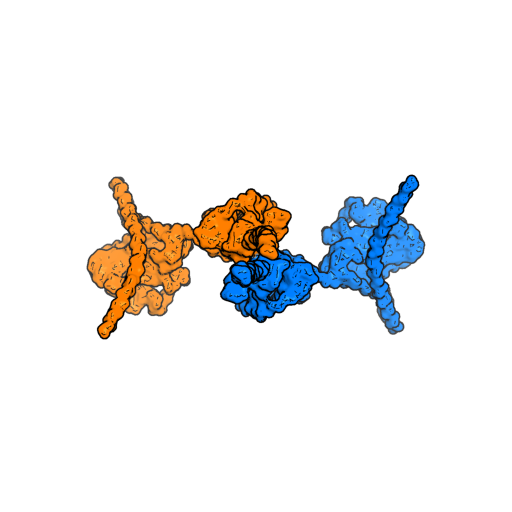5 5.551 1 95.88 70 VAL B C 1
ATOM 2632 O O . VAL B 1 70 ? 12.688 34.406 4.77 1 95.88 70 VAL B O 1
ATOM 2635 N N . PHE B 1 71 ? 14.016 35.781 5.844 1 94.19 71 PHE B N 1
ATOM 2636 C CA . PHE B 1 71 ? 13.367 36.969 5.305 1 94.19 71 PHE B CA 1
ATOM 2637 C C . PHE B 1 71 ? 14.312 38.188 5.355 1 94.19 71 PHE B C 1
ATOM 2639 O O . PHE B 1 71 ? 15.141 38.281 6.262 1 94.19 71 PHE B O 1
ATOM 2646 N N . LEU B 1 72 ? 14.188 39 4.363 1 93.25 72 LEU B N 1
ATOM 2647 C CA . LEU B 1 72 ? 14.961 40.219 4.312 1 93.25 72 LEU B CA 1
ATOM 2648 C C . LEU B 1 72 ? 14.109 41.406 3.814 1 93.25 72 LEU B C 1
ATOM 2650 O O . LEU B 1 72 ? 13.414 41.281 2.803 1 93.25 72 LEU B O 1
ATOM 2654 N N . TYR B 1 73 ? 14.039 42.406 4.609 1 91.81 73 TYR B N 1
ATOM 2655 C CA . TYR B 1 73 ? 13.406 43.656 4.207 1 91.81 73 TYR B CA 1
ATOM 2656 C C . TYR B 1 73 ? 14.445 44.75 3.984 1 91.81 73 TYR B C 1
ATOM 2658 O O . TYR B 1 73 ? 15.305 44.969 4.84 1 91.81 73 TYR B O 1
ATOM 2666 N N . ASP B 1 74 ? 14.336 45.219 2.836 1 86.19 74 ASP B N 1
ATOM 2667 C CA . ASP B 1 74 ? 15.117 46.406 2.506 1 86.19 74 ASP B CA 1
ATOM 2668 C C . ASP B 1 74 ? 14.281 47.406 1.721 1 86.19 74 ASP B C 1
ATOM 2670 O O . ASP B 1 74 ? 13.484 47.031 0.864 1 86.19 74 ASP B O 1
ATOM 2674 N N . LYS B 1 75 ? 14.125 48.594 2.279 1 73.5 75 LYS B N 1
ATOM 2675 C CA . LYS B 1 75 ? 13.242 49.594 1.708 1 73.5 75 LYS B CA 1
ATOM 2676 C C . LYS B 1 75 ? 12.672 49.156 0.369 1 73.5 75 LYS B C 1
ATOM 2678 O O . LYS B 1 75 ? 11.461 49.219 0.147 1 73.5 75 LYS B O 1
ATOM 2683 N N . ARG B 1 76 ? 13.172 49.219 -0.912 1 60.25 76 ARG B N 1
ATOM 2684 C CA . ARG B 1 76 ? 12.539 49.031 -2.213 1 60.25 76 ARG B CA 1
ATOM 2685 C C . ARG B 1 76 ? 12.68 47.562 -2.66 1 60.25 76 ARG B C 1
ATOM 2687 O O . ARG B 1 76 ? 12.156 47.188 -3.703 1 60.25 76 ARG B O 1
ATOM 2694 N N . ASP B 1 77 ? 13.312 46.625 -1.821 1 64 77 ASP B N 1
ATOM 2695 C CA . ASP B 1 77 ? 13.586 45.312 -2.385 1 64 77 ASP B CA 1
ATOM 2696 C C . ASP B 1 77 ? 13.25 44.188 -1.384 1 64 77 ASP B C 1
ATOM 2698 O O . ASP B 1 77 ? 13.961 44.031 -0.393 1 64 77 ASP B O 1
ATOM 2702 N N . GLU B 1 78 ? 12 43.969 -1.18 1 60.44 78 GLU B N 1
ATOM 2703 C CA . GLU B 1 78 ? 11.688 42.938 -0.196 1 60.44 78 GLU B CA 1
ATOM 2704 C C . GLU B 1 78 ? 11.688 41.562 -0.831 1 60.44 78 GLU B C 1
ATOM 2706 O O . GLU B 1 78 ? 11.477 41.438 -2.039 1 60.44 78 GLU B O 1
ATOM 2711 N N . TYR B 1 79 ? 11.984 40.531 -0.08 1 60.06 79 TYR B N 1
ATOM 2712 C CA . TYR B 1 79 ? 11.805 39.156 -0.546 1 60.06 79 TYR B CA 1
ATOM 2713 C C . TYR B 1 79 ? 10.344 38.875 -0.875 1 60.06 79 TYR B C 1
ATOM 2715 O O . TYR B 1 79 ? 9.445 39.531 -0.357 1 60.06 79 TYR B O 1
ATOM 2723 N N . ASN B 1 80 ? 10.062 38 -1.774 1 58.44 80 ASN B N 1
ATOM 2724 C CA . ASN B 1 80 ? 8.781 37.656 -2.357 1 58.44 80 ASN B CA 1
ATOM 2725 C C . ASN B 1 80 ? 8.328 38.656 -3.406 1 58.44 80 ASN B C 1
ATOM 2727 O O . ASN B 1 80 ? 7.211 38.562 -3.916 1 58.44 80 ASN B O 1
ATOM 2731 N N . ASN B 1 81 ? 9.25 39.656 -3.373 1 58.88 81 ASN B N 1
ATOM 2732 C CA . ASN B 1 81 ? 9.07 40.594 -4.477 1 58.88 81 ASN B CA 1
ATOM 2733 C C . ASN B 1 81 ? 10.266 40.562 -5.43 1 58.88 81 ASN B C 1
ATOM 2735 O O . ASN B 1 81 ? 10.812 41.625 -5.77 1 58.88 81 ASN B O 1
ATOM 2739 N N . GLY B 1 82 ? 10.602 39.469 -5.734 1 62.22 82 GLY B N 1
ATOM 2740 C CA . GLY B 1 82 ? 11.555 39.344 -6.82 1 62.22 82 GLY B CA 1
ATOM 2741 C C . GLY B 1 82 ? 12.992 39.25 -6.344 1 62.22 82 GLY B C 1
ATOM 2742 O O . GLY B 1 82 ? 13.891 38.906 -7.117 1 62.22 82 GLY B O 1
ATOM 2743 N N . ARG B 1 83 ? 13.305 39.594 -5.055 1 68 83 ARG B N 1
ATOM 2744 C CA . ARG B 1 83 ? 14.688 39.5 -4.598 1 68 83 ARG B CA 1
ATOM 2745 C C . ARG B 1 83 ? 15.133 38.062 -4.406 1 68 83 ARG B C 1
ATOM 2747 O O . ARG B 1 83 ? 14.43 37.281 -3.771 1 68 83 ARG B O 1
ATOM 2754 N N . PRO B 1 84 ? 16.266 37.75 -4.988 1 75.88 84 PRO B N 1
ATOM 2755 C CA . PRO B 1 84 ? 16.766 36.406 -4.824 1 75.88 84 PRO B CA 1
ATOM 2756 C C . PRO B 1 84 ? 17.469 36.188 -3.484 1 75.88 84 PRO B C 1
ATOM 2758 O O . PRO B 1 84 ? 17.734 37.156 -2.762 1 75.88 84 PRO B O 1
ATOM 2761 N N . GLY B 1 85 ? 17.625 34.938 -3.029 1 84.12 85 GLY B N 1
ATOM 2762 C CA . GLY B 1 85 ? 18.484 34.625 -1.906 1 84.12 85 GLY B CA 1
ATOM 2763 C C . GLY B 1 85 ? 17.766 33.938 -0.761 1 84.12 85 GLY B C 1
ATOM 2764 O O . GLY B 1 85 ? 18.406 33.344 0.118 1 84.12 85 GLY B O 1
ATOM 2765 N N . GLN B 1 86 ? 16.516 34.062 -0.839 1 90.25 86 GLN B N 1
ATOM 2766 C CA . GLN B 1 86 ? 15.773 33.375 0.21 1 90.25 86 GLN B CA 1
ATOM 2767 C C . GLN B 1 86 ? 15.898 31.859 0.082 1 90.25 86 GLN B C 1
ATOM 2769 O O . GLN B 1 86 ? 15.859 31.312 -1.025 1 90.25 86 GLN B O 1
ATOM 2774 N N . ASP B 1 87 ? 16.062 31.266 1.243 1 93.25 87 ASP B N 1
ATOM 2775 C CA . ASP B 1 87 ? 16.109 29.812 1.208 1 93.25 87 ASP B CA 1
ATOM 2776 C C . ASP B 1 87 ? 14.789 29.234 0.726 1 93.25 87 ASP B C 1
ATOM 2778 O O . ASP B 1 87 ? 13.719 29.719 1.098 1 93.25 87 ASP B O 1
ATOM 2782 N N . PRO B 1 88 ? 14.836 28.172 -0.079 1 92.62 88 PRO B N 1
ATOM 2783 C CA . PRO B 1 88 ? 13.672 27.625 -0.776 1 92.62 88 PRO B CA 1
ATOM 2784 C C . PRO B 1 88 ? 12.539 27.234 0.177 1 92.62 88 PRO B C 1
ATOM 2786 O O . PRO B 1 88 ? 11.367 27.359 -0.169 1 92.62 88 PRO B O 1
ATOM 2789 N N . GLN B 1 89 ? 12.836 26.797 1.34 1 93.12 89 GLN B N 1
ATOM 2790 C CA . GLN B 1 89 ? 11.805 26.281 2.236 1 93.12 89 GLN B CA 1
ATOM 2791 C C . GLN B 1 89 ? 10.93 27.406 2.77 1 93.12 89 GLN B C 1
ATOM 2793 O O . GLN B 1 89 ? 9.852 27.156 3.318 1 93.12 89 GLN B O 1
ATOM 2798 N N . PHE B 1 90 ? 11.383 28.625 2.561 1 94.56 90 PHE B N 1
ATOM 2799 C CA . PHE B 1 90 ? 10.633 29.75 3.105 1 94.56 90 PHE B CA 1
ATOM 2800 C C . PHE B 1 90 ? 9.945 30.531 1.993 1 94.56 90 PHE B C 1
ATOM 2802 O O . PHE B 1 90 ? 9.094 31.391 2.26 1 94.56 90 PHE B O 1
ATOM 2809 N N . LYS B 1 91 ? 10.32 30.266 0.795 1 91.56 91 LYS B N 1
ATOM 2810 C CA . LYS B 1 91 ? 9.789 31.031 -0.334 1 91.56 91 LYS B CA 1
ATOM 2811 C C . LYS B 1 91 ? 8.273 30.891 -0.426 1 91.56 91 LYS B C 1
ATOM 2813 O O . LYS B 1 91 ? 7.738 29.781 -0.329 1 91.56 91 LYS B O 1
ATOM 2818 N N . GLY B 1 92 ? 7.633 32.094 -0.537 1 90.94 92 GLY B N 1
ATOM 2819 C CA . GLY B 1 92 ? 6.199 32.125 -0.791 1 90.94 92 GLY B CA 1
ATOM 2820 C C . GLY B 1 92 ? 5.367 31.922 0.464 1 90.94 92 GLY B C 1
ATOM 2821 O O . GLY B 1 92 ? 4.137 31.922 0.405 1 90.94 92 GLY B O 1
ATOM 2822 N N . ARG B 1 93 ? 6.082 31.797 1.617 1 95 93 ARG B N 1
ATOM 2823 C CA . ARG B 1 93 ? 5.27 31.5 2.795 1 95 93 ARG B CA 1
ATOM 2824 C C . ARG B 1 93 ? 5.645 32.438 3.955 1 95 93 ARG B C 1
ATOM 2826 O O . ARG B 1 93 ? 5.062 32.344 5.039 1 95 93 ARG B O 1
ATOM 2833 N N . VAL B 1 94 ? 6.652 33.219 3.803 1 95.5 94 VAL B N 1
ATOM 2834 C CA . VAL B 1 94 ? 7.07 34.125 4.863 1 95.5 94 VAL B CA 1
ATOM 2835 C C . VAL B 1 94 ? 6.812 35.562 4.438 1 95.5 94 VAL B C 1
ATOM 2837 O O . VAL B 1 94 ? 7.238 36 3.361 1 95.5 94 VAL B O 1
ATOM 2840 N N . PHE B 1 95 ? 6.141 36.312 5.363 1 93.38 95 PHE B N 1
ATOM 2841 C CA . PHE B 1 95 ? 5.754 37.688 5.047 1 93.38 95 PHE B CA 1
ATOM 2842 C C . PHE B 1 95 ? 5.988 38.594 6.242 1 93.38 95 PHE B C 1
ATOM 2844 O O . PHE B 1 95 ? 5.965 38.156 7.391 1 93.38 95 PHE B O 1
ATOM 2851 N N . HIS B 1 96 ? 6.273 39.844 5.887 1 93.81 96 HIS B N 1
ATOM 2852 C CA . HIS B 1 96 ? 6.258 40.844 6.93 1 93.81 96 HIS B CA 1
ATOM 2853 C C . HIS B 1 96 ? 4.922 41.594 6.969 1 93.81 96 HIS B C 1
ATOM 2855 O O . HIS B 1 96 ? 3.932 41.094 6.406 1 93.81 96 HIS B O 1
ATOM 2861 N N . PHE B 1 97 ? 4.875 42.594 7.777 1 92.62 97 PHE B N 1
ATOM 2862 C CA . PHE B 1 97 ? 3.674 43.406 7.914 1 92.62 97 PHE B CA 1
ATOM 2863 C C . PHE B 1 97 ? 3.912 44.812 7.379 1 92.62 97 PHE B C 1
ATOM 2865 O O . PHE B 1 97 ? 4.328 45.719 8.125 1 92.62 97 PHE B O 1
ATOM 2872 N N . PRO B 1 98 ? 3.527 45 6.109 1 90.38 98 PRO B N 1
ATOM 2873 C CA . PRO B 1 98 ? 3.875 46.25 5.445 1 90.38 98 PRO B CA 1
ATOM 2874 C C . PRO B 1 98 ? 3.266 47.469 6.137 1 90.38 98 PRO B C 1
ATOM 2876 O O . PRO B 1 98 ? 3.902 48.531 6.215 1 90.38 98 PRO B O 1
ATOM 2879 N N . GLU B 1 99 ? 2.1 47.344 6.598 1 89.75 99 GLU B N 1
ATOM 2880 C CA . GLU B 1 99 ? 1.404 48.469 7.188 1 89.75 99 GLU B CA 1
ATOM 2881 C C . GLU B 1 99 ? 1.969 48.812 8.562 1 89.75 99 GLU B C 1
ATOM 2883 O O . GLU B 1 99 ? 1.742 49.906 9.086 1 89.75 99 GLU B O 1
ATOM 2888 N N . ALA B 1 100 ? 2.754 47.875 9.086 1 92.56 100 ALA B N 1
ATOM 2889 C CA . ALA B 1 100 ? 3.209 48.062 10.461 1 92.56 100 ALA B CA 1
ATOM 2890 C C . ALA B 1 100 ? 4.672 48.5 10.5 1 92.56 100 ALA B C 1
ATOM 2892 O O . ALA B 1 100 ? 5.223 48.75 11.578 1 92.56 100 ALA B O 1
ATOM 2893 N N . VAL B 1 101 ? 5.238 48.688 9.383 1 91.88 101 VAL B N 1
ATOM 2894 C CA . VAL B 1 101 ? 6.645 49.094 9.32 1 91.88 101 VAL B CA 1
ATOM 2895 C C . VAL B 1 101 ? 6.816 50.5 9.852 1 91.88 101 VAL B C 1
ATOM 2897 O O . VAL B 1 101 ? 7.844 50.812 10.453 1 91.88 101 VAL B O 1
ATOM 2900 N N . GLN B 1 102 ? 5.809 51.344 9.695 1 91.81 102 GLN B N 1
ATOM 2901 C CA . GLN B 1 102 ? 5.852 52.719 10.133 1 91.81 102 GLN B CA 1
ATOM 2902 C C . GLN B 1 102 ? 5.875 52.812 11.656 1 91.81 102 GLN B C 1
ATOM 2904 O O . GLN B 1 102 ? 6.277 53.844 12.219 1 91.81 102 GLN B O 1
ATOM 2909 N N . SER B 1 103 ? 5.457 51.812 12.305 1 93.56 103 SER B N 1
ATOM 2910 C CA . SER B 1 103 ? 5.406 51.812 13.758 1 93.56 103 SER B CA 1
ATOM 2911 C C . SER B 1 103 ? 6.508 50.938 14.352 1 93.56 103 SER B C 1
ATOM 2913 O O . SER B 1 103 ? 6.383 50.438 15.477 1 93.56 103 SER B O 1
ATOM 2915 N N . GLY B 1 104 ? 7.504 50.625 13.539 1 93.75 104 GLY B N 1
ATOM 2916 C CA . GLY B 1 104 ? 8.695 49.938 14.031 1 93.75 104 GLY B CA 1
ATOM 2917 C C . GLY B 1 104 ? 8.57 48.438 14.055 1 93.75 104 GLY B C 1
ATOM 2918 O O . GLY B 1 104 ? 9.406 47.75 14.648 1 93.75 104 GLY B O 1
ATOM 2919 N N . ASN B 1 105 ? 7.52 47.906 13.422 1 94.62 105 ASN B N 1
ATOM 2920 C CA . ASN B 1 105 ? 7.242 46.469 13.445 1 94.62 105 ASN B CA 1
ATOM 2921 C C . ASN B 1 105 ? 8.055 45.719 12.383 1 94.62 105 ASN B C 1
ATOM 2923 O O . ASN B 1 105 ? 7.914 46 11.188 1 94.62 105 ASN B O 1
ATOM 2927 N N . ALA B 1 106 ? 8.906 44.812 12.828 1 95.25 106 ALA B N 1
ATOM 2928 C CA . ALA B 1 106 ? 9.719 44 11.938 1 95.25 106 ALA B CA 1
ATOM 2929 C C . ALA B 1 106 ? 9.375 42.531 12.086 1 95.25 106 ALA B C 1
ATOM 2931 O O . ALA B 1 106 ? 10.195 41.656 11.805 1 95.25 106 ALA B O 1
ATOM 2932 N N . SER B 1 107 ? 8.141 42.281 12.547 1 95.94 107 SER B N 1
ATOM 2933 C CA . SER B 1 107 ? 7.68 40.906 12.711 1 95.94 107 SER B CA 1
ATOM 2934 C C . SER B 1 107 ? 7.453 40.25 11.359 1 95.94 107 SER B C 1
ATOM 2936 O O . SER B 1 107 ? 7.262 40.938 10.352 1 95.94 107 SER B O 1
ATOM 2938 N N . ILE B 1 108 ? 7.512 38.969 11.367 1 96.81 108 ILE B N 1
ATOM 2939 C CA . ILE B 1 108 ? 7.152 38.188 10.18 1 96.81 108 ILE B CA 1
ATOM 2940 C C . ILE B 1 108 ? 6.117 37.125 10.539 1 96.81 108 ILE B C 1
ATOM 2942 O O . ILE B 1 108 ? 5.918 36.812 11.719 1 96.81 108 ILE B O 1
ATOM 2946 N N . VAL B 1 109 ? 5.445 36.719 9.539 1 97.75 109 VAL B N 1
ATOM 2947 C CA . VAL B 1 109 ? 4.512 35.594 9.672 1 97.75 109 VAL B CA 1
ATOM 2948 C C . VAL B 1 109 ? 4.957 34.438 8.773 1 97.75 109 VAL B C 1
ATOM 2950 O O . VAL B 1 109 ? 5.266 34.656 7.598 1 97.75 109 VAL B O 1
ATOM 2953 N N . ILE B 1 110 ? 5.164 33.312 9.367 1 97.69 110 ILE B N 1
ATOM 2954 C CA . ILE B 1 110 ? 5.391 32.062 8.609 1 97.69 110 ILE B CA 1
ATOM 2955 C C . ILE B 1 110 ? 4.07 31.312 8.453 1 97.69 110 ILE B C 1
ATOM 2957 O O . ILE B 1 110 ? 3.467 30.906 9.445 1 97.69 110 ILE B O 1
ATOM 2961 N N . ARG B 1 111 ? 3.67 31.188 7.242 1 97.56 111 ARG B N 1
ATOM 2962 C CA . ARG B 1 111 ? 2.396 30.531 6.977 1 97.56 111 ARG B CA 1
ATOM 2963 C C . ARG B 1 111 ? 2.576 29.016 6.832 1 97.56 111 ARG B C 1
ATOM 2965 O O . ARG B 1 111 ? 3.641 28.547 6.418 1 97.56 111 ARG B O 1
ATOM 2972 N N . ASN B 1 112 ? 1.522 28.234 7.219 1 96.62 112 ASN B N 1
ATOM 2973 C CA . ASN B 1 112 ? 1.493 26.781 7.051 1 96.62 112 ASN B CA 1
ATOM 2974 C C . ASN B 1 112 ? 2.748 26.125 7.617 1 96.62 112 ASN B C 1
ATOM 2976 O O . ASN B 1 112 ? 3.449 25.406 6.91 1 96.62 112 ASN B O 1
ATOM 2980 N N . THR B 1 113 ? 2.912 26.359 8.898 1 97.38 113 THR B N 1
ATOM 2981 C CA . THR B 1 113 ? 4.141 25.922 9.555 1 97.38 113 THR B CA 1
ATOM 2982 C C . THR B 1 113 ? 4.277 24.406 9.492 1 97.38 113 THR B C 1
ATOM 2984 O O . THR B 1 113 ? 3.279 23.688 9.586 1 97.38 113 THR B O 1
ATOM 2987 N N . GLN B 1 114 ? 5.465 23.984 9.336 1 96.12 114 GLN B N 1
ATOM 2988 C CA . GLN B 1 114 ? 5.859 22.578 9.328 1 96.12 114 GLN B CA 1
ATOM 2989 C C . GLN B 1 114 ? 6.77 22.266 10.516 1 96.12 114 GLN B C 1
ATOM 2991 O O . GLN B 1 114 ? 7.426 23.156 11.055 1 96.12 114 GLN B O 1
ATOM 2996 N N . VAL B 1 115 ? 6.758 21.016 10.852 1 95.19 115 VAL B N 1
ATOM 2997 C CA . VAL B 1 115 ? 7.59 20.594 11.977 1 95.19 115 VAL B CA 1
ATOM 2998 C C . VAL B 1 115 ? 9.039 21.016 11.727 1 95.19 115 VAL B C 1
ATOM 3000 O O . VAL B 1 115 ? 9.75 21.391 12.656 1 95.19 115 VAL B O 1
ATOM 3003 N N . SER B 1 116 ? 9.43 21 10.523 1 94.31 116 SER B N 1
ATOM 3004 C CA . SER B 1 116 ? 10.805 21.328 10.141 1 94.31 116 SER B CA 1
ATOM 3005 C C . SER B 1 116 ? 11.102 22.812 10.352 1 94.31 116 SER B C 1
ATOM 3007 O O . SER B 1 116 ? 12.258 23.234 10.312 1 94.31 116 SER B O 1
ATOM 3009 N N . ASP B 1 117 ? 10.148 23.594 10.539 1 97.12 117 ASP B N 1
ATOM 3010 C CA . ASP B 1 117 ? 10.344 25.016 10.758 1 97.12 117 ASP B CA 1
ATOM 3011 C C . ASP B 1 117 ? 10.844 25.297 12.172 1 97.12 117 ASP B C 1
ATOM 3013 O O . ASP B 1 117 ? 11.25 26.422 12.484 1 97.12 117 ASP B O 1
ATOM 3017 N N . SER B 1 118 ? 10.805 24.359 13.023 1 97.25 118 SER B N 1
ATOM 3018 C CA . SER B 1 118 ? 11.312 24.547 14.383 1 97.25 118 SER B CA 1
ATOM 3019 C C . SER B 1 118 ? 12.781 24.953 14.367 1 97.25 118 SER B C 1
ATOM 3021 O O . SER B 1 118 ? 13.547 24.516 13.516 1 97.25 118 SER B O 1
ATOM 3023 N N . GLY B 1 119 ? 13.102 25.828 15.359 1 97 119 GLY B N 1
ATOM 3024 C CA . GLY B 1 119 ? 14.477 26.297 15.453 1 97 119 GLY B CA 1
ATOM 3025 C C . GLY B 1 119 ? 14.594 27.672 16.078 1 97 119 GLY B C 1
ATOM 3026 O O . GLY B 1 119 ? 13.617 28.203 16.625 1 97 119 GLY B O 1
ATOM 3027 N N . THR B 1 120 ? 15.766 28.141 16.047 1 96.94 120 THR B N 1
ATOM 3028 C CA . THR B 1 120 ? 16.047 29.453 16.594 1 96.94 120 THR B CA 1
ATOM 3029 C C . THR B 1 120 ? 16.141 30.5 15.484 1 96.94 120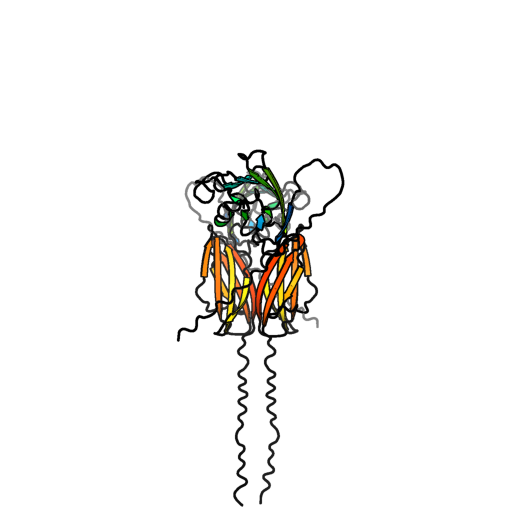 THR B C 1
ATOM 3031 O O . THR B 1 120 ? 16.938 30.344 14.555 1 96.94 120 THR B O 1
ATOM 3034 N N . TYR B 1 121 ? 15.32 31.438 15.648 1 97.75 121 TYR B N 1
ATOM 3035 C CA . TYR B 1 121 ? 15.273 32.531 14.672 1 97.75 121 TYR B CA 1
ATOM 3036 C C . TYR B 1 121 ? 15.844 33.812 15.25 1 97.75 121 TYR B C 1
ATOM 3038 O O . TYR B 1 121 ? 15.633 34.094 16.422 1 97.75 121 TYR B O 1
ATOM 3046 N N . THR B 1 122 ? 16.531 34.562 14.414 1 96.88 122 THR B N 1
ATOM 3047 C CA . THR B 1 122 ? 17.141 35.812 14.844 1 96.88 122 THR B CA 1
ATOM 3048 C C . THR B 1 122 ? 16.688 36.969 13.977 1 96.88 122 THR B C 1
ATOM 3050 O O . THR B 1 122 ? 16.766 36.906 12.742 1 96.88 122 THR B O 1
ATOM 3053 N N . CYS B 1 123 ? 16.109 37.906 14.57 1 96.69 123 CYS B N 1
ATOM 3054 C CA . CYS B 1 123 ? 15.797 39.188 13.938 1 96.69 123 CYS B CA 1
ATOM 3055 C C . CYS B 1 123 ? 16.922 40.188 14.164 1 96.69 123 CYS B C 1
ATOM 3057 O O . CYS B 1 123 ? 17.328 40.438 15.297 1 96.69 123 CYS B O 1
ATOM 3059 N N . ASP B 1 124 ? 17.391 40.781 13.031 1 95.31 124 ASP B N 1
ATOM 3060 C CA . ASP B 1 124 ? 18.547 41.656 13.133 1 95.31 124 ASP B CA 1
ATOM 3061 C C . ASP B 1 124 ? 18.328 42.969 12.367 1 95.31 124 ASP B C 1
ATOM 3063 O O . ASP B 1 124 ? 17.719 42.969 11.297 1 95.31 124 ASP B O 1
ATOM 3067 N N . PHE B 1 125 ? 18.828 44.094 12.992 1 93.88 125 PHE B N 1
ATOM 3068 C CA . PHE B 1 125 ? 18.922 45.406 12.344 1 93.88 125 PHE B CA 1
ATOM 3069 C C . PHE B 1 125 ? 20.391 45.781 12.148 1 93.88 125 PHE B C 1
ATOM 3071 O O . PHE B 1 125 ? 20.938 46.562 12.922 1 93.88 125 PHE B O 1
ATOM 3078 N N . PRO B 1 126 ? 20.891 45.344 11.07 1 91.31 126 PRO B N 1
ATOM 3079 C CA . PRO B 1 126 ? 22.344 45.438 10.914 1 91.31 126 PRO B CA 1
ATOM 3080 C C . PRO B 1 126 ? 22.828 46.875 10.773 1 91.31 126 PRO B C 1
ATOM 3082 O O . PRO B 1 126 ? 23.984 47.156 11.078 1 91.31 126 PRO B O 1
ATOM 3085 N N . ARG B 1 127 ? 22.062 47.75 10.281 1 90.19 127 ARG B N 1
ATOM 3086 C CA . ARG B 1 127 ? 22.5 49.125 10.023 1 90.19 127 ARG B CA 1
ATOM 3087 C C . ARG B 1 127 ? 22.156 50.031 11.203 1 90.19 127 ARG B C 1
ATOM 3089 O O . ARG B 1 127 ? 22.531 51.219 11.211 1 90.19 127 ARG B O 1
ATOM 3096 N N . HIS B 1 128 ? 21.469 49.531 12.141 1 88.19 128 HIS B N 1
ATOM 3097 C CA . HIS B 1 128 ? 21.094 50.344 13.305 1 88.19 128 HIS B CA 1
ATOM 3098 C C . HIS B 1 128 ? 22.219 50.406 14.32 1 88.19 128 HIS B C 1
ATOM 3100 O O . HIS B 1 128 ? 22.969 49.469 14.5 1 88.19 128 HIS B O 1
ATOM 3106 N N . GLN B 1 129 ? 22.281 51.625 15.031 1 88.44 129 GLN B N 1
ATOM 3107 C CA . GLN B 1 129 ? 23.281 51.812 16.062 1 88.44 129 GLN B CA 1
ATOM 3108 C C . GLN B 1 129 ? 22.641 52.188 17.391 1 88.44 129 GLN B C 1
ATOM 3110 O O . GLN B 1 129 ? 21.922 53.188 17.469 1 88.44 129 GLN B O 1
ATOM 3115 N N . PRO B 1 130 ? 22.938 51.438 18.422 1 89.12 130 PRO B N 1
ATOM 3116 C CA . PRO B 1 130 ? 23.672 50.188 18.469 1 89.12 130 PRO B CA 1
ATOM 3117 C C . PRO B 1 130 ? 22.938 49.031 17.781 1 89.12 130 PRO B C 1
ATOM 3119 O O . PRO B 1 130 ? 21.703 49.094 17.641 1 89.12 130 PRO B O 1
ATOM 3122 N N . GLN B 1 131 ? 23.672 48.125 17.422 1 89.06 131 GLN B N 1
ATOM 3123 C CA . GLN B 1 131 ? 23.062 46.969 16.766 1 89.06 131 GLN B CA 1
ATOM 3124 C C . GLN B 1 131 ? 21.969 46.344 17.641 1 89.06 131 GLN B C 1
ATOM 3126 O O . GLN B 1 131 ? 22.141 46.25 18.859 1 89.06 131 GLN B O 1
ATOM 3131 N N . ARG B 1 132 ? 20.859 46.125 17.078 1 91.44 132 ARG B N 1
ATOM 3132 C CA . ARG B 1 132 ? 19.719 45.531 17.766 1 91.44 132 ARG B CA 1
ATOM 3133 C C . ARG B 1 132 ? 19.406 44.156 17.188 1 91.44 132 ARG B C 1
ATOM 3135 O O . ARG B 1 132 ? 19.422 43.969 15.969 1 91.44 132 ARG B O 1
ATOM 3142 N N . ARG B 1 133 ? 19.328 43.125 18.094 1 93.06 133 ARG B N 1
ATOM 3143 C CA . ARG B 1 133 ? 18.984 41.781 17.703 1 93.06 133 ARG B CA 1
ATOM 3144 C C . ARG B 1 133 ? 18.031 41.125 18.703 1 93.06 133 ARG B C 1
ATOM 3146 O O . ARG B 1 133 ? 18.078 41.438 19.891 1 93.06 133 ARG B O 1
ATOM 3153 N N . SER B 1 134 ? 17.156 40.375 18.188 1 93.06 134 SER B N 1
ATOM 3154 C CA . SER B 1 134 ? 16.281 39.562 19.047 1 93.06 134 SER B CA 1
ATOM 3155 C C . SER B 1 134 ? 16.266 38.125 18.594 1 93.06 134 SER B C 1
ATOM 3157 O O . SER B 1 134 ? 16.516 37.812 17.422 1 93.06 134 SER B O 1
ATOM 3159 N N . ARG B 1 135 ? 16.078 37.219 19.5 1 95.81 135 ARG B N 1
ATOM 3160 C CA . ARG B 1 135 ? 16.078 35.781 19.219 1 95.81 135 ARG B CA 1
ATOM 3161 C C . ARG B 1 135 ? 14.766 35.156 19.672 1 95.81 135 ARG B C 1
ATOM 3163 O O . ARG B 1 135 ? 14.25 35.469 20.734 1 95.81 135 ARG B O 1
ATOM 3170 N N . ILE B 1 136 ? 14.289 34.281 18.828 1 96.69 136 ILE B N 1
ATOM 3171 C CA . ILE B 1 136 ? 13.07 33.531 19.141 1 96.69 136 ILE B CA 1
ATOM 3172 C C . ILE B 1 136 ? 13.32 32.031 18.953 1 96.69 136 ILE B C 1
ATOM 3174 O O . ILE B 1 136 ? 13.875 31.609 17.938 1 96.69 136 ILE B O 1
ATOM 3178 N N . GLU B 1 137 ? 13.008 31.297 19.891 1 97.38 137 GLU B N 1
ATOM 3179 C CA . GLU B 1 137 ? 12.969 29.844 19.75 1 97.38 137 GLU B CA 1
ATOM 3180 C C . GLU B 1 137 ? 11.578 29.359 19.375 1 97.38 137 GLU B C 1
ATOM 3182 O O . GLU B 1 137 ? 10.656 29.375 20.203 1 97.38 137 GLU B O 1
ATOM 3187 N N . LEU B 1 138 ? 11.469 28.938 18.203 1 97.94 138 LEU B N 1
ATOM 3188 C CA . LEU B 1 138 ? 10.18 28.469 17.688 1 97.94 138 LEU B CA 1
ATOM 3189 C C . LEU B 1 138 ? 10.094 26.953 17.75 1 97.94 138 LEU B C 1
ATOM 3191 O O . LEU B 1 138 ? 10.984 26.25 17.25 1 97.94 138 LEU B O 1
ATOM 3195 N N . LEU B 1 139 ? 9.055 26.469 18.375 1 97.69 139 LEU B N 1
ATOM 3196 C CA . LEU B 1 139 ? 8.766 25.031 18.406 1 97.69 139 LEU B CA 1
ATOM 3197 C C . LEU B 1 139 ? 7.422 24.734 17.75 1 97.69 139 LEU B C 1
ATOM 3199 O O . LEU B 1 139 ? 6.395 25.281 18.156 1 97.69 139 LEU B O 1
ATOM 3203 N N . ILE B 1 140 ? 7.441 23.906 16.719 1 97.5 140 ILE B N 1
ATOM 3204 C CA . ILE B 1 140 ? 6.203 23.5 16.062 1 97.5 140 ILE B CA 1
ATOM 3205 C C . ILE B 1 140 ? 5.688 22.203 16.688 1 97.5 140 ILE B C 1
ATOM 3207 O O . ILE B 1 140 ? 6.395 21.203 16.719 1 97.5 140 ILE B O 1
ATOM 3211 N N . ASP B 1 141 ? 4.477 22.266 17.25 1 95.88 141 ASP B N 1
ATOM 3212 C CA . ASP B 1 141 ? 3.818 21.078 17.812 1 95.88 141 ASP B CA 1
ATOM 3213 C C . ASP B 1 141 ? 3.115 20.281 16.719 1 95.88 141 ASP B C 1
ATOM 3215 O O . ASP B 1 141 ? 2.131 20.734 16.141 1 95.88 141 ASP B O 1
ATOM 3219 N N . PRO B 1 142 ? 3.615 19.078 16.453 1 95.88 142 PRO B N 1
ATOM 3220 C CA . PRO B 1 142 ? 3.039 18.297 15.367 1 95.88 142 PRO B CA 1
ATOM 3221 C C . PRO B 1 142 ? 1.596 17.875 15.641 1 95.88 142 PRO B C 1
ATOM 3223 O O . 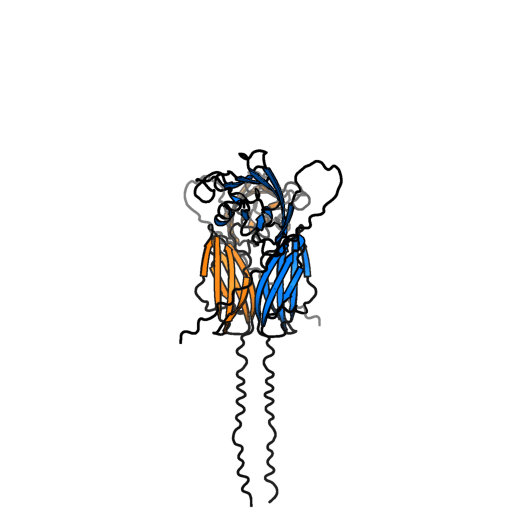PRO B 1 142 ? 1.221 17.656 16.797 1 95.88 142 PRO B O 1
ATOM 3226 N N . ILE B 1 143 ? 0.827 17.797 14.594 1 95.94 143 ILE B N 1
ATOM 3227 C CA . ILE B 1 143 ? -0.537 17.281 14.672 1 95.94 143 ILE B CA 1
ATOM 3228 C C . ILE B 1 143 ? -0.595 15.875 14.078 1 95.94 143 ILE B C 1
ATOM 3230 O O . ILE B 1 143 ? 0.331 15.445 13.375 1 95.94 143 ILE B O 1
ATOM 3234 N N . LEU B 1 144 ? -1.715 15.188 14.43 1 96.12 144 LEU B N 1
ATOM 3235 C CA . LEU B 1 144 ? -1.955 13.914 13.758 1 96.12 144 LEU B CA 1
ATOM 3236 C C . LEU B 1 144 ? -2.422 14.133 12.328 1 96.12 144 LEU B C 1
ATOM 3238 O O . LEU B 1 144 ? -3.375 14.875 12.086 1 96.12 144 LEU B O 1
ATOM 3242 N N . ARG B 1 145 ? -1.753 13.531 11.414 1 96.5 145 ARG B N 1
ATOM 3243 C CA . ARG B 1 145 ? -2.139 13.609 10.008 1 96.5 145 ARG B CA 1
ATOM 3244 C C . ARG B 1 145 ? -1.541 12.453 9.211 1 96.5 145 ARG B C 1
ATOM 3246 O O . ARG B 1 145 ? -0.794 11.641 9.758 1 96.5 145 ARG B O 1
ATOM 3253 N N . ASN B 1 146 ? -1.975 12.344 8.016 1 97.88 146 ASN B N 1
ATOM 3254 C CA . ASN B 1 146 ? -1.411 11.305 7.168 1 97.88 146 ASN B CA 1
ATOM 3255 C C . ASN B 1 146 ? 0.042 11.594 6.809 1 97.88 146 ASN B C 1
ATOM 3257 O O . ASN B 1 146 ? 0.335 12.602 6.168 1 97.88 146 ASN B O 1
ATOM 3261 N N . ARG B 1 147 ? 0.926 10.82 7.184 1 97.38 147 ARG B N 1
ATOM 3262 C CA . ARG B 1 147 ? 2.344 11.023 6.902 1 97.38 147 ARG B CA 1
ATOM 3263 C C . ARG B 1 147 ? 2.908 9.875 6.066 1 97.38 147 ARG B C 1
ATOM 3265 O O . ARG B 1 147 ? 4.121 9.781 5.875 1 97.38 147 ARG B O 1
ATOM 3272 N N . TYR B 1 148 ? 1.902 8.953 5.57 1 96.69 148 TYR B N 1
ATOM 3273 C CA . TYR B 1 148 ? 2.281 7.91 4.621 1 96.69 148 TYR B CA 1
ATOM 3274 C C . TYR B 1 148 ? 2.277 8.445 3.195 1 96.69 148 TYR B C 1
ATOM 3276 O O . TYR B 1 148 ? 1.391 9.211 2.814 1 96.69 148 TYR B O 1
ATOM 3284 N N . PRO B 1 149 ? 3.219 8.086 2.447 1 93.88 149 PRO B N 1
ATOM 3285 C CA . PRO B 1 149 ? 4.371 7.223 2.721 1 93.88 149 PRO B CA 1
ATOM 3286 C C . PRO B 1 149 ? 5.605 8.008 3.16 1 93.88 149 PRO B C 1
ATOM 3288 O O . PRO B 1 149 ? 6.699 7.449 3.246 1 93.88 149 PRO B O 1
ATOM 3291 N N . GLY B 1 150 ? 5.586 9.227 3.457 1 94.06 150 GLY B N 1
ATOM 3292 C CA . GLY B 1 150 ? 6.703 10.125 3.689 1 94.06 150 GLY B CA 1
ATOM 3293 C C . GLY B 1 150 ? 7.52 9.758 4.914 1 94.06 150 GLY B C 1
ATOM 3294 O O . GLY B 1 150 ? 8.719 10.047 4.98 1 94.06 150 GLY B O 1
ATOM 3295 N N . VAL B 1 151 ? 6.863 9.219 5.879 1 95.5 151 VAL B N 1
ATOM 3296 C CA . VAL B 1 151 ? 7.559 8.82 7.098 1 95.5 151 VAL B CA 1
ATOM 3297 C C . VAL B 1 151 ? 7.672 7.297 7.152 1 95.5 151 VAL B C 1
ATOM 3299 O O . VAL B 1 151 ? 6.668 6.586 7.031 1 95.5 151 VAL B O 1
ATOM 3302 N N . LYS B 1 152 ? 8.875 6.867 7.367 1 96.19 152 LYS B N 1
ATOM 3303 C CA . LYS B 1 152 ? 9.133 5.43 7.41 1 96.19 152 LYS B CA 1
ATOM 3304 C C . LYS B 1 152 ? 8.328 4.762 8.516 1 96.19 152 LYS B C 1
ATOM 3306 O O . LYS B 1 152 ? 8.297 5.246 9.656 1 96.19 152 LYS B O 1
ATOM 3311 N N . GLY B 1 153 ? 7.684 3.664 8.195 1 97.56 153 GLY B N 1
ATOM 3312 C CA . GLY B 1 153 ? 6.941 2.887 9.18 1 97.56 153 GLY B CA 1
ATOM 3313 C C . GLY B 1 153 ? 5.496 3.328 9.32 1 97.56 153 GLY B C 1
ATOM 3314 O O . GLY B 1 153 ? 4.684 2.627 9.93 1 97.56 153 GLY B O 1
ATOM 3315 N N . ALA B 1 154 ? 5.203 4.535 8.805 1 98.5 154 ALA B N 1
ATOM 3316 C CA . ALA B 1 154 ? 3.83 5.02 8.875 1 98.5 154 ALA B CA 1
ATOM 3317 C C . ALA B 1 154 ? 2.869 4.047 8.195 1 98.5 154 ALA B C 1
ATOM 3319 O O . ALA B 1 154 ? 3.18 3.492 7.137 1 98.5 154 ALA B O 1
ATOM 3320 N N . ALA B 1 155 ? 1.766 3.818 8.805 1 98.56 155 ALA B N 1
ATOM 3321 C CA . ALA B 1 155 ? 0.78 2.865 8.297 1 98.56 155 ALA B CA 1
ATOM 3322 C C . ALA B 1 155 ? 0.182 3.346 6.977 1 98.56 155 ALA B C 1
ATOM 3324 O O . ALA B 1 155 ? -0.142 4.527 6.828 1 98.56 155 ALA B O 1
ATOM 3325 N N . PRO B 1 156 ? 0.113 2.393 5.988 1 97.94 156 PRO B N 1
ATOM 3326 C CA . PRO B 1 156 ? -0.643 2.738 4.781 1 97.94 156 PRO B CA 1
ATOM 3327 C C . PRO B 1 156 ? -2.15 2.77 5.02 1 97.94 156 PRO B C 1
ATOM 3329 O O . PRO B 1 156 ? -2.615 2.438 6.113 1 97.94 156 PRO B O 1
ATOM 3332 N N . LYS B 1 157 ? -2.805 3.248 3.998 1 98.31 157 LYS B N 1
ATOM 3333 C CA . LYS B 1 157 ? -4.266 3.223 4.047 1 98.31 157 LYS B CA 1
ATOM 3334 C C . LYS B 1 157 ? -4.777 1.827 4.387 1 98.31 157 LYS B C 1
ATOM 3336 O O . LYS B 1 157 ? -4.344 0.838 3.793 1 98.31 157 LYS B O 1
ATOM 3341 N N . PRO B 1 158 ? -5.625 1.72 5.402 1 98.69 158 PRO B N 1
ATOM 3342 C CA . PRO B 1 158 ? -6.137 0.398 5.77 1 98.69 158 PRO B CA 1
ATOM 3343 C C . PRO B 1 158 ? -7.156 -0.14 4.77 1 98.69 158 PRO B C 1
ATOM 3345 O O . PRO B 1 158 ? -7.777 0.635 4.035 1 98.69 158 PRO B O 1
ATOM 3348 N N . PHE B 1 159 ? -7.27 -1.46 4.715 1 98.5 159 PHE B N 1
ATOM 3349 C CA . PHE B 1 159 ? -8.344 -2.121 3.99 1 98.5 159 PHE B CA 1
ATOM 3350 C C . PHE B 1 159 ? -9.57 -2.297 4.879 1 98.5 159 PHE B C 1
ATOM 3352 O O . PHE B 1 159 ? -9.492 -2.932 5.934 1 98.5 159 PHE B O 1
ATOM 3359 N N . ILE B 1 160 ? -10.625 -1.668 4.551 1 98.44 160 ILE B N 1
ATOM 3360 C CA . ILE B 1 160 ? -11.859 -1.859 5.301 1 98.44 160 ILE B CA 1
ATOM 3361 C C . ILE B 1 160 ? -12.891 -2.559 4.422 1 98.44 160 ILE B C 1
ATOM 3363 O O . ILE B 1 160 ? -13.172 -2.113 3.307 1 98.44 160 ILE B O 1
ATOM 3367 N N . THR B 1 161 ? -13.359 -3.721 4.887 1 97.44 161 THR B N 1
ATOM 3368 C CA . THR B 1 161 ? -14.297 -4.531 4.121 1 97.44 161 THR B CA 1
ATOM 3369 C C . THR B 1 161 ? -15.336 -5.176 5.039 1 97.44 161 THR B C 1
ATOM 3371 O O . THR B 1 161 ? -15.273 -5.012 6.258 1 97.44 161 THR B O 1
ATOM 3374 N N . THR B 1 162 ? -16.344 -5.793 4.422 1 96.56 162 THR B N 1
ATOM 3375 C CA . THR B 1 162 ? -17.312 -6.582 5.168 1 96.56 162 THR B CA 1
ATOM 3376 C C . THR B 1 162 ? -17.25 -8.055 4.766 1 96.56 162 THR B C 1
ATOM 3378 O O . THR B 1 162 ? -16.922 -8.375 3.617 1 96.56 162 THR B O 1
ATOM 3381 N N . ARG B 1 163 ? -17.516 -8.836 5.742 1 94.94 163 ARG B N 1
ATOM 3382 C CA . ARG B 1 163 ? -17.531 -10.281 5.539 1 94.94 163 ARG B CA 1
ATOM 3383 C C . ARG B 1 163 ? -18.781 -10.906 6.156 1 94.94 163 ARG B C 1
ATOM 3385 O O . ARG B 1 163 ? -19.203 -10.516 7.242 1 94.94 163 ARG B O 1
ATOM 3392 N N . LYS B 1 164 ? -19.328 -11.891 5.473 1 92.19 164 LYS B N 1
ATOM 3393 C CA . LYS B 1 164 ? -20.438 -12.648 6.027 1 92.19 164 LYS B CA 1
ATOM 3394 C C . LYS B 1 164 ? -19.953 -13.75 6.969 1 92.19 164 LYS B C 1
ATOM 3396 O O . LYS B 1 164 ? -19.016 -14.469 6.652 1 92.19 164 LYS B O 1
ATOM 3401 N N . THR B 1 165 ? -20.594 -13.82 8.109 1 90.31 165 THR B N 1
ATOM 3402 C CA . THR B 1 165 ? -20.344 -14.922 9.039 1 90.31 165 THR B CA 1
ATOM 3403 C C . THR B 1 165 ? -21.656 -15.57 9.469 1 90.31 165 THR B C 1
ATOM 3405 O O . THR B 1 165 ? -22.734 -15.125 9.07 1 90.31 165 THR B O 1
ATOM 3408 N N . ASP B 1 166 ? -21.562 -16.625 10.219 1 89.69 166 ASP B N 1
ATOM 3409 C CA . ASP B 1 166 ? -22.75 -17.297 10.758 1 89.69 166 ASP B CA 1
ATOM 3410 C C . ASP B 1 166 ? -23.516 -16.359 11.688 1 89.69 166 ASP B C 1
ATOM 3412 O O . ASP B 1 166 ? -24.75 -16.453 11.781 1 89.69 166 ASP B O 1
ATOM 3416 N N . ASP B 1 167 ? -22.859 -15.484 12.367 1 86.62 167 ASP B N 1
ATOM 3417 C CA . ASP B 1 167 ? -23.453 -14.617 13.375 1 86.62 167 ASP B CA 1
ATOM 3418 C C . ASP B 1 167 ? -23.938 -13.305 12.766 1 86.62 167 ASP B C 1
ATOM 3420 O O . ASP B 1 167 ? -24.547 -12.477 13.445 1 86.62 167 ASP B O 1
ATOM 3424 N N . GLY B 1 168 ? -23.594 -13.102 11.5 1 88.44 168 GLY B N 1
ATOM 3425 C CA . GLY B 1 168 ? -24 -11.867 10.852 1 88.44 168 GLY B CA 1
ATOM 3426 C C . GLY B 1 168 ? -22.891 -11.25 10.023 1 88.44 168 GLY B C 1
ATOM 3427 O O . GLY B 1 168 ? -22 -11.945 9.539 1 88.44 168 GLY B O 1
ATOM 3428 N N . LEU B 1 169 ? -23.125 -9.961 9.766 1 92.12 169 LEU B N 1
ATOM 3429 C CA . LEU B 1 169 ? -22.172 -9.219 8.961 1 92.12 169 LEU B CA 1
ATOM 3430 C C . LEU B 1 169 ? -21.031 -8.672 9.828 1 92.12 169 LEU B C 1
ATOM 3432 O O . LEU B 1 169 ? -21.281 -8.094 10.883 1 92.12 169 LEU B O 1
ATOM 3436 N N . LEU B 1 170 ? -19.844 -8.922 9.406 1 95.31 170 LEU B N 1
ATOM 3437 C CA . LEU B 1 170 ? -18.656 -8.484 10.141 1 95.31 170 LEU B CA 1
ATOM 3438 C C . LEU B 1 170 ? -17.906 -7.402 9.367 1 95.31 170 LEU B C 1
ATOM 3440 O O . LEU B 1 170 ? -17.719 -7.52 8.156 1 95.31 170 LEU B O 1
ATOM 3444 N N . LEU B 1 171 ? -17.594 -6.367 10.109 1 96.62 171 LEU B N 1
ATOM 3445 C CA . LEU B 1 171 ? -16.688 -5.344 9.602 1 96.62 171 LEU B CA 1
ATOM 3446 C C . LEU B 1 171 ? -15.234 -5.699 9.914 1 96.62 171 LEU B C 1
ATOM 3448 O O . LEU B 1 171 ? -14.914 -6.082 11.047 1 96.62 171 LEU B O 1
ATOM 3452 N N . GLN B 1 172 ? -14.406 -5.598 8.898 1 98 172 GLN B N 1
ATOM 3453 C CA . GLN B 1 172 ? -13 -5.941 9.102 1 98 172 GLN B CA 1
ATOM 3454 C C . GLN B 1 172 ? -12.086 -4.816 8.625 1 98 172 GLN B C 1
ATOM 3456 O O . GLN B 1 172 ? -12.227 -4.328 7.5 1 98 172 GLN B O 1
ATOM 3461 N N . CYS B 1 173 ? -11.188 -4.406 9.422 1 98.62 173 CYS B N 1
ATOM 3462 C CA . CYS B 1 173 ? -10.156 -3.424 9.125 1 98.62 173 CYS B CA 1
ATOM 3463 C C . CYS B 1 173 ? -8.766 -4.055 9.203 1 98.62 173 CYS B C 1
ATOM 3465 O O . CYS B 1 173 ? -8.414 -4.668 10.211 1 98.62 173 CYS B O 1
ATOM 3467 N N . GLU B 1 174 ? -8.023 -3.873 8.07 1 98.56 174 GLU B N 1
ATOM 3468 C CA . GLU B 1 174 ? -6.703 -4.492 8 1 98.56 174 GLU B CA 1
ATOM 3469 C C . GLU B 1 174 ? -5.625 -3.453 7.699 1 98.56 174 GLU B C 1
ATOM 3471 O O . GLU B 1 174 ? -5.754 -2.672 6.754 1 98.56 174 GLU B O 1
ATOM 3476 N N . VAL B 1 175 ? -4.617 -3.459 8.492 1 98.19 175 VAL B N 1
ATOM 3477 C CA . VAL B 1 175 ? -3.449 -2.605 8.312 1 98.19 175 VAL B CA 1
ATOM 3478 C C . VAL B 1 175 ? -2.203 -3.471 8.125 1 98.19 175 VAL B C 1
ATOM 3480 O O . VAL B 1 175 ? -1.984 -4.422 8.875 1 98.19 175 VAL B O 1
ATOM 3483 N N . GLU B 1 176 ? -1.409 -3.092 7.125 1 96.88 176 GLU B N 1
ATOM 3484 C CA . GLU B 1 176 ? -0.259 -3.945 6.84 1 96.88 176 GLU B CA 1
ATOM 3485 C C . GLU B 1 176 ? 1.045 -3.156 6.922 1 96.88 176 GLU B C 1
ATOM 3487 O O . GLU B 1 176 ? 1.117 -2.016 6.461 1 96.88 176 GLU B O 1
ATOM 3492 N N . GLY B 1 177 ? 2.023 -3.764 7.594 1 96.75 177 GLY B N 1
ATOM 3493 C CA . GLY B 1 177 ? 3.404 -3.324 7.484 1 96.75 177 GLY B CA 1
ATOM 3494 C C . GLY B 1 177 ? 3.682 -2.035 8.234 1 96.75 177 GLY B C 1
ATOM 3495 O O . GLY B 1 177 ? 4.484 -1.213 7.789 1 96.75 177 GLY B O 1
ATOM 3496 N N . ALA B 1 178 ? 3.023 -1.803 9.297 1 98.19 178 ALA B N 1
ATOM 3497 C CA . ALA B 1 178 ? 3.195 -0.554 10.031 1 98.19 178 ALA B CA 1
ATOM 3498 C C . ALA B 1 178 ? 4.172 -0.732 11.195 1 98.19 178 ALA B C 1
ATOM 3500 O O . ALA B 1 178 ? 4.242 -1.807 11.797 1 98.19 178 ALA B O 1
ATOM 3501 N N . SER B 1 179 ? 4.922 0.261 11.531 1 98.31 179 SER B N 1
ATOM 3502 C CA . SER B 1 179 ? 5.801 0.279 12.703 1 98.31 179 SER B CA 1
ATOM 3503 C C . SER B 1 179 ? 6.008 1.699 13.219 1 98.31 179 SER B C 1
ATOM 3505 O O . SER B 1 179 ? 6.328 2.605 12.445 1 98.31 179 SER B O 1
ATOM 3507 N N . PRO B 1 180 ? 5.875 1.985 14.453 1 97.62 180 PRO B N 1
ATOM 3508 C CA . PRO B 1 180 ? 5.512 1.036 15.516 1 97.62 180 PRO B CA 1
ATOM 3509 C C . PRO B 1 180 ? 4.074 0.534 15.391 1 97.62 180 PRO B C 1
ATOM 3511 O O . PRO B 1 180 ? 3.354 0.941 14.477 1 97.62 180 PRO B O 1
ATOM 3514 N N . GLN B 1 181 ? 3.689 -0.398 16.156 1 98.19 181 GLN B N 1
ATOM 3515 C CA . GLN B 1 181 ? 2.354 -0.981 16.078 1 98.19 181 GLN B CA 1
ATOM 3516 C C . GLN B 1 181 ? 1.276 0.095 16.172 1 98.19 181 GLN B C 1
ATOM 3518 O O . GLN B 1 181 ? 1.232 0.848 17.156 1 98.19 181 GLN B O 1
ATOM 3523 N N . PRO B 1 182 ? 0.428 0.134 15.266 1 98.56 182 PRO B N 1
ATOM 3524 C CA . PRO B 1 182 ? -0.592 1.184 15.297 1 98.56 182 PRO B CA 1
ATOM 3525 C C . PRO B 1 182 ? -1.771 0.834 16.203 1 98.56 182 PRO B C 1
ATOM 3527 O O . PRO B 1 182 ? -2.043 -0.345 16.438 1 98.56 182 PRO B O 1
ATOM 3530 N N . LYS B 1 183 ? -2.355 1.878 16.703 1 98.38 183 LYS B N 1
ATOM 3531 C CA . LYS B 1 183 ? -3.676 1.75 17.312 1 98.38 183 LYS B CA 1
ATOM 3532 C C . LYS B 1 183 ? -4.777 1.817 16.266 1 98.38 183 LYS B C 1
ATOM 3534 O O . LYS B 1 183 ? -4.84 2.773 15.484 1 98.38 183 LYS B O 1
ATOM 3539 N N . VAL B 1 184 ? -5.613 0.776 16.188 1 98.75 184 VAL B N 1
ATOM 3540 C CA . VAL B 1 184 ? -6.676 0.698 15.195 1 98.75 184 VAL B CA 1
ATOM 3541 C C . VAL B 1 184 ? -8.039 0.747 15.883 1 98.75 184 VAL B C 1
ATOM 3543 O O . VAL B 1 184 ? -8.281 0.013 16.844 1 98.75 184 VAL B O 1
ATOM 3546 N N . VAL B 1 185 ? -8.883 1.665 15.391 1 98.56 185 VAL B N 1
ATOM 3547 C CA . VAL B 1 185 ? -10.227 1.789 15.961 1 98.56 185 VAL B CA 1
ATOM 3548 C C . VAL B 1 185 ? -11.258 1.855 14.844 1 98.56 185 VAL B C 1
ATOM 3550 O O . VAL B 1 185 ? -10.992 2.406 13.773 1 98.56 185 VAL B O 1
ATOM 3553 N N . LEU B 1 186 ? -12.391 1.261 15.062 1 98.62 186 LEU B N 1
ATOM 3554 C CA . LEU B 1 186 ? -13.539 1.373 14.172 1 98.62 186 LEU B CA 1
ATOM 3555 C C . LEU B 1 186 ? -14.594 2.305 14.758 1 98.62 186 LEU B C 1
ATOM 3557 O O . LEU B 1 186 ? -14.945 2.188 15.938 1 98.62 186 LEU B O 1
ATOM 3561 N N . LYS B 1 187 ? -15.023 3.219 13.891 1 98.5 187 LYS B N 1
ATOM 3562 C CA . LYS B 1 187 ? -16 4.203 14.352 1 98.5 187 LYS B CA 1
ATOM 3563 C C . LYS B 1 187 ? -17.219 4.23 13.445 1 98.5 187 LYS B C 1
ATOM 3565 O O . LYS B 1 187 ? -17.141 3.895 12.258 1 98.5 187 LYS B O 1
ATOM 3570 N N . ASP B 1 188 ? -18.344 4.637 14.023 1 97.38 188 ASP B N 1
ATOM 3571 C CA . ASP B 1 188 ? -19.516 4.887 13.195 1 97.38 188 ASP B CA 1
ATOM 3572 C C . ASP B 1 188 ? -19.547 6.332 12.711 1 97.38 188 ASP B C 1
ATOM 3574 O O . ASP B 1 188 ? -18.594 7.082 12.906 1 97.38 188 ASP B O 1
ATOM 3578 N N . SER B 1 189 ? -20.641 6.688 11.984 1 96.88 189 SER B N 1
ATOM 3579 C CA . SER B 1 189 ? -20.719 8 11.352 1 96.88 189 SER B CA 1
ATOM 3580 C C . SER B 1 189 ? -20.781 9.117 12.398 1 96.88 189 SER B C 1
ATOM 3582 O O . SER B 1 189 ? -20.469 10.266 12.102 1 96.88 189 SER B O 1
ATOM 3584 N N . ALA B 1 190 ? -21.188 8.789 13.617 1 96.94 190 ALA B N 1
ATOM 3585 C CA . ALA B 1 190 ? -21.281 9.766 14.695 1 96.94 190 ALA B CA 1
ATOM 3586 C C . ALA B 1 190 ? -19.953 9.898 15.438 1 96.94 190 ALA B C 1
ATOM 3588 O O . ALA B 1 190 ? -19.797 10.742 16.312 1 96.94 190 ALA B O 1
ATOM 3589 N N . GLY B 1 191 ? -19.062 9.078 15.133 1 96.69 191 GLY B N 1
ATOM 3590 C CA . GLY B 1 191 ? -17.75 9.141 15.758 1 96.69 191 GLY B CA 1
ATOM 3591 C C . GLY B 1 191 ? -17.609 8.195 16.938 1 96.69 191 GLY B C 1
ATOM 3592 O O . GLY B 1 191 ? -16.562 8.156 17.594 1 96.69 191 GLY B O 1
ATOM 3593 N N . ASN B 1 192 ? -18.625 7.43 17.188 1 97.19 192 ASN B N 1
ATOM 3594 C CA . ASN B 1 192 ? -18.578 6.48 18.297 1 97.19 192 ASN B CA 1
ATOM 3595 C C . ASN B 1 192 ? -17.719 5.266 17.953 1 97.19 192 ASN B C 1
ATOM 3597 O O . ASN B 1 192 ? -17.781 4.758 16.828 1 97.19 192 ASN B O 1
ATOM 3601 N N . ILE B 1 193 ? -16.969 4.859 18.969 1 97.81 193 ILE B N 1
ATOM 3602 C CA . ILE B 1 193 ? -16.141 3.676 18.781 1 97.81 193 ILE B CA 1
ATOM 3603 C C . ILE B 1 193 ? -17 2.418 18.859 1 97.81 193 ILE B C 1
ATOM 3605 O O . ILE B 1 193 ? -17.812 2.268 19.781 1 97.81 193 ILE B O 1
ATOM 3609 N N . LEU B 1 194 ? -16.781 1.548 17.969 1 97.5 194 LEU B N 1
ATOM 3610 C CA . LEU B 1 194 ? -17.547 0.305 17.922 1 97.5 194 LEU B CA 1
ATOM 3611 C C . LEU B 1 194 ? -16.953 -0.729 18.875 1 97.5 194 LEU B C 1
ATOM 3613 O O . LEU B 1 194 ? -15.734 -0.762 19.078 1 97.5 194 LEU B O 1
ATOM 3617 N N . PRO B 1 195 ? -17.875 -1.507 19.484 1 96.44 195 PRO B N 1
ATOM 3618 C CA . PRO B 1 195 ? -17.359 -2.635 20.25 1 96.44 195 PRO B CA 1
ATOM 3619 C C . PRO B 1 195 ? -16.703 -3.699 19.375 1 96.44 195 PRO B C 1
ATOM 3621 O O . PRO B 1 195 ? -17.406 -4.559 18.812 1 96.44 195 PRO B O 1
ATOM 3624 N N . ALA B 1 196 ? -15.43 -3.656 19.25 1 96.56 196 ALA B N 1
ATOM 3625 C CA . ALA B 1 196 ? -14.703 -4.57 18.359 1 96.56 196 ALA B CA 1
ATOM 3626 C C . ALA B 1 196 ? -14.109 -5.734 19.141 1 96.56 196 ALA B C 1
ATOM 3628 O O . ALA B 1 196 ? -13.977 -5.664 20.375 1 96.56 196 ALA B O 1
ATOM 3629 N N . LYS B 1 197 ? -13.844 -6.82 18.391 1 95.19 197 LYS B N 1
ATOM 3630 C CA . LYS B 1 197 ? -13.078 -7.926 18.953 1 95.19 197 LYS B CA 1
ATOM 3631 C C . LYS B 1 197 ? -11.641 -7.512 19.234 1 95.19 197 LYS B C 1
ATOM 3633 O O . LYS B 1 197 ? -11.211 -6.43 18.828 1 95.19 197 LYS B O 1
ATOM 3638 N N . GLU B 1 198 ? -10.969 -8.383 19.938 1 96.81 198 GLU B N 1
ATOM 3639 C CA . GLU B 1 198 ? -9.555 -8.117 20.156 1 96.81 198 GLU B CA 1
ATOM 3640 C C . GLU B 1 198 ? -8.789 -8.109 18.828 1 96.81 198 GLU B C 1
ATOM 3642 O O . GLU B 1 198 ? -8.984 -8.992 17.984 1 96.81 198 GLU B O 1
ATOM 3647 N N . PRO B 1 199 ? -7.938 -7.133 18.688 1 97.62 199 PRO B N 1
ATOM 3648 C CA . PRO B 1 199 ? -7.18 -7.078 17.422 1 97.62 199 PRO B CA 1
ATOM 3649 C C . PRO B 1 199 ? -6.227 -8.258 17.266 1 97.62 199 PRO B C 1
ATOM 3651 O O . PRO B 1 199 ? -5.633 -8.719 18.25 1 97.62 199 PRO B O 1
ATOM 3654 N N . GLN B 1 200 ? -6.148 -8.789 16.109 1 98.06 200 GLN B N 1
ATOM 3655 C CA . GLN B 1 200 ? -5.141 -9.781 15.734 1 98.06 200 GLN B CA 1
ATOM 3656 C C . GLN B 1 200 ? -3.871 -9.102 15.219 1 98.06 200 GLN B C 1
ATOM 3658 O O . GLN B 1 200 ? -3.893 -8.445 14.172 1 98.06 200 GLN B O 1
ATOM 3663 N N . VAL B 1 201 ? -2.744 -9.336 15.898 1 97.94 201 VAL B N 1
ATOM 3664 C CA . VAL B 1 201 ? -1.507 -8.648 15.547 1 97.94 201 VAL B CA 1
ATOM 3665 C C . VAL B 1 201 ? -0.448 -9.664 15.133 1 97.94 201 VAL B C 1
ATOM 3667 O O . VAL B 1 201 ? -0.214 -10.648 15.836 1 97.94 201 VAL B O 1
ATOM 3670 N N . THR B 1 202 ? 0.091 -9.484 13.992 1 97.81 202 THR B N 1
ATOM 3671 C CA . THR B 1 202 ? 1.204 -10.297 13.523 1 97.81 202 THR B CA 1
ATOM 3672 C C . THR B 1 202 ? 2.441 -9.43 13.281 1 97.81 202 THR B C 1
ATOM 3674 O O . THR B 1 202 ? 2.361 -8.383 12.641 1 97.81 202 THR B O 1
ATOM 3677 N N . GLU B 1 203 ? 3.539 -9.836 13.758 1 95.69 203 GLU B N 1
ATOM 3678 C CA . GLU B 1 203 ? 4.793 -9.109 13.57 1 95.69 203 GLU B CA 1
ATOM 3679 C C . GLU B 1 203 ? 5.707 -9.828 12.586 1 95.69 203 GLU B C 1
ATOM 3681 O O . GLU B 1 203 ? 5.898 -11.047 12.688 1 95.69 203 GLU B O 1
ATOM 3686 N N . ARG B 1 204 ? 6.125 -9.109 11.602 1 91.62 204 ARG B N 1
ATOM 3687 C CA . ARG B 1 204 ? 7.098 -9.641 10.656 1 91.62 204 ARG B CA 1
ATOM 3688 C C . ARG B 1 204 ? 8.203 -8.625 10.383 1 91.62 204 ARG B C 1
ATOM 3690 O O . ARG B 1 204 ? 7.949 -7.539 9.867 1 91.62 204 ARG B O 1
ATOM 3697 N N . GLY B 1 205 ? 9.523 -8.898 10.703 1 93.31 205 GLY B N 1
ATOM 3698 C CA . GLY B 1 205 ? 10.656 -8.023 10.438 1 93.31 205 GLY B CA 1
ATOM 3699 C C . GLY B 1 205 ? 10.523 -6.664 11.102 1 93.31 205 GLY B C 1
ATOM 3700 O O . GLY B 1 205 ? 10.859 -5.637 10.508 1 93.31 205 GLY B O 1
ATOM 3701 N N . GLY B 1 206 ? 9.922 -6.559 12.172 1 94.75 206 GLY B N 1
ATOM 3702 C CA . GLY B 1 206 ? 9.797 -5.301 12.891 1 94.75 206 GLY B CA 1
ATOM 3703 C C . GLY B 1 206 ? 8.562 -4.508 12.508 1 94.75 206 GLY B C 1
ATOM 3704 O O . GLY B 1 206 ? 8.328 -3.422 13.039 1 94.75 206 GLY B O 1
ATOM 3705 N N . SER B 1 207 ? 7.875 -4.934 11.531 1 97.31 207 SER B N 1
ATOM 3706 C CA . SER B 1 207 ? 6.625 -4.297 11.117 1 97.31 207 SER B CA 1
ATOM 3707 C C . SER B 1 207 ? 5.414 -5.086 11.609 1 97.31 207 SER B C 1
ATOM 3709 O O . SER B 1 207 ? 5.527 -6.273 11.922 1 97.31 207 SER B O 1
ATOM 3711 N N . TYR B 1 208 ? 4.32 -4.441 11.672 1 98.44 208 TYR B N 1
ATOM 3712 C CA . TYR B 1 208 ? 3.139 -5.059 12.266 1 98.44 208 TYR B CA 1
ATOM 3713 C C . TYR B 1 208 ? 1.977 -5.066 11.281 1 98.44 208 TYR B C 1
ATOM 3715 O O . TYR B 1 208 ? 1.735 -4.078 10.586 1 98.44 208 TYR B O 1
ATOM 3723 N N . ASP B 1 209 ? 1.358 -6.191 11.211 1 98.44 209 ASP B N 1
ATOM 3724 C CA . ASP B 1 209 ? 0.045 -6.309 10.586 1 98.44 209 ASP B CA 1
ATOM 3725 C C . ASP B 1 209 ? -1.057 -6.41 11.641 1 98.44 209 ASP B C 1
ATOM 3727 O O . ASP B 1 209 ? -0.951 -7.195 12.578 1 98.44 209 ASP B O 1
ATOM 3731 N N . VAL B 1 210 ? -2.086 -5.629 11.477 1 98.62 210 VAL B N 1
ATOM 3732 C CA . VAL B 1 210 ? -3.162 -5.617 12.461 1 98.62 210 VAL B CA 1
ATOM 3733 C C . VAL B 1 210 ? -4.504 -5.844 11.766 1 98.62 210 VAL B C 1
ATOM 3735 O O . VAL B 1 210 ? -4.781 -5.234 10.734 1 98.62 210 VAL B O 1
ATOM 3738 N N . ILE B 1 211 ? -5.305 -6.777 12.312 1 98.62 211 ILE B N 1
ATOM 3739 C CA . ILE B 1 211 ? -6.664 -7.008 11.836 1 98.62 211 ILE B CA 1
ATOM 3740 C C . ILE B 1 211 ? -7.652 -6.766 12.977 1 98.62 211 ILE B C 1
ATOM 3742 O O . ILE B 1 211 ? -7.531 -7.363 14.047 1 98.62 211 ILE B O 1
ATOM 3746 N N . LEU B 1 212 ? -8.539 -5.852 12.82 1 98.62 212 LEU B N 1
ATOM 3747 C CA . LEU B 1 212 ? -9.602 -5.562 13.781 1 98.62 212 LEU B CA 1
ATOM 3748 C C . LEU B 1 212 ? -10.969 -5.84 13.172 1 98.62 212 LEU B C 1
ATOM 3750 O O . LEU B 1 212 ? -11.242 -5.441 12.039 1 98.62 212 LEU B O 1
ATOM 3754 N N . GLN B 1 213 ? -11.812 -6.527 13.945 1 98.12 213 GLN B N 1
ATOM 3755 C CA . GLN B 1 213 ? -13.141 -6.883 13.453 1 98.12 213 GLN B CA 1
ATOM 3756 C C . GLN B 1 213 ? -14.227 -6.43 14.43 1 98.12 213 GLN B C 1
ATOM 3758 O O . GLN B 1 213 ? -14.023 -6.457 15.648 1 98.12 213 GLN B O 1
ATOM 3763 N N . ALA B 1 214 ? -15.328 -6.016 13.93 1 97.62 214 ALA B N 1
ATOM 3764 C CA . ALA B 1 214 ? -16.484 -5.625 14.719 1 97.62 214 ALA B CA 1
ATOM 3765 C C . ALA B 1 214 ? -17.781 -6.016 14.016 1 97.62 214 ALA B C 1
ATOM 3767 O O . ALA B 1 214 ? -17.859 -5.996 12.781 1 97.62 214 ALA B O 1
ATOM 3768 N N . PRO B 1 215 ? -18.797 -6.387 14.773 1 95.56 215 PRO B N 1
ATOM 3769 C CA . PRO B 1 215 ? -20.078 -6.684 14.141 1 95.56 215 PRO B CA 1
ATOM 3770 C C . PRO B 1 215 ? -20.766 -5.438 13.586 1 95.56 215 PRO B C 1
ATOM 3772 O O . PRO B 1 215 ? -20.672 -4.363 14.18 1 95.56 215 PRO B O 1
ATOM 3775 N N . VAL B 1 216 ? -21.375 -5.625 12.414 1 93.81 216 VAL B N 1
ATOM 3776 C CA . VAL B 1 216 ? -22.219 -4.566 11.867 1 93.81 216 VAL B CA 1
ATOM 3777 C C . VAL B 1 216 ? -23.609 -4.645 12.484 1 93.81 216 VAL B C 1
ATOM 3779 O O . VAL B 1 216 ? -24.375 -5.562 12.195 1 93.81 216 VAL B O 1
ATOM 3782 N N . THR B 1 217 ? -23.969 -3.627 13.258 1 91.19 217 THR B N 1
ATOM 3783 C CA . THR B 1 217 ? -25.219 -3.715 14 1 91.19 217 THR B CA 1
ATOM 3784 C C . THR B 1 217 ? -26.234 -2.693 13.484 1 91.19 217 THR B C 1
ATOM 3786 O O . THR B 1 217 ? -27.375 -2.668 13.93 1 91.19 217 THR B O 1
ATOM 3789 N N . LYS B 1 218 ? -25.844 -1.854 12.633 1 91.56 218 LYS B N 1
ATOM 3790 C CA . LYS B 1 218 ? -26.719 -0.865 12.016 1 91.56 218 LYS B CA 1
ATOM 3791 C C . LYS B 1 218 ? -26.203 -0.469 10.633 1 91.56 218 LYS B C 1
ATOM 3793 O O . LYS B 1 218 ? -25.047 -0.733 10.289 1 91.56 218 LYS B O 1
ATOM 3798 N N . THR B 1 219 ? -27.188 0.036 9.883 1 91.75 219 THR B N 1
ATOM 3799 C CA . THR B 1 219 ? -26.812 0.624 8.602 1 91.75 219 THR B CA 1
ATOM 3800 C C . THR B 1 219 ? -26.125 1.971 8.812 1 91.75 219 THR B C 1
ATOM 3802 O O . THR B 1 219 ? -26.703 2.879 9.422 1 91.75 219 THR B O 1
ATOM 3805 N N . ASP B 1 220 ? -24.906 2.057 8.359 1 94.69 220 ASP B N 1
ATOM 3806 C CA . ASP B 1 220 ? -24.156 3.281 8.633 1 94.69 220 ASP B CA 1
ATOM 3807 C C . ASP B 1 220 ? -22.875 3.334 7.805 1 94.69 220 ASP B C 1
ATOM 3809 O O . ASP B 1 220 ? -22.531 2.371 7.113 1 94.69 220 ASP B O 1
ATOM 3813 N N . THR B 1 221 ? -22.328 4.516 7.789 1 96.62 221 THR B N 1
ATOM 3814 C CA . THR B 1 221 ? -20.953 4.641 7.344 1 96.62 221 THR B CA 1
ATOM 3815 C C . THR B 1 221 ? -19.984 4.383 8.5 1 96.62 221 THR B C 1
ATOM 3817 O O . THR B 1 221 ? -20.141 4.938 9.586 1 96.62 221 THR B O 1
ATOM 3820 N N . PHE B 1 222 ? -19.047 3.529 8.211 1 98.06 222 PHE B N 1
ATOM 3821 C CA . PHE B 1 222 ? -18.062 3.209 9.234 1 98.06 222 PHE B CA 1
ATOM 3822 C C . PHE B 1 222 ? -16.672 3.652 8.805 1 98.06 222 PHE B C 1
ATOM 3824 O O . PHE B 1 222 ? -16.375 3.715 7.605 1 98.06 222 PHE B O 1
ATOM 3831 N N . THR B 1 223 ? -15.875 4 9.766 1 98.56 223 THR B N 1
ATOM 3832 C CA . THR B 1 223 ? -14.523 4.488 9.492 1 98.56 223 THR B CA 1
ATOM 3833 C C . THR B 1 223 ? -13.492 3.693 10.289 1 98.56 223 THR B C 1
ATOM 3835 O O . THR B 1 223 ? -13.664 3.477 11.492 1 98.56 223 THR B O 1
ATOM 3838 N N . CYS B 1 224 ? -12.508 3.207 9.609 1 98.81 224 CYS B N 1
ATOM 3839 C CA . CYS B 1 224 ? -11.344 2.609 10.25 1 98.81 224 CYS B CA 1
ATOM 3840 C C . CYS B 1 224 ? -10.242 3.643 10.453 1 98.81 224 CYS B C 1
ATOM 3842 O O . CYS B 1 224 ? -9.703 4.176 9.477 1 98.81 224 CYS B O 1
ATOM 3844 N N . VAL B 1 225 ? -9.922 3.916 11.641 1 98.81 225 VAL B N 1
ATOM 3845 C CA . VAL B 1 225 ? -8.93 4.945 11.961 1 98.81 225 VAL B CA 1
ATOM 3846 C C . VAL B 1 225 ? -7.656 4.293 12.484 1 98.81 225 VAL B C 1
ATOM 3848 O O . VAL B 1 225 ? -7.695 3.523 13.445 1 98.81 225 VAL B O 1
ATOM 3851 N N . VAL B 1 226 ? -6.562 4.621 11.883 1 98.88 226 VAL B N 1
ATOM 3852 C CA . VAL B 1 226 ? -5.258 4.074 12.234 1 98.88 226 VAL B CA 1
ATOM 3853 C C . VAL B 1 226 ? -4.359 5.184 12.773 1 98.88 226 VAL B C 1
ATOM 3855 O O . VAL B 1 226 ? -4.129 6.188 12.094 1 98.88 226 VAL B O 1
ATOM 3858 N N . THR B 1 227 ? -3.83 4.98 14.008 1 98.75 227 THR B N 1
ATOM 3859 C CA . THR B 1 227 ? -3.055 6.043 14.633 1 98.75 227 THR B CA 1
ATOM 3860 C C . THR B 1 227 ? -1.717 5.512 15.141 1 98.75 227 THR B C 1
ATOM 3862 O O . THR B 1 227 ? -1.66 4.449 15.758 1 98.75 227 THR B O 1
ATOM 3865 N N . GLN B 1 228 ? -0.722 6.195 14.789 1 98.62 228 GLN B N 1
ATOM 3866 C CA . GLN B 1 228 ? 0.605 6.027 15.367 1 98.62 228 GLN B CA 1
ATOM 3867 C C . GLN B 1 228 ? 1.098 7.324 16 1 98.62 228 GLN B C 1
ATOM 3869 O O . GLN B 1 228 ? 1.707 8.156 15.328 1 98.62 228 GLN B O 1
ATOM 3874 N N . GLU B 1 229 ? 0.952 7.426 17.281 1 97.69 229 GLU B N 1
ATOM 3875 C CA . GLU B 1 229 ? 1.216 8.664 18 1 97.69 229 GLU B CA 1
ATOM 3876 C C . GLU B 1 229 ? 2.691 9.047 17.922 1 97.69 229 GLU B C 1
ATOM 3878 O O . GLU B 1 229 ? 3.027 10.227 17.781 1 97.69 229 GLU B O 1
ATOM 3883 N N . GLU B 1 230 ? 3.562 8.07 17.969 1 97.06 230 GLU B N 1
ATOM 3884 C CA . GLU B 1 230 ? 5 8.32 17.953 1 97.06 230 GLU B CA 1
ATOM 3885 C C . GLU B 1 230 ? 5.43 8.992 16.656 1 97.06 230 GLU B C 1
ATOM 3887 O O . GLU B 1 230 ? 6.418 9.727 16.625 1 97.06 230 GLU B O 1
ATOM 3892 N N . LEU B 1 231 ? 4.656 8.789 15.625 1 97.19 231 LEU B N 1
ATOM 3893 C CA . LEU B 1 231 ? 4.98 9.344 14.32 1 97.19 231 LEU B CA 1
ATOM 3894 C C . LEU B 1 231 ? 4.066 10.523 13.992 1 97.19 231 LEU B C 1
ATOM 3896 O O . LEU B 1 231 ? 4.145 11.086 12.898 1 97.19 231 LEU B O 1
ATOM 3900 N N . ASN B 1 232 ? 3.162 10.852 14.945 1 97.25 232 ASN B N 1
ATOM 3901 C CA . ASN B 1 232 ? 2.129 11.852 14.672 1 97.25 232 ASN B CA 1
ATOM 3902 C C . ASN B 1 232 ? 1.401 11.555 13.359 1 97.25 232 ASN B C 1
ATOM 3904 O O . ASN B 1 232 ? 1.204 12.453 12.539 1 97.25 232 ASN B O 1
ATOM 3908 N N . HIS B 1 233 ? 1.149 10.305 13.156 1 98.25 233 HIS B N 1
ATOM 3909 C CA . HIS B 1 233 ? 0.533 9.812 11.93 1 98.25 233 HIS B CA 1
ATOM 3910 C C . HIS B 1 233 ? -0.875 9.289 12.188 1 98.25 233 HIS B C 1
ATOM 3912 O O . HIS B 1 233 ? -1.103 8.578 13.172 1 98.25 233 HIS B O 1
ATOM 3918 N N . GLN B 1 234 ? -1.785 9.711 11.312 1 98.62 234 GLN B N 1
ATOM 3919 C CA . GLN B 1 234 ? -3.145 9.18 11.328 1 98.62 234 GLN B CA 1
ATOM 3920 C C . GLN B 1 234 ? -3.705 9.055 9.914 1 98.62 234 GLN B C 1
ATOM 3922 O O . GLN B 1 234 ? -3.553 9.961 9.094 1 98.62 234 GLN B O 1
ATOM 3927 N N . ILE B 1 235 ? -4.281 7.926 9.625 1 98.69 235 ILE B N 1
ATOM 3928 C CA . ILE B 1 235 ? -4.902 7.684 8.328 1 98.69 235 ILE B CA 1
ATOM 3929 C C . ILE B 1 235 ? -6.164 6.844 8.508 1 98.69 235 ILE B C 1
ATOM 3931 O O . ILE B 1 235 ? -6.309 6.133 9.5 1 98.69 235 ILE B O 1
ATOM 3935 N N . SER B 1 236 ? -7.117 7.012 7.629 1 98.62 236 SER B N 1
ATOM 3936 C CA . SER B 1 236 ? -8.391 6.32 7.805 1 98.62 236 SER B CA 1
ATOM 3937 C C . SER B 1 236 ? -8.977 5.891 6.465 1 98.62 236 SER B C 1
ATOM 3939 O O . SER B 1 236 ? -8.5 6.312 5.41 1 98.62 236 SER B O 1
ATOM 3941 N N . ALA B 1 237 ? -9.859 4.988 6.422 1 98.56 237 ALA B N 1
ATOM 3942 C CA . ALA B 1 237 ? -10.672 4.562 5.285 1 98.56 237 ALA B CA 1
ATOM 3943 C C . ALA B 1 237 ? -12.125 4.344 5.699 1 98.56 237 ALA B C 1
ATOM 3945 O O . ALA B 1 237 ? -12.398 3.895 6.812 1 98.56 237 ALA B O 1
ATOM 3946 N N . ASP B 1 238 ? -13.062 4.633 4.801 1 98.06 238 ASP B N 1
ATOM 3947 C CA . ASP B 1 238 ? -14.484 4.547 5.109 1 98.06 238 ASP B CA 1
ATOM 3948 C C . ASP B 1 238 ? -15.156 3.441 4.297 1 98.06 238 ASP B C 1
ATOM 3950 O O . ASP B 1 238 ? -14.672 3.068 3.227 1 98.06 238 ASP B O 1
ATOM 3954 N N . ILE B 1 239 ? -16.266 2.963 4.805 1 98.06 239 ILE B N 1
ATOM 3955 C CA . ILE B 1 239 ? -17.125 2.01 4.109 1 98.06 239 ILE B CA 1
ATOM 3956 C C . ILE B 1 239 ? -18.578 2.207 4.543 1 98.06 239 ILE B C 1
ATOM 3958 O O . ILE B 1 239 ? -18.844 2.553 5.695 1 98.06 239 ILE B O 1
ATOM 3962 N N . TYR B 1 240 ? -19.531 2.111 3.664 1 96.06 240 TYR B N 1
ATOM 3963 C CA . TYR B 1 240 ? -20.953 2.09 3.986 1 96.06 240 TYR B CA 1
ATOM 3964 C C . TYR B 1 240 ? -21.484 0.659 4.059 1 96.06 240 TYR B C 1
ATOM 3966 O O . TYR B 1 240 ? -21.281 -0.126 3.127 1 96.06 240 TYR B O 1
ATOM 3974 N N . ALA B 1 241 ? -22.031 0.257 5.109 1 93.56 241 ALA B N 1
ATOM 3975 C CA . ALA B 1 241 ? -22.516 -1.108 5.27 1 93.56 241 ALA B CA 1
ATOM 3976 C C . ALA B 1 241 ? -23.984 -1.116 5.684 1 93.56 241 ALA B C 1
ATOM 3978 O O . ALA B 1 241 ? -24.406 -0.33 6.539 1 93.56 241 ALA B O 1
ATOM 3979 N N . LEU B 1 242 ? -24.719 -2.023 5.059 1 88.56 242 LEU B N 1
ATOM 3980 C CA . LEU B 1 242 ? -26.109 -2.227 5.406 1 88.56 242 LEU B CA 1
ATOM 3981 C C . LEU B 1 242 ? -26.26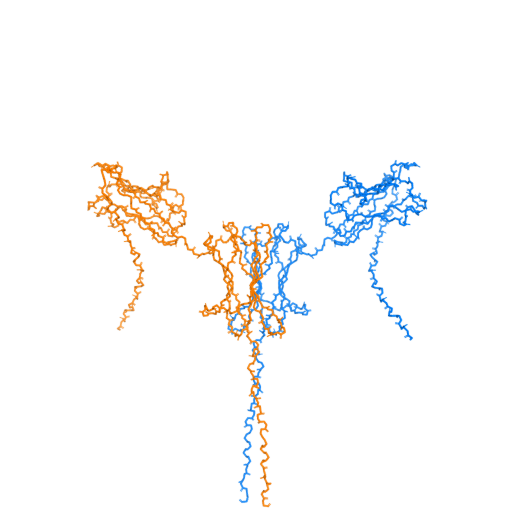6 -3.32 6.457 1 88.56 242 LEU B C 1
ATOM 3983 O O . LEU B 1 242 ? -25.516 -4.301 6.449 1 88.56 242 LEU B O 1
ATOM 3987 N N . ASN B 1 243 ? -27.062 -3.074 7.488 1 80.44 243 ASN B N 1
ATOM 3988 C CA . ASN B 1 243 ? -27.359 -4.121 8.461 1 80.44 243 ASN B CA 1
ATOM 3989 C C . ASN B 1 243 ? -28.531 -4.992 8.008 1 80.44 243 ASN B C 1
ATOM 3991 O O . ASN B 1 243 ? -29.516 -4.484 7.48 1 80.44 243 ASN B O 1
ATOM 3995 N N . GLY B 1 244 ? -28.359 -6.191 7.547 1 64.62 244 GLY B N 1
ATOM 3996 C CA . GLY B 1 244 ? -29.391 -7.105 7.07 1 64.62 244 GLY B CA 1
ATOM 3997 C C . GLY B 1 244 ? -30.625 -7.125 7.953 1 64.62 244 GLY B C 1
ATOM 3998 O O . GLY B 1 244 ? -31.547 -7.91 7.723 1 64.62 244 GLY B O 1
ATOM 3999 N N . GLU B 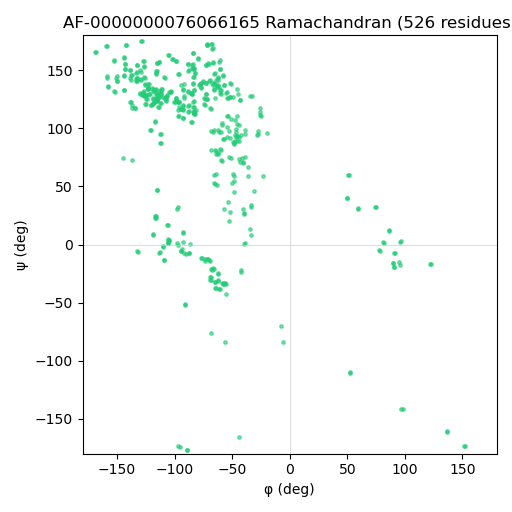1 245 ? -30.578 -6.762 9.242 1 53.47 245 GLU B N 1
ATOM 4000 C CA . GLU B 1 245 ? -31.844 -6.934 9.938 1 53.47 245 GLU B CA 1
ATOM 4001 C C . GLU B 1 245 ? -33 -6.328 9.141 1 53.47 245 GLU B C 1
ATOM 4003 O O . GLU B 1 245 ? -33.062 -5.109 8.977 1 53.47 245 GLU B O 1
ATOM 4008 N N . ILE B 1 246 ? -33.062 -6.863 8.031 1 45.25 246 ILE B N 1
ATOM 4009 C CA . ILE B 1 246 ? -34.344 -6.66 7.348 1 45.25 246 ILE B CA 1
ATOM 4010 C C . ILE B 1 246 ? -35.438 -6.422 8.375 1 45.25 246 ILE B C 1
ATOM 4012 O O . ILE B 1 246 ? -35.5 -7.098 9.406 1 45.25 246 ILE B O 1
ATOM 4016 N N . LEU B 1 247 ? -36.031 -5.297 8.344 1 41.5 247 LEU B N 1
ATOM 4017 C CA . LEU B 1 247 ? -37.25 -5.082 9.141 1 41.5 247 LEU B CA 1
ATOM 4018 C C . LEU B 1 247 ? -37.969 -6.402 9.406 1 41.5 247 LEU B C 1
ATOM 4020 O O . LEU B 1 247 ? -38 -7.277 8.547 1 41.5 247 LEU B O 1
ATOM 4024 N N . PRO B 1 248 ? -38 -6.859 10.602 1 38.44 248 PRO B N 1
ATOM 4025 C CA . PRO B 1 248 ? -38.969 -7.922 10.883 1 38.44 248 PRO B CA 1
ATOM 4026 C C . PRO B 1 248 ? -40.188 -7.863 9.969 1 38.44 248 PRO B C 1
ATOM 4028 O O . PRO B 1 248 ? -40.688 -6.777 9.641 1 38.44 248 PRO B O 1
ATOM 4031 N N . SER B 1 249 ? -40.188 -8.656 8.906 1 36.78 249 SER B N 1
ATOM 4032 C CA . SER B 1 249 ? -41.562 -8.836 8.453 1 36.78 249 SER B CA 1
ATOM 4033 C C . SER B 1 249 ? -42.531 -8.836 9.625 1 36.78 249 SER B C 1
ATOM 4035 O O . SER B 1 249 ? -42.781 -9.883 10.227 1 36.78 249 SER B O 1
ATOM 4037 N N . SER B 1 250 ? -42.25 -8.117 10.617 1 35.41 250 SER B N 1
ATOM 4038 C CA . SER B 1 250 ? -43.312 -8.062 11.594 1 35.41 250 SER B CA 1
ATOM 4039 C C . SER B 1 250 ? -44.688 -7.977 10.906 1 35.41 250 SER B C 1
ATOM 4041 O O . SER B 1 250 ? -45.625 -7.395 11.453 1 35.41 250 SER B O 1
ATOM 4043 N N . ILE B 1 251 ? -44.625 -7.98 9.523 1 35.94 251 ILE B N 1
ATOM 4044 C CA . ILE B 1 251 ? -46.031 -8.062 9.164 1 35.94 251 ILE B CA 1
ATOM 4045 C C . ILE B 1 251 ? -46.594 -9.406 9.609 1 35.94 251 ILE B C 1
ATOM 4047 O O . ILE B 1 251 ? -46.344 -10.438 8.969 1 35.94 251 ILE B O 1
ATOM 4051 N N . PHE B 1 252 ? -46.375 -9.672 10.891 1 31.59 252 PHE B N 1
ATOM 4052 C CA . PHE B 1 252 ? -47.312 -10.664 11.391 1 31.59 252 PHE B CA 1
ATOM 4053 C C . PHE B 1 252 ? -48.719 -10.391 10.844 1 31.59 252 PHE B C 1
ATOM 4055 O O . PHE B 1 252 ? -49.312 -9.367 11.164 1 31.59 252 PHE B O 1
ATOM 4062 N N . ILE B 1 253 ? -48.875 -10.711 9.594 1 33.38 253 ILE B N 1
ATOM 4063 C CA . ILE B 1 253 ? -50.281 -10.828 9.188 1 33.38 253 ILE B CA 1
ATOM 4064 C C . ILE B 1 253 ? -51.062 -11.594 10.258 1 33.38 253 ILE B C 1
ATOM 4066 O O . ILE B 1 253 ? -50.781 -12.773 10.508 1 33.38 253 ILE B O 1
ATOM 4070 N N . PHE B 1 254 ? -51.312 -10.898 11.391 1 30.02 254 PHE B N 1
ATOM 4071 C CA . PHE B 1 254 ? -52.406 -11.438 12.195 1 30.02 254 PHE B CA 1
ATOM 4072 C C . PHE B 1 254 ? -53.562 -11.898 11.305 1 30.02 254 PHE B C 1
ATOM 4074 O O . PHE B 1 254 ? -54.219 -11.078 10.688 1 30.02 254 PHE B O 1
ATOM 4081 N N . LYS B 1 255 ? -53.375 -13 10.547 1 32.28 255 LYS B N 1
ATOM 4082 C CA . LYS B 1 255 ? -54.5 -13.766 10.047 1 32.28 255 LYS B CA 1
ATOM 4083 C C . LYS B 1 255 ? -55.594 -13.883 11.102 1 32.28 255 LYS B C 1
ATOM 4085 O O . LYS B 1 255 ? -56.25 -14.914 11.211 1 32.28 255 LYS B O 1
ATOM 4090 N N . TYR B 1 256 ? -55.688 -12.883 12.062 1 29.52 256 TYR B N 1
ATOM 4091 C CA . TYR B 1 256 ? -56.812 -13.133 12.945 1 29.52 256 TYR B CA 1
ATOM 4092 C C . TYR B 1 256 ? -58.062 -13.523 12.148 1 29.52 256 TYR B C 1
ATOM 4094 O O . TYR B 1 256 ? -58.219 -13.094 11.008 1 29.52 256 TYR B O 1
ATOM 4102 N N . LEU B 1 257 ? -58.75 -14.586 12.594 1 31.59 257 LEU B N 1
ATOM 4103 C CA . LEU B 1 257 ? -59.938 -15.398 12.656 1 31.59 257 LEU B CA 1
ATOM 4104 C C . LEU B 1 257 ? -61.188 -14.547 12.492 1 31.59 257 LEU B C 1
ATOM 4106 O O . LEU B 1 257 ? -61.594 -13.82 13.414 1 31.59 257 LEU B O 1
ATOM 4110 N N . LEU B 1 258 ? -61.188 -13.617 11.484 1 29.77 258 LEU B N 1
ATOM 4111 C CA . LEU B 1 258 ? -62.5 -13.07 11.305 1 29.77 258 LEU B CA 1
ATOM 4112 C C . LEU B 1 258 ? -63.531 -14.188 11.094 1 29.77 258 LEU B C 1
ATOM 4114 O O . LEU B 1 258 ? -63.656 -14.734 9.992 1 29.77 258 LEU B O 1
ATOM 4118 N N . TYR B 1 259 ? -63.406 -15.383 11.773 1 29.67 259 TYR B N 1
ATOM 4119 C CA . TYR B 1 259 ? -64.562 -16.234 11.766 1 29.67 259 TYR B CA 1
ATOM 4120 C C . TYR B 1 259 ? -65.812 -15.43 12.148 1 29.67 259 TYR B C 1
ATOM 4122 O O . TYR B 1 259 ? -66 -15.086 13.32 1 29.67 259 TYR B O 1
ATOM 4130 N N . VAL B 1 260 ? -66.062 -14.32 11.422 1 29.34 260 VAL B N 1
ATOM 4131 C CA . VAL B 1 260 ? -67.375 -13.727 11.586 1 29.34 260 VAL B CA 1
ATOM 4132 C C . VAL B 1 260 ? -68.438 -14.812 11.531 1 29.34 260 VAL B C 1
ATOM 4134 O O . VAL B 1 260 ? -68.438 -15.633 10.602 1 29.34 260 VAL B O 1
ATOM 4137 N N . ASN B 1 261 ? -68.875 -15.375 12.719 1 33.44 261 ASN B N 1
ATOM 4138 C CA . ASN B 1 261 ? -70.125 -16.078 13 1 33.44 261 ASN B CA 1
ATOM 4139 C C . ASN B 1 261 ? -71.312 -15.477 12.234 1 33.44 261 ASN B C 1
ATOM 4141 O O . ASN B 1 261 ? -71.812 -14.414 12.602 1 33.44 261 ASN B O 1
ATOM 4145 N N . ILE B 1 262 ? -71.312 -15.414 10.93 1 27.81 262 ILE B N 1
ATOM 4146 C CA . ILE B 1 262 ? -72.5 -15.039 10.172 1 27.81 262 ILE B CA 1
ATOM 4147 C C . ILE B 1 262 ? -73.625 -15.984 10.531 1 27.81 262 ILE B C 1
ATOM 4149 O O . ILE B 1 262 ? -73.75 -17.094 10.008 1 27.81 262 ILE B O 1
ATOM 4153 N N . TYR B 1 263 ? -73.812 -16.625 11.75 1 26.94 263 TYR B N 1
ATOM 4154 C CA . TYR B 1 263 ? -75.062 -17.281 11.977 1 26.94 263 TYR B CA 1
ATOM 4155 C C . TYR B 1 263 ? -76.188 -16.266 11.977 1 26.94 263 TYR B C 1
ATOM 4157 O O . TYR B 1 263 ? -76.375 -15.523 12.938 1 26.94 263 TYR B O 1
ATOM 4165 N N . SER B 1 264 ? -76.375 -15.367 11 1 24.61 264 SER B N 1
ATOM 4166 C CA . SER B 1 264 ? -77.688 -14.719 10.867 1 24.61 264 SER B CA 1
ATOM 4167 C C . SER B 1 264 ? -78.812 -15.719 11.008 1 24.61 264 SER B C 1
ATOM 4169 O O . SER B 1 264 ? -78.625 -16.922 10.789 1 24.61 264 SER B O 1
ATOM 4171 N N . ASP B 1 265 ? -80 -15.273 10.602 1 28.08 265 ASP B N 1
ATOM 4172 C CA . ASP B 1 265 ? -81.438 -15.648 10.547 1 28.08 265 ASP B CA 1
ATOM 4173 C C . ASP B 1 265 ? -81.625 -16.922 9.727 1 28.08 265 ASP B C 1
ATOM 4175 O O . ASP B 1 265 ? -81.062 -17.078 8.656 1 28.08 265 ASP B O 1
#

Organism: Dicentrarchus labrax (NCBI:txid13489)

InterPro domains:
  IPR003599 Immunoglobulin domain subtype [SM00409] (34-141)
  IPR007110 Immunoglobulin-like domain [PS50835] (32-123)
  IPR013106 Immunoglobulin V-set domain [PF07686] (37-137)
  IPR013106 Immunoglobulin V-set domain [SM00406] (44-125)
  IPR013783 Immunoglobulin-like fold [G3DSA:2.60.40.10] (29-146)
  IPR013783 Immunoglobulin-like fold [G3DSA:2.60.40.10] (155-250)
  IPR036179 Immunoglobulin-like domain superfamily [SSF48726] (37-125)
  IPR036179 Immunoglobulin-like domain superfamily [SSF48726] (116-237)
  IPR050504 BTN/MOG-like [PTHR24100] (15-234)
  IPR053896 Butyrophilin subfamily 3 member A2-like, Ig-C domain [PF22705] (163-232)

Secondary structure (DSSP, 8-state):
-------------------------S-------EEEEEEETTS-EEE--B--SS--TT--EEEEETTEEEEEEETTEETTTT-----GGGTTTEEE-GGGGGGTB--EEE-S--GGG-EEEEEEETTSSS-EEEEEEEEEE---B--TTTSTTPPPPPEEEEEEETTEEEEEEEEEEESSPPEEEEE-TTSPBP-PPPPEEEEETTEEEEEEEEE--SSEEEEEEEEEGGGTEEEEEEEEE------------------------/-------------------------S-------EEEEEEETTS-EEE--B--SS--TT--EEEEETTEEEEEEETTEETTTT-----GGGTTTEEE-GGGGGGTB--EEE-S--GGG-EEEEEEETTSSS-EEEEEEEEEE---B--TTTSTTPPPPPEEEEEEETTEEEEEEEEEEESSPPEEEEE-TTSPBP-PPPPEEEEETTEEEEEEEEE--SSEEEEEEEEEGGGTEEEEEEEEE------------------------

Solvent-accessible surface area (backbone atoms only — not comparable to full-atom values): 30716 Å² total; per-residue (Å²): 137,85,76,79,78,78,74,78,74,77,78,70,82,75,78,75,78,71,74,77,76,80,81,80,82,71,96,54,80,80,65,68,73,66,46,73,44,79,42,54,44,56,36,72,41,72,48,84,39,65,77,58,67,48,60,39,57,84,41,47,37,36,34,28,43,82,90,40,42,53,44,47,42,33,70,92,48,33,57,87,62,79,47,81,77,59,36,74,93,35,61,90,34,54,41,69,46,79,87,37,19,60,48,8,40,64,28,36,36,37,50,61,33,43,59,82,67,41,46,54,34,36,40,37,25,81,81,43,87,73,73,47,69,46,38,34,38,38,41,39,42,76,53,76,32,71,41,54,80,83,38,86,37,44,54,53,78,44,44,47,36,35,42,78,52,97,92,40,48,32,36,37,35,38,36,62,60,13,30,70,74,61,50,77,47,44,22,42,77,85,64,47,73,56,82,51,54,81,65,47,74,45,77,58,96,80,20,25,30,39,39,38,39,28,71,51,84,52,66,43,43,33,35,40,39,39,35,30,75,93,71,36,25,31,44,58,38,67,31,40,45,65,34,75,77,54,71,70,73,65,67,65,72,72,72,72,75,77,70,74,79,83,56,90,119,137,83,76,78,78,78,74,78,75,79,77,71,81,76,78,76,77,71,74,77,74,79,83,81,88,76,97,60,81,81,64,68,73,66,46,71,44,79,40,52,43,56,37,71,42,74,48,84,40,64,78,58,67,49,60,38,56,84,41,47,38,36,34,28,42,83,92,41,41,52,43,46,44,34,68,96,51,34,56,87,62,80,47,80,77,60,36,75,93,36,62,91,35,56,41,69,47,79,87,38,19,59,48,9,39,64,28,36,36,37,49,61,35,43,59,82,67,40,45,52,34,35,41,37,26,81,81,44,85,72,73,49,67,46,40,34,39,38,40,41,44,74,53,74,33,70,42,53,82,81,38,85,37,44,54,53,77,43,44,46,36,34,41,80,53,96,92,40,49,31,36,37,36,37,36,62,61,12,30,69,76,60,50,76,48,46,23,42,77,87,64,48,73,55,83,53,54,80,66,47,75,47,77,57,95,80,21,26,30,40,39,38,38,28,72,51,85,51,66,43,43,35,34,40,40,39,36,32,74,95,71,34,25,32,44,58,39,66,31,42,45,67,35,75,78,51,71,68,74,64,68,62,71,73,73,70,75,74,70,71,78,75,75,72,134

pLDDT: mean 82.2, std 23.72, range [24.16, 98.88]

Radius of gyration: 38.42 Å; Cα contacts (8 Å, |Δi|>4): 1077; chains: 2; bounding box: 116×112×83 Å

Foldseek 3Di:
DPPPDPPPPPPDPPPPPPQPPPPDDDVPPPPADATEAEAEAQAKDKDWDFPAFAACLQFWKFKDFPPAGQWIDHNPDTAQRPDDRHDPVRHPFKAFDPVCNRRGTGMIMGGRDDQVPFGKMKMWGVVDPPTDMYIYGYGYHYAQEACPPVDPQFWDEWDWDWDADPVFIKIKIKIPFHPPPKDKFKAWPVGDTADKDDWDWDDDPRGIIIMIMGHDDAFTKMKIWIDDVVVSYIHMDIDTDHGPPPPPVVCPVCPPPCVVCPDDD/DPPPDPPPPPPDPPPPPPQPPPPDDDPDPPPPDAGEAEAEAQAKDKDWDFPAFAACLQFWKFKDFPPAGQWIDHNPDTAQRPDDRHDPVRHPFKAFDVVCNRRGTGMIMGGRDDQVPFGKMKMWGPPDVPTDMYIYGYGYDYAAEACPPVDPQFWDEWDWDWDADPVFIKIKIKIPFHPPPKDKFKAWPVGDTADKDDWDWDDDPRGIMIMIMGHDDAFTKMKIWIDDVVVSYIHMDIDTDHGPPPPPVVCPVCPPDCVVPPPDD

Nearest PDB structures (foldseek):
  6xlq-assembly3_G  TM=4.943E-01  e=2.193E-16  Homo sapiens
  4f9l-assembly1_B  TM=4.852E-01  e=3.045E-16  Homo sapiens
  4f9p-assembly1_B  TM=4.818E-01  e=1.261E-15  Homo sapiens
  3ubx-assembly2_G  TM=3.772E-01  e=1.686E-09  Mus musculus
  2zjs-assembly2_H  TM=3.786E-01  e=1.024E-08  Mus musculus